Protein AF-A0A0N0D196-F1 (afdb_monomer)

pLDDT: mean 77.92, std 19.74, range [25.08, 98.12]

Secondary structure (DSSP, 8-state):
-HHHHHHHHHHHHHHHHHHHHHHHHHHHHHHHHHHHHHHHHHHHHHHHHHHHHHS-HHHHHHHHHHHHHHHHHHHHHHHHHHHHHHHHHHHHHHHHHHHHHHHHIIIIIHHHHHHHHHHHHHHHHHHHHHHHHHHHHHHHHHHHHHHHHHHHHHHHHHHHHHHHHHHHHHHHHHHHHHHHHHHHHHHHHHHHHHHHHHHHHHHHHHHHHHHHHHHHHHHHHHHHHHHHHHHHHHHHHTGGGGHHHHHHHHHHHHHHHHHHHHHHHHHHHHHHHHHHHHHHHHHHHHHHHHHHHHHHHHHHHHHHHHHHHHHHHHHHHHHHHHHHHHHHHHHHHHHHHHHHHHHHHHHHHHHHHHHHHHHHHHHHHHHHHTT---EEEE-----B-SSS---B----EE-TTS-EEEE-SS-B-TT-EEEEEEEETTS-EEEEEEEEEEE----STT-BEEEEEEE---HHHHHHHHHHHHH----

Radius of gyration: 73.7 Å; Cα contacts (8 Å, |Δi|>4): 411; chains: 1; bounding box: 146×44×235 Å

Foldseek 3Di:
DVVVVVVVVVVLVVLLVVLVVVLVVLVVCLVVVVVVLVVVLVVLVVVLVVVVVPDPPVVNVVSVVVSVVVVVVSVVVSVVSVVVSVVSVVVSVVVNVVSVVVCCCPPPLPVLLVVLVVLLVVLVVLLVVLQVLLVVLQVLLVVLVVVLVVLVVVLVVLVVVLVVLLVQLVVLVVVLVVLVVVLVVLVVVLVVLVVVLVVLVVVLVVLVVVLVVLVVQLVVLVVQLVVLVVQLVVLVVVPPVSPVSNVVSVVSNVVSVVSNVVSVVVNVVSVVVNVVSVVVSVVSVVVSVVSVVVSVVSVVSSVVSNVSSVVSVVVSVVSVVVSVVSVVVSVVSNVSSVVSNVSSVVSNVSSVVSVVSSVVSVVSSVVSVVPDQPKDWDFDFDWDQDPDWDFPQWDWDFQDDFGWTWTFPGTATAQDKGWIWTAGPVGDIDIWIKHKYWDPPDPDPRTIGITIITGDPDPVVSVVVVVSVVVPPPD

Nearest PDB structures (foldseek):
  3zx6-assembly1_B  TM=8.526E-01  e=2.494E-11  Archaeoglobus fulgidus DSM 4304
  8c5v-assembly1_I  TM=6.189E-01  e=1.066E-10  Escherichia coli
  3g67-assembly1_B  TM=8.500E-01  e=1.011E-05  Thermotoga maritima
  3g67-assembly1_A  TM=7.371E-01  e=1.908E-06  Thermotoga maritima
  3ja6-assembly1_I  TM=3.973E-01  e=2.146E-10  Escherichia coli

Sequence (475 aa):
MKIQSKIMVQIVLTVIFSILIMSVVSIWSILNFGEKRNSELEILNKTYLDLVKKSPANIASEFKEILKSQKNSLKHQRNITLAWTLLFIIISTAVIMIICLLTAKYKVVNPFQHIAESLAEMSKNLEGFSGNISYSSRSLAEASDTQSTSIDEAASSLKEVASMTRNNANNASNADGLMKETNGIVAKANSSMDELTTSMKEIYTSSEEISLIVKTIDQIAFQTNLLALNAAVESARAGEAGAGFAVVADEVRNLAMRSAESAKSTSQLIENIHIKIKNGSELMSQTNSIFSEVDSSARKVADLLEAISSNSKEQASRIEGVNTSISKIKTLTKQTATNASSSAEESAKLADEAKEVRILSRRLADLSERRREDRIYLILNGTFTSDEIPTIPFVTLNISSGGALIETPEQLSLGTSGTAHVKTDFGESFDLRTEIMRDDGLNDSHKFVYGIQFHTFNIELSNYLFQQSKLNYSD

Mean predicted aligned error: 18.18 Å

Structure (mmCIF, N/CA/C/O backbone):
data_AF-A0A0N0D196-F1
#
_entry.id   AF-A0A0N0D196-F1
#
loop_
_atom_site.group_PDB
_atom_site.id
_atom_site.type_symbol
_atom_site.label_atom_id
_atom_site.label_alt_id
_atom_site.label_comp_id
_atom_site.label_asym_id
_atom_site.label_entity_id
_atom_site.label_seq_id
_atom_site.pdbx_PDB_ins_code
_atom_site.Cartn_x
_atom_site.Cartn_y
_atom_site.Cartn_z
_atom_site.occupancy
_atom_site.B_iso_or_equiv
_atom_site.auth_seq_id
_atom_site.auth_comp_id
_atom_site.auth_asym_id
_atom_site.auth_atom_id
_atom_site.pdbx_PDB_model_num
ATOM 1 N N . MET A 1 1 ? 31.686 28.636 -57.393 1.00 44.97 1 MET A N 1
ATOM 2 C CA . MET A 1 1 ? 32.377 27.465 -57.998 1.00 44.97 1 MET A CA 1
ATOM 3 C C . MET A 1 1 ? 31.671 26.837 -59.209 1.00 44.97 1 MET A C 1
ATOM 5 O O . MET A 1 1 ? 32.336 26.658 -60.221 1.00 44.97 1 MET A O 1
ATOM 9 N N . LYS A 1 2 ? 30.358 26.528 -59.188 1.00 42.56 2 LYS A N 1
ATOM 10 C CA . LYS A 1 2 ? 29.667 25.881 -60.339 1.00 42.56 2 LYS A CA 1
ATOM 11 C C . LYS A 1 2 ? 29.699 26.687 -61.655 1.00 42.56 2 LYS A C 1
ATOM 13 O O . LYS A 1 2 ? 29.834 26.097 -62.721 1.00 42.56 2 LYS A O 1
ATOM 18 N N . ILE A 1 3 ? 29.629 28.020 -61.580 1.00 47.97 3 ILE A N 1
ATOM 19 C CA . ILE A 1 3 ? 29.690 28.914 -62.755 1.00 47.97 3 ILE A CA 1
ATOM 20 C C . ILE A 1 3 ? 31.101 28.926 -63.372 1.00 47.97 3 ILE A C 1
ATOM 22 O O . ILE A 1 3 ? 31.243 28.783 -64.581 1.00 47.97 3 ILE A O 1
ATOM 26 N N . GLN A 1 4 ? 32.141 28.977 -62.535 1.00 51.34 4 GLN A N 1
ATOM 27 C CA . GLN A 1 4 ? 33.548 28.912 -62.954 1.00 51.34 4 GLN A CA 1
ATOM 28 C C . GLN A 1 4 ? 33.871 27.583 -63.668 1.00 51.34 4 GLN A C 1
ATOM 30 O O . GLN A 1 4 ? 34.515 27.589 -64.711 1.00 51.34 4 GLN A O 1
ATOM 35 N N . SER A 1 5 ? 33.337 26.453 -63.183 1.00 55.12 5 SER A N 1
ATOM 36 C CA . SER A 1 5 ? 33.507 25.136 -63.826 1.00 55.12 5 SER A CA 1
ATOM 37 C C . SER A 1 5 ? 32.849 25.054 -65.211 1.00 55.12 5 SER A C 1
ATOM 39 O O . SER A 1 5 ? 33.465 24.555 -66.149 1.00 55.12 5 SER A O 1
ATOM 41 N N . LYS A 1 6 ? 31.631 25.590 -65.388 1.00 60.41 6 LYS A N 1
ATOM 42 C CA . LYS A 1 6 ? 30.969 25.618 -66.707 1.00 60.41 6 LYS A CA 1
ATOM 43 C C . LYS A 1 6 ? 31.714 26.496 -67.714 1.00 60.41 6 LYS A C 1
ATOM 45 O O . LYS A 1 6 ? 31.916 26.065 -68.844 1.00 60.41 6 LYS A O 1
ATOM 50 N N . ILE A 1 7 ? 32.163 27.679 -67.291 1.00 64.88 7 ILE A N 1
ATOM 51 C CA . ILE A 1 7 ? 32.920 28.605 -68.145 1.00 64.88 7 ILE A CA 1
ATOM 52 C C . ILE A 1 7 ? 34.242 27.966 -68.584 1.00 64.88 7 ILE A C 1
ATOM 54 O O . ILE A 1 7 ? 34.560 27.972 -69.767 1.00 64.88 7 ILE A O 1
ATOM 58 N N . MET A 1 8 ? 34.972 27.331 -67.666 1.00 60.22 8 MET A N 1
ATOM 59 C CA . MET A 1 8 ? 36.259 26.701 -67.975 1.00 60.22 8 MET A CA 1
ATOM 60 C C . MET A 1 8 ? 36.108 25.502 -68.926 1.00 60.22 8 MET A C 1
ATOM 62 O O . MET A 1 8 ? 36.925 25.312 -69.818 1.00 60.22 8 MET A O 1
ATOM 66 N N . VAL A 1 9 ? 35.016 24.740 -68.816 1.00 63.69 9 VAL A N 1
ATOM 67 C CA . VAL A 1 9 ? 34.687 23.636 -69.739 1.00 63.69 9 VAL A CA 1
ATOM 68 C C . VAL A 1 9 ? 34.330 24.141 -71.116 1.00 63.69 9 VAL A C 1
ATOM 70 O O . VAL A 1 9 ? 34.761 23.561 -72.104 1.00 63.69 9 VAL A O 1
ATOM 73 N N . GLN A 1 10 ? 33.550 25.214 -71.180 1.00 68.38 10 GLN A N 1
ATOM 74 C CA . GLN A 1 10 ? 33.186 25.828 -72.441 1.00 68.38 10 GLN A CA 1
ATOM 75 C C . GLN A 1 10 ? 34.425 26.406 -73.129 1.00 68.38 10 GLN A C 1
ATOM 77 O O . GLN A 1 10 ? 34.578 26.184 -74.319 1.00 68.38 10 GLN A O 1
ATOM 82 N N . ILE A 1 11 ? 35.350 27.017 -72.376 1.00 71.19 11 ILE A N 1
ATOM 83 C CA . ILE A 1 11 ? 36.667 27.454 -72.868 1.00 71.19 11 ILE A CA 1
ATOM 84 C C . ILE A 1 11 ? 37.500 26.262 -73.356 1.00 71.19 11 ILE A C 1
ATOM 86 O O . ILE A 1 11 ? 38.090 26.313 -74.427 1.00 71.19 11 ILE A O 1
ATOM 90 N N . VAL A 1 12 ? 37.543 25.160 -72.608 1.00 68.12 12 VAL A N 1
ATOM 91 C CA . VAL A 1 12 ? 38.291 23.961 -73.011 1.00 68.12 12 VAL A CA 1
ATOM 92 C C . VAL A 1 12 ? 37.703 23.331 -74.279 1.00 68.12 12 VAL A C 1
ATOM 94 O O . VAL A 1 12 ? 38.452 23.007 -75.197 1.00 68.12 12 VAL A O 1
ATOM 97 N N . LEU A 1 13 ? 36.377 23.196 -74.370 1.00 72.38 13 LEU A N 1
ATOM 98 C CA . LEU A 1 13 ? 35.704 22.690 -75.568 1.00 72.38 13 LEU A CA 1
ATOM 99 C C . LEU A 1 13 ? 35.900 23.624 -76.762 1.00 72.38 13 LEU A C 1
ATOM 101 O O . LEU A 1 13 ? 36.162 23.132 -77.855 1.00 72.38 13 LEU A O 1
ATOM 105 N N . THR A 1 14 ? 35.818 24.945 -76.578 1.00 77.00 14 THR A N 1
ATOM 106 C CA . THR A 1 14 ? 36.061 25.896 -77.670 1.00 77.00 14 THR A CA 1
ATOM 107 C C . THR A 1 14 ? 37.517 25.879 -78.116 1.00 77.00 14 THR A C 1
ATOM 109 O O . THR A 1 14 ? 37.763 25.954 -79.316 1.00 77.00 14 THR A O 1
ATOM 112 N N . VAL A 1 15 ? 38.480 25.705 -77.205 1.00 74.38 15 VAL A N 1
ATOM 113 C CA . VAL A 1 15 ? 39.904 25.545 -77.541 1.00 74.38 15 VAL A CA 1
ATOM 114 C C . VAL A 1 15 ? 40.145 24.241 -78.303 1.00 74.38 15 VAL A C 1
ATOM 116 O O . VAL A 1 15 ? 40.747 24.281 -79.372 1.00 74.38 15 VAL A O 1
ATOM 119 N N . ILE A 1 16 ? 39.625 23.101 -77.830 1.00 73.50 16 ILE A N 1
ATOM 120 C CA . ILE A 1 16 ? 39.748 21.809 -78.531 1.00 73.50 16 ILE A CA 1
ATOM 121 C C . ILE A 1 16 ? 39.103 21.886 -79.919 1.00 73.50 16 ILE A C 1
ATOM 123 O O . ILE A 1 16 ? 39.710 21.469 -80.902 1.00 73.50 16 ILE A O 1
ATOM 127 N N . PHE A 1 17 ? 37.901 22.457 -80.019 1.00 78.62 17 PHE A N 1
ATOM 128 C CA . PHE A 1 17 ? 37.189 22.614 -81.285 1.00 78.62 17 PHE A CA 1
ATOM 129 C C . PHE A 1 17 ? 37.934 23.548 -82.250 1.00 78.62 17 PHE A C 1
ATOM 131 O O . PHE A 1 17 ? 38.060 23.231 -83.430 1.00 78.62 17 PHE A O 1
ATOM 138 N N . SER A 1 18 ? 38.511 24.645 -81.747 1.00 77.19 18 SER A N 1
ATOM 139 C CA . SER A 1 18 ? 39.333 25.570 -82.544 1.00 77.19 18 SER A CA 1
ATOM 140 C C . SER A 1 18 ? 40.605 24.899 -83.062 1.00 77.19 18 SER A C 1
ATOM 142 O O . SER A 1 18 ? 40.959 25.074 -84.227 1.00 77.19 18 SER A O 1
ATOM 144 N N . ILE A 1 19 ? 41.268 24.090 -82.229 1.00 76.25 19 ILE A N 1
ATOM 145 C CA . ILE A 1 19 ? 42.445 23.304 -82.620 1.00 76.25 19 ILE A CA 1
ATOM 146 C C . ILE A 1 19 ? 42.067 22.278 -83.697 1.00 76.25 19 ILE A C 1
ATOM 148 O O . ILE A 1 19 ? 42.773 22.146 -84.693 1.00 76.25 19 ILE A O 1
ATOM 152 N N . LEU A 1 20 ? 40.935 21.588 -83.540 1.00 75.25 20 LEU A N 1
ATOM 153 C CA . LEU A 1 20 ? 40.477 20.561 -84.476 1.00 75.25 20 LEU A CA 1
ATOM 154 C C . LEU A 1 20 ? 40.090 21.165 -85.836 1.00 75.25 20 LEU A C 1
ATOM 156 O O . LEU A 1 20 ? 40.490 20.636 -86.872 1.00 75.25 20 LEU A O 1
ATOM 160 N N . ILE A 1 21 ? 39.410 22.317 -85.841 1.00 79.44 21 ILE A N 1
ATOM 161 C CA . ILE A 1 21 ? 39.132 23.090 -87.062 1.00 79.44 21 ILE A CA 1
ATOM 162 C C . ILE A 1 21 ? 40.435 23.523 -87.738 1.00 79.44 21 ILE A C 1
ATOM 164 O O . ILE A 1 21 ? 40.590 23.310 -88.939 1.00 79.44 21 ILE A O 1
ATOM 168 N N . MET A 1 22 ? 41.388 24.088 -86.990 1.00 75.12 22 MET A N 1
ATOM 169 C CA . MET A 1 22 ? 42.678 24.516 -87.547 1.00 75.12 22 MET A CA 1
ATOM 170 C C . MET A 1 22 ? 43.471 23.345 -88.140 1.00 75.12 22 MET A C 1
ATOM 172 O O . MET A 1 22 ? 44.088 23.497 -89.196 1.00 75.12 22 MET A O 1
ATOM 176 N N . SER A 1 23 ? 43.407 22.161 -87.527 1.00 71.38 23 SER A N 1
ATOM 177 C CA . SER A 1 23 ? 44.000 20.936 -88.072 1.00 71.38 23 SER A CA 1
ATOM 178 C C . SER A 1 23 ? 43.322 20.494 -89.372 1.00 71.38 23 SER A C 1
ATOM 180 O O . SER A 1 23 ? 44.017 20.190 -90.340 1.00 71.38 23 SER A O 1
ATOM 182 N N . VAL A 1 24 ? 41.986 20.522 -89.451 1.00 77.00 24 VAL A N 1
ATOM 183 C CA . VAL A 1 24 ? 41.239 20.188 -90.681 1.00 77.00 24 VAL A CA 1
ATOM 184 C C . VAL A 1 24 ? 41.542 21.180 -91.807 1.00 77.00 24 VAL A C 1
ATOM 186 O O . VAL A 1 24 ? 41.816 20.762 -92.932 1.00 77.00 24 VAL A O 1
ATOM 189 N N . VAL A 1 25 ? 41.564 22.483 -91.512 1.00 75.50 25 VAL A N 1
ATOM 190 C CA . VAL A 1 25 ? 41.921 23.537 -92.478 1.00 75.50 25 VAL A CA 1
ATOM 191 C C . VAL A 1 25 ? 43.364 23.372 -92.961 1.00 75.50 25 VAL A C 1
ATOM 193 O O . VAL A 1 25 ? 43.635 23.517 -94.154 1.00 75.50 25 VAL A O 1
ATOM 196 N N . SER A 1 26 ? 44.285 23.002 -92.068 1.00 68.94 26 SER A N 1
ATOM 197 C CA . SER A 1 26 ? 45.681 22.722 -92.423 1.00 68.94 26 SER A CA 1
ATOM 198 C C . SER A 1 26 ? 45.801 21.504 -93.342 1.00 68.94 26 SER A C 1
ATOM 200 O O . SER A 1 26 ? 46.500 21.571 -94.350 1.00 68.94 26 SER A O 1
ATOM 202 N N . ILE A 1 27 ? 45.074 20.417 -93.059 1.00 73.44 27 ILE A N 1
ATOM 203 C CA . ILE A 1 27 ? 45.033 19.215 -93.911 1.00 73.44 27 ILE A CA 1
ATOM 204 C C . ILE A 1 27 ? 44.438 19.536 -95.290 1.00 73.44 27 ILE A C 1
ATOM 206 O O . ILE A 1 27 ? 44.998 19.137 -96.312 1.00 73.44 27 ILE A O 1
ATOM 210 N N . TRP A 1 28 ? 43.344 20.299 -95.340 1.00 74.44 28 TRP A N 1
ATOM 211 C CA . TRP A 1 28 ? 42.723 20.732 -96.595 1.00 74.44 28 TRP A CA 1
ATOM 212 C C . TRP A 1 28 ? 43.663 21.613 -97.429 1.00 74.44 28 TRP A C 1
ATOM 214 O O . TRP A 1 28 ? 43.804 21.405 -98.636 1.00 74.44 28 TRP A O 1
ATOM 224 N N . SER A 1 29 ? 44.379 22.537 -96.780 1.00 68.75 29 SER A N 1
ATOM 225 C CA . SER A 1 29 ? 45.413 23.360 -97.415 1.00 68.75 29 SER A CA 1
ATOM 226 C C . SER A 1 29 ? 46.532 22.501 -98.022 1.00 68.75 29 SER A C 1
ATOM 228 O O . SER A 1 29 ? 46.938 22.744 -99.155 1.00 68.75 29 SER A O 1
ATOM 230 N N . ILE A 1 30 ? 46.982 21.434 -97.346 1.00 66.56 30 ILE A N 1
ATOM 231 C CA . ILE A 1 30 ? 48.001 20.505 -97.875 1.00 66.56 30 ILE A CA 1
ATOM 232 C C . ILE A 1 30 ? 47.514 19.777 -99.127 1.00 66.56 30 ILE A C 1
ATOM 234 O O . ILE A 1 30 ? 48.267 19.684 -100.097 1.00 66.56 30 ILE A O 1
ATOM 238 N N . LEU A 1 31 ? 46.287 19.247 -99.109 1.00 69.62 31 LEU A N 1
ATOM 239 C CA . LEU A 1 31 ? 45.733 18.496 -100.238 1.00 69.62 31 LEU A CA 1
ATOM 240 C C . LEU A 1 31 ? 45.600 19.395 -101.472 1.00 69.62 31 LEU A C 1
ATOM 242 O O . LEU A 1 31 ? 46.126 19.065 -102.534 1.00 69.62 31 LEU A O 1
ATOM 246 N N . ASN A 1 32 ? 45.009 20.577 -101.298 1.00 70.75 32 ASN A N 1
ATOM 247 C CA . ASN A 1 32 ? 44.758 21.514 -102.390 1.00 70.75 32 ASN A CA 1
ATOM 248 C C . ASN A 1 32 ? 46.064 22.153 -102.922 1.00 70.75 32 ASN A C 1
ATOM 250 O O . ASN A 1 32 ? 46.309 22.238 -104.126 1.00 70.75 32 ASN A O 1
ATOM 254 N N . PHE A 1 33 ? 46.981 22.541 -102.027 1.00 66.88 33 PHE A N 1
ATOM 255 C CA . PHE A 1 33 ? 48.281 23.110 -102.409 1.00 66.88 33 PHE A CA 1
ATOM 256 C C . PHE A 1 33 ? 49.255 22.048 -102.956 1.00 66.88 33 PHE A C 1
ATOM 258 O O . PHE A 1 33 ? 50.146 22.352 -103.755 1.00 66.88 33 PHE A O 1
ATOM 265 N N . GLY A 1 34 ? 49.104 20.789 -102.537 1.00 64.88 34 GLY A N 1
ATOM 266 C CA . GLY A 1 34 ? 49.808 19.634 -103.090 1.00 64.88 34 GLY A CA 1
ATOM 267 C C . GLY A 1 34 ? 49.387 19.337 -104.528 1.00 64.88 34 GLY A C 1
ATOM 268 O O . GLY A 1 34 ? 50.253 19.154 -105.384 1.00 64.88 34 GLY A O 1
ATOM 269 N N . GLU A 1 35 ? 48.084 19.368 -104.808 1.00 67.81 35 GLU A N 1
ATOM 270 C CA . GLU A 1 35 ? 47.520 19.191 -106.150 1.00 67.81 35 GLU A CA 1
ATOM 271 C C . GLU A 1 35 ? 47.983 20.297 -107.109 1.00 67.81 35 GLU A C 1
ATOM 273 O O . GLU A 1 35 ? 48.521 20.006 -108.181 1.00 67.81 35 GLU A O 1
ATOM 278 N N . LYS A 1 36 ? 47.926 21.565 -106.672 1.00 69.75 36 LYS A N 1
ATOM 279 C CA . LYS A 1 36 ? 48.424 22.705 -107.456 1.00 69.75 36 LYS A CA 1
ATOM 280 C C . LYS A 1 36 ? 49.907 22.564 -107.816 1.00 69.75 36 LYS A C 1
ATOM 282 O O . LYS A 1 36 ? 50.262 22.681 -108.986 1.00 69.75 36 LYS A O 1
ATOM 287 N N . ARG A 1 37 ? 50.781 22.229 -106.861 1.00 67.25 37 ARG A N 1
ATOM 288 C CA . ARG A 1 37 ? 52.220 22.043 -107.148 1.00 67.25 37 ARG A CA 1
ATOM 289 C C . ARG A 1 37 ? 52.524 20.803 -107.989 1.00 67.25 37 ARG A C 1
ATOM 291 O O . ARG A 1 37 ? 53.488 20.820 -108.750 1.00 67.25 37 ARG A O 1
ATOM 298 N N . ASN A 1 38 ? 51.731 19.736 -107.875 1.00 66.81 38 ASN A N 1
ATOM 299 C CA . ASN A 1 38 ? 51.848 18.573 -108.759 1.00 66.81 38 ASN A CA 1
ATOM 300 C C . ASN A 1 38 ? 51.486 18.943 -110.202 1.00 66.81 38 ASN A C 1
ATOM 302 O O . ASN A 1 38 ? 52.206 18.546 -111.116 1.00 66.81 38 ASN A O 1
ATOM 306 N N . SER A 1 39 ? 50.449 19.765 -110.397 1.00 71.44 39 SER A N 1
ATOM 307 C CA . SER A 1 39 ? 50.100 20.295 -111.718 1.00 71.44 39 SER A CA 1
ATOM 308 C C . SER A 1 39 ? 51.203 21.201 -112.284 1.00 71.44 39 SER A C 1
ATOM 310 O O . SER A 1 39 ? 51.590 21.037 -113.438 1.00 71.44 39 SER A O 1
ATOM 312 N N . GLU A 1 40 ? 51.805 22.075 -111.465 1.00 70.38 40 GLU A N 1
ATOM 313 C CA . GLU A 1 40 ? 52.947 22.911 -111.868 1.00 70.38 40 GLU A CA 1
ATOM 314 C C . GLU A 1 40 ? 54.161 22.056 -112.256 1.00 70.38 40 GLU A C 1
ATOM 316 O O . GLU A 1 40 ? 54.788 22.314 -113.279 1.00 70.38 40 GLU A O 1
ATOM 321 N N . LEU A 1 41 ? 54.463 20.995 -111.498 1.00 66.12 41 LEU A N 1
ATOM 322 C CA . LEU A 1 41 ? 55.523 20.036 -111.823 1.00 66.12 41 LEU A CA 1
ATOM 323 C C . LEU A 1 41 ? 55.242 19.264 -113.120 1.00 66.12 41 LEU A C 1
ATOM 325 O O . LEU A 1 41 ? 56.180 18.980 -113.866 1.00 66.12 41 LEU A O 1
ATOM 329 N N . GLU A 1 42 ? 53.985 18.914 -113.393 1.00 70.38 42 GLU A N 1
ATOM 330 C CA . GLU A 1 42 ? 53.583 18.216 -114.616 1.00 70.38 42 GLU A CA 1
ATOM 331 C C . GLU A 1 42 ? 53.654 19.132 -115.843 1.00 70.38 42 GLU A C 1
ATOM 333 O O . GLU A 1 42 ? 54.199 18.728 -116.871 1.00 70.38 42 GLU A O 1
ATOM 338 N N . ILE A 1 43 ? 53.188 20.379 -115.720 1.00 73.12 43 ILE A N 1
ATOM 339 C CA . ILE A 1 43 ? 53.328 21.420 -116.747 1.00 73.12 43 ILE A CA 1
ATOM 340 C C . ILE A 1 43 ? 54.809 21.666 -117.021 1.00 73.12 43 ILE A C 1
ATOM 342 O O . ILE A 1 43 ? 55.230 21.630 -118.171 1.00 73.12 43 ILE A O 1
ATOM 346 N N . LEU A 1 44 ? 55.625 21.826 -115.978 1.00 68.00 44 LEU A N 1
ATOM 347 C CA . LEU A 1 44 ? 57.066 22.025 -116.108 1.00 68.00 44 LEU A CA 1
ATOM 348 C C . LEU A 1 44 ? 57.743 20.841 -116.833 1.00 68.00 44 LEU A C 1
ATOM 350 O O . LEU A 1 44 ? 58.628 21.040 -117.666 1.00 68.00 44 LEU A O 1
ATOM 354 N N . ASN A 1 45 ? 57.296 19.609 -116.566 1.00 70.06 45 ASN A N 1
ATOM 355 C CA . ASN A 1 45 ? 57.799 18.398 -117.219 1.00 70.06 45 ASN A CA 1
ATOM 356 C C . ASN A 1 45 ? 57.330 18.271 -118.683 1.00 70.06 45 ASN A C 1
ATOM 358 O O . ASN A 1 45 ? 58.119 17.881 -119.543 1.00 70.06 45 ASN A O 1
ATOM 362 N N . LYS A 1 46 ? 56.077 18.637 -118.992 1.00 73.00 46 LYS A N 1
ATOM 363 C CA . LYS A 1 46 ? 55.547 18.701 -120.368 1.00 73.00 46 LYS A CA 1
ATOM 364 C C . LYS A 1 46 ? 56.253 19.779 -121.191 1.00 73.00 46 LYS A C 1
ATOM 366 O O . LYS A 1 46 ? 56.697 19.490 -122.296 1.00 73.00 46 LYS A O 1
ATOM 371 N N . THR A 1 47 ? 56.436 20.974 -120.631 1.00 70.62 47 THR A N 1
ATOM 372 C CA . THR A 1 47 ? 57.172 22.083 -121.254 1.00 70.62 47 THR A CA 1
ATOM 373 C C . THR A 1 47 ? 58.625 21.699 -121.532 1.00 70.62 47 THR A C 1
ATOM 375 O O . THR A 1 47 ? 59.140 21.995 -122.606 1.00 70.62 47 THR A O 1
ATOM 378 N N . TYR A 1 48 ? 59.279 20.961 -120.627 1.00 66.69 48 TYR A N 1
ATOM 379 C CA . TYR A 1 48 ? 60.608 20.393 -120.879 1.00 66.69 48 TYR A CA 1
ATOM 380 C C . TYR A 1 48 ? 60.624 19.418 -122.061 1.00 66.69 48 TYR A C 1
ATOM 382 O O . TYR A 1 48 ? 61.458 19.550 -122.954 1.00 66.69 48 TYR A O 1
ATOM 390 N N . LEU A 1 49 ? 59.705 18.448 -122.077 1.00 66.38 49 LEU A N 1
ATOM 391 C CA . LEU A 1 49 ? 59.588 17.454 -123.149 1.00 66.38 49 LEU A CA 1
ATOM 392 C C . LEU A 1 49 ? 59.326 18.101 -124.517 1.00 66.38 49 LEU A C 1
ATOM 394 O O . LEU A 1 49 ? 59.868 17.636 -125.520 1.00 66.38 49 LEU A O 1
ATOM 398 N N . ASP A 1 50 ? 58.530 19.172 -124.554 1.00 67.94 50 ASP A N 1
ATOM 399 C CA . ASP A 1 50 ? 58.212 19.900 -125.784 1.00 67.94 50 ASP A CA 1
ATOM 400 C C . ASP A 1 50 ? 59.390 20.764 -126.274 1.00 67.94 50 ASP A C 1
ATOM 402 O O . ASP A 1 50 ? 59.711 20.779 -127.463 1.00 67.94 50 ASP A O 1
ATOM 406 N N . LEU A 1 51 ? 60.115 21.415 -125.357 1.00 62.72 51 LEU A N 1
ATOM 407 C CA . LEU A 1 51 ? 61.292 22.229 -125.683 1.00 62.72 51 LEU A CA 1
ATOM 408 C C . LEU A 1 51 ? 62.506 21.387 -126.102 1.00 62.72 51 LEU A C 1
ATOM 410 O O . LEU A 1 51 ? 63.199 21.750 -127.050 1.00 62.72 51 LEU A O 1
ATOM 414 N N . VAL A 1 52 ? 62.747 20.236 -125.464 1.00 63.28 52 VAL A N 1
ATOM 415 C CA . VAL A 1 52 ? 63.831 19.305 -125.843 1.00 63.28 52 VAL A CA 1
ATOM 416 C C . VAL A 1 52 ? 63.602 18.709 -127.235 1.00 63.28 52 VAL A C 1
ATOM 418 O O . VAL A 1 52 ? 64.565 18.481 -127.961 1.00 63.28 52 VAL A O 1
ATOM 421 N N . LYS A 1 53 ? 62.343 18.509 -127.652 1.00 64.88 53 LYS A N 1
ATOM 422 C CA . LYS A 1 53 ? 62.005 18.071 -129.019 1.00 64.88 53 LYS A CA 1
ATOM 423 C C . LYS A 1 53 ? 62.298 19.122 -130.097 1.00 64.88 53 LYS A C 1
ATOM 425 O O . LYS A 1 53 ? 62.432 18.749 -131.259 1.00 64.88 53 LYS A O 1
ATOM 430 N N . LYS A 1 54 ? 62.365 20.409 -129.740 1.00 62.69 54 LYS A N 1
ATOM 431 C CA . LYS A 1 54 ? 62.472 21.540 -130.683 1.00 62.69 54 LYS A CA 1
ATOM 432 C C . LYS A 1 54 ? 63.832 22.248 -130.696 1.00 62.69 54 LYS A C 1
ATOM 434 O O . LYS A 1 54 ? 64.014 23.132 -131.527 1.00 62.69 54 LYS A O 1
ATOM 439 N N . SER A 1 55 ? 64.769 21.901 -129.811 1.00 54.47 55 SER A N 1
ATOM 440 C CA . SER A 1 55 ? 65.971 22.713 -129.557 1.00 54.47 55 SER A CA 1
ATOM 441 C C . SER A 1 55 ? 67.285 21.931 -129.760 1.00 54.47 55 SER A C 1
ATOM 443 O O . SER A 1 55 ? 67.337 20.749 -129.416 1.00 54.47 55 SER A O 1
ATOM 445 N N . PRO A 1 56 ? 68.364 22.540 -130.299 1.00 60.78 56 PRO A N 1
ATOM 446 C CA . PRO A 1 56 ? 69.672 21.891 -130.444 1.00 60.78 56 PRO A CA 1
ATOM 447 C C . PRO A 1 56 ? 70.289 21.513 -129.082 1.00 60.78 56 PRO A C 1
ATOM 449 O O . PRO A 1 56 ? 70.079 22.194 -128.076 1.00 60.78 56 PRO A O 1
ATOM 452 N N . ALA A 1 57 ? 71.075 20.428 -129.053 1.00 60.31 57 ALA A N 1
ATOM 453 C CA . ALA A 1 57 ? 71.516 19.723 -127.837 1.00 60.31 57 ALA A CA 1
ATOM 454 C C . ALA A 1 57 ? 72.169 20.603 -126.745 1.00 60.31 57 ALA A C 1
ATOM 456 O O . ALA A 1 57 ? 72.040 20.296 -125.561 1.00 60.31 57 ALA A O 1
ATOM 457 N N . ASN A 1 58 ? 72.806 21.714 -127.123 1.00 59.50 58 ASN A N 1
ATOM 458 C CA . ASN A 1 58 ? 73.526 22.606 -126.207 1.00 59.50 58 ASN A CA 1
ATOM 459 C C . ASN A 1 58 ? 72.581 23.521 -125.395 1.00 59.50 58 ASN A C 1
ATOM 461 O O . ASN A 1 58 ? 72.900 23.895 -124.272 1.00 59.50 58 ASN A O 1
ATOM 465 N N . ILE A 1 59 ? 71.393 23.839 -125.926 1.00 61.31 59 ILE A N 1
ATOM 466 C CA . ILE A 1 59 ? 70.355 24.623 -125.227 1.00 61.31 59 ILE A CA 1
ATOM 467 C C . ILE A 1 59 ? 69.549 23.711 -124.290 1.00 61.31 59 ILE A C 1
ATOM 469 O O . ILE A 1 59 ? 69.121 24.116 -123.209 1.00 61.31 59 ILE A O 1
ATOM 473 N N . ALA A 1 60 ? 69.385 22.442 -124.669 1.00 62.00 60 ALA A N 1
ATOM 474 C CA . ALA A 1 60 ? 68.690 21.451 -123.856 1.00 62.00 60 ALA A CA 1
ATOM 475 C C . ALA A 1 60 ? 69.390 21.190 -122.505 1.00 62.00 60 ALA A C 1
ATOM 477 O O . ALA A 1 60 ? 68.704 20.930 -121.516 1.00 62.00 60 ALA A O 1
ATOM 478 N N . SER A 1 61 ? 70.726 21.282 -122.428 1.00 62.41 61 SER A N 1
ATOM 479 C CA . SER A 1 61 ? 71.479 21.087 -121.178 1.00 62.41 61 SER A CA 1
ATOM 480 C C . SER A 1 61 ? 71.327 22.238 -120.178 1.00 62.41 61 SER A C 1
ATOM 482 O O . SER A 1 61 ? 71.096 21.965 -119.001 1.00 62.41 61 SER A O 1
ATOM 484 N N . GLU A 1 62 ? 71.376 23.501 -120.617 1.00 63.97 62 GLU A N 1
ATOM 485 C CA . GLU A 1 62 ? 71.137 24.661 -119.736 1.00 63.97 62 GLU A CA 1
ATOM 486 C C . GLU A 1 62 ? 69.687 24.702 -119.245 1.00 63.97 62 GLU A C 1
ATOM 488 O O . GLU A 1 62 ? 69.417 24.915 -118.061 1.00 63.97 62 GLU A O 1
ATOM 493 N N . PHE A 1 63 ? 68.731 24.400 -120.128 1.00 65.88 63 PHE A N 1
ATOM 494 C CA . PHE A 1 63 ? 67.324 24.330 -119.743 1.00 65.88 63 PHE A CA 1
ATOM 495 C C . PHE A 1 63 ? 67.072 23.199 -118.732 1.00 65.88 63 PHE A C 1
ATOM 497 O O . PHE A 1 63 ? 66.307 23.363 -117.782 1.00 65.88 63 PHE A O 1
ATOM 504 N N . LYS A 1 64 ? 67.764 22.060 -118.882 1.00 67.31 64 LYS A N 1
ATOM 505 C CA . LYS A 1 64 ? 67.720 20.934 -117.936 1.00 67.31 64 LYS A CA 1
ATOM 506 C C . LYS A 1 64 ? 68.266 21.310 -116.556 1.00 67.31 64 LYS A C 1
ATOM 508 O O . LYS A 1 64 ? 67.686 20.881 -115.559 1.00 67.31 64 LYS A O 1
ATOM 513 N N . GLU A 1 65 ? 69.331 22.105 -116.478 1.00 68.50 65 GLU A N 1
ATOM 514 C CA . GLU A 1 65 ? 69.875 22.643 -115.219 1.00 68.50 65 GLU A CA 1
ATOM 515 C C . GLU A 1 65 ? 68.875 23.582 -114.521 1.00 68.50 65 GLU A C 1
ATOM 517 O O . GLU A 1 65 ? 68.554 23.378 -113.346 1.00 68.50 65 GLU A O 1
ATOM 522 N N . ILE A 1 66 ? 68.290 24.539 -115.253 1.00 70.69 66 ILE A N 1
ATOM 523 C CA . ILE A 1 66 ? 67.284 25.480 -114.723 1.00 70.69 66 ILE A CA 1
ATOM 524 C C . ILE A 1 66 ? 66.040 24.733 -114.230 1.00 70.69 66 ILE A C 1
ATOM 526 O O . ILE A 1 66 ? 65.536 24.995 -113.137 1.00 70.69 66 ILE A O 1
ATOM 530 N N . LEU A 1 67 ? 65.564 23.750 -114.992 1.00 69.31 67 LEU A N 1
ATOM 531 C CA . LEU A 1 67 ? 64.421 22.925 -114.608 1.00 69.31 67 LEU A CA 1
ATOM 532 C C . LEU A 1 67 ? 64.717 22.023 -113.416 1.00 69.31 67 LEU A C 1
ATOM 534 O O . LEU A 1 67 ? 63.849 21.823 -112.569 1.00 69.31 67 LEU A O 1
ATOM 538 N N . LYS A 1 68 ? 65.935 21.481 -113.319 1.00 73.56 68 LYS A N 1
ATOM 539 C CA . LYS A 1 68 ? 66.373 20.711 -112.151 1.00 73.56 68 LYS A CA 1
ATOM 540 C C . LYS A 1 68 ? 66.416 21.604 -110.907 1.00 73.56 68 LYS A C 1
ATOM 542 O O . LYS A 1 68 ? 65.955 21.168 -109.854 1.00 73.56 68 LYS A O 1
ATOM 547 N N . SER A 1 69 ? 66.878 22.848 -111.043 1.00 72.75 69 SER A N 1
ATOM 548 C CA . SER A 1 69 ? 66.869 23.861 -109.980 1.00 72.75 69 SER A CA 1
ATOM 549 C C . SER A 1 69 ? 65.442 24.235 -109.543 1.00 72.75 69 SER A C 1
ATOM 551 O O . SER A 1 69 ? 65.113 24.103 -108.364 1.00 72.75 69 SER A O 1
ATOM 553 N N . GLN A 1 70 ? 64.550 24.561 -110.487 1.00 73.19 70 GLN A N 1
ATOM 554 C CA . GLN A 1 70 ? 63.128 24.862 -110.236 1.00 73.19 70 GLN A CA 1
ATOM 555 C C . GLN A 1 70 ? 62.372 23.674 -109.614 1.00 73.19 70 GLN A C 1
ATOM 557 O O . GLN A 1 70 ? 61.596 23.814 -108.670 1.00 73.19 70 GLN A O 1
ATOM 562 N N . LYS A 1 71 ? 62.632 22.452 -110.089 1.00 69.88 71 LYS A N 1
ATOM 563 C CA . LYS A 1 71 ? 62.050 21.228 -109.523 1.00 69.88 71 LYS A CA 1
ATOM 564 C C . LYS A 1 71 ? 62.536 20.974 -108.096 1.00 69.88 71 LYS A C 1
ATOM 566 O O . LYS A 1 71 ? 61.757 20.516 -107.260 1.00 69.88 71 LYS A O 1
ATOM 571 N N . ASN A 1 72 ? 63.810 21.244 -107.810 1.00 74.31 72 ASN A N 1
ATOM 572 C CA . ASN A 1 72 ? 64.377 21.082 -106.474 1.00 74.31 72 ASN A CA 1
ATOM 573 C C . ASN A 1 72 ? 63.867 22.148 -105.497 1.00 74.31 72 ASN A C 1
ATOM 575 O O . ASN A 1 72 ? 63.544 21.791 -104.365 1.00 74.31 72 ASN A O 1
ATOM 579 N N . SER A 1 73 ? 63.709 23.406 -105.922 1.00 70.88 73 SER A N 1
ATOM 580 C CA . SER A 1 73 ? 63.135 24.467 -105.082 1.00 70.88 73 SER A CA 1
ATOM 581 C C . SER A 1 73 ? 61.666 24.185 -104.738 1.00 70.88 73 SER A C 1
ATOM 583 O O . SER A 1 73 ? 61.293 24.258 -103.566 1.00 70.88 73 SER A O 1
ATOM 585 N N . LEU A 1 74 ? 60.856 23.734 -105.705 1.00 69.69 74 LEU A N 1
ATOM 586 C CA . LEU A 1 74 ? 59.466 23.312 -105.479 1.00 69.69 74 LEU A CA 1
ATOM 587 C C . LEU A 1 74 ? 59.364 22.098 -104.538 1.00 69.69 74 LEU A C 1
ATOM 589 O O . LEU A 1 74 ? 58.513 22.070 -103.645 1.00 69.69 74 LEU A O 1
ATOM 593 N N . LYS A 1 75 ? 60.253 21.103 -104.687 1.00 72.25 75 LYS A N 1
ATOM 594 C CA . LYS A 1 75 ? 60.335 19.950 -103.769 1.00 72.25 75 LYS A CA 1
ATOM 595 C C . LYS A 1 75 ? 60.762 20.356 -102.357 1.00 72.25 75 LYS A C 1
ATOM 597 O O . LYS A 1 75 ? 60.198 19.842 -101.394 1.00 72.25 75 LYS A O 1
ATOM 602 N N . HIS A 1 76 ? 61.730 21.260 -102.228 1.00 75.38 76 HIS A N 1
ATOM 603 C CA . HIS A 1 76 ? 62.211 21.750 -100.936 1.00 75.38 76 HIS A CA 1
ATOM 604 C C . HIS A 1 76 ? 61.115 22.528 -100.198 1.00 75.38 76 HIS A C 1
ATOM 606 O O . HIS A 1 76 ? 60.806 22.214 -99.050 1.00 75.38 76 HIS A O 1
ATOM 612 N N . GLN A 1 77 ? 60.430 23.437 -100.899 1.00 72.81 77 GLN A N 1
ATOM 613 C CA . GLN A 1 77 ? 59.246 24.136 -100.392 1.00 72.81 77 GLN A CA 1
ATOM 614 C C . GLN A 1 77 ? 58.152 23.152 -99.952 1.00 72.81 77 GLN A C 1
ATOM 616 O O . GLN A 1 77 ? 57.527 23.343 -98.915 1.00 72.81 77 GLN A O 1
ATOM 621 N N . ARG A 1 78 ? 57.929 22.055 -100.693 1.00 72.81 78 ARG A N 1
ATOM 622 C CA . ARG A 1 78 ? 56.963 21.009 -100.308 1.00 72.81 78 ARG A CA 1
ATOM 623 C C . ARG A 1 78 ? 57.336 20.306 -99.015 1.00 72.81 78 ARG A C 1
ATOM 625 O O . ARG A 1 78 ? 56.474 20.148 -98.156 1.00 72.81 78 ARG A O 1
ATOM 632 N N . ASN A 1 79 ? 58.594 19.912 -98.869 1.00 74.50 79 ASN A N 1
ATOM 633 C CA . ASN A 1 79 ? 59.055 19.218 -97.673 1.00 74.50 79 ASN A CA 1
ATOM 634 C C . ASN A 1 79 ? 59.006 20.128 -96.433 1.00 74.50 79 ASN A C 1
ATOM 636 O O . ASN A 1 79 ? 58.625 19.654 -95.369 1.00 74.50 79 ASN A O 1
ATOM 640 N N . ILE A 1 80 ? 59.294 21.428 -96.574 1.00 77.38 80 ILE A N 1
ATOM 641 C CA . ILE A 1 80 ? 59.152 22.408 -95.483 1.00 77.38 80 ILE A CA 1
ATOM 642 C C . ILE A 1 80 ? 57.684 22.549 -95.053 1.00 77.38 80 ILE A C 1
ATOM 644 O O . ILE A 1 80 ? 57.394 22.471 -93.861 1.00 77.38 80 ILE A O 1
ATOM 648 N N . THR A 1 81 ? 56.740 22.701 -95.994 1.00 73.50 81 THR A N 1
ATOM 649 C CA . THR A 1 81 ? 55.305 22.783 -95.654 1.00 73.50 81 THR A CA 1
ATOM 650 C C . THR A 1 81 ? 54.814 21.507 -94.956 1.00 73.50 81 THR A C 1
ATOM 652 O O . THR A 1 81 ? 54.055 21.581 -93.991 1.00 73.50 81 THR A O 1
ATOM 655 N N . LEU A 1 82 ? 55.262 20.330 -95.410 1.00 76.62 82 LEU A N 1
ATOM 656 C CA . LEU A 1 82 ? 54.926 19.048 -94.777 1.00 76.62 82 LEU A CA 1
ATOM 657 C C . LEU A 1 82 ? 55.536 18.916 -93.370 1.00 76.62 82 LEU A C 1
ATOM 659 O O . LEU A 1 82 ? 54.873 18.430 -92.461 1.00 76.62 82 LEU A O 1
ATOM 663 N N . ALA A 1 83 ? 56.765 19.390 -93.157 1.00 79.00 83 ALA A N 1
ATOM 664 C CA . ALA A 1 83 ? 57.413 19.346 -91.847 1.00 79.00 83 ALA A CA 1
ATOM 665 C C . ALA A 1 83 ? 56.698 20.233 -90.809 1.00 79.00 83 ALA A C 1
ATOM 667 O O . ALA A 1 83 ? 56.399 19.769 -89.711 1.00 79.00 83 ALA A O 1
ATOM 668 N N . TRP A 1 84 ? 56.356 21.480 -91.162 1.00 76.94 84 TRP A N 1
ATOM 669 C CA . TRP A 1 84 ? 55.633 22.390 -90.259 1.00 76.94 84 TRP A CA 1
ATOM 670 C C . TRP A 1 84 ? 54.220 21.905 -89.920 1.00 76.94 84 TRP A C 1
ATOM 672 O O . TRP A 1 84 ? 53.755 22.090 -88.798 1.00 76.94 84 TRP A O 1
ATOM 682 N N . THR A 1 85 ? 53.543 21.252 -90.864 1.00 73.31 85 THR A N 1
ATOM 683 C CA . THR A 1 85 ? 52.195 20.709 -90.640 1.00 73.31 85 THR A CA 1
ATOM 684 C C . THR A 1 85 ? 52.213 19.460 -89.762 1.00 73.31 85 THR A C 1
ATOM 686 O O . THR A 1 85 ? 51.390 19.355 -88.855 1.00 73.31 85 THR A O 1
ATOM 689 N N . LEU A 1 86 ? 53.187 18.559 -89.941 1.00 80.38 86 LEU A N 1
ATOM 690 C CA . LEU A 1 86 ? 53.401 17.430 -89.027 1.00 80.38 86 LEU A CA 1
ATOM 691 C C . LEU A 1 86 ? 53.740 17.905 -87.608 1.00 80.38 86 LEU A C 1
ATOM 693 O O . LEU A 1 86 ? 53.167 17.399 -86.644 1.00 80.38 86 LEU A O 1
ATOM 697 N N . LEU A 1 87 ? 54.606 18.915 -87.476 1.00 83.12 87 LEU A N 1
ATOM 698 C CA . LEU A 1 87 ? 54.937 19.527 -86.188 1.00 83.12 87 LEU A CA 1
ATOM 699 C C . LEU A 1 87 ? 53.688 20.115 -85.507 1.00 83.12 87 LEU A C 1
ATOM 701 O O . LEU A 1 87 ? 53.456 19.866 -84.325 1.00 83.12 87 LEU A O 1
ATOM 705 N N . PHE A 1 88 ? 52.854 20.847 -86.253 1.00 80.69 88 PHE A N 1
ATOM 706 C CA . PHE A 1 88 ? 51.608 21.414 -85.734 1.00 80.69 88 PHE A CA 1
ATOM 707 C C . PHE A 1 88 ? 50.632 20.330 -85.261 1.00 80.69 88 PHE A C 1
ATOM 709 O O . PHE A 1 88 ? 50.069 20.451 -84.174 1.00 80.69 88 PHE A O 1
ATOM 716 N N . ILE A 1 89 ? 50.476 19.240 -86.024 1.00 81.00 89 ILE A N 1
ATOM 717 C CA . ILE A 1 89 ? 49.630 18.106 -85.629 1.00 81.00 89 ILE A CA 1
ATOM 718 C C . ILE A 1 89 ? 50.148 17.488 -84.324 1.00 81.00 89 ILE A C 1
ATOM 720 O O . ILE A 1 89 ? 49.368 17.338 -83.386 1.00 81.00 89 ILE A O 1
ATOM 724 N N . ILE A 1 90 ? 51.450 17.219 -84.206 1.00 84.69 90 ILE A N 1
ATOM 725 C CA . ILE A 1 90 ? 52.045 16.649 -82.985 1.00 84.69 90 ILE A CA 1
ATOM 726 C C . ILE A 1 90 ? 51.792 17.562 -81.777 1.00 84.69 90 ILE A C 1
ATOM 728 O O . ILE A 1 90 ? 51.270 17.103 -80.760 1.00 84.69 90 ILE A O 1
ATOM 732 N N . ILE A 1 91 ? 52.066 18.863 -81.900 1.00 86.44 91 ILE A N 1
ATOM 733 C CA . ILE A 1 91 ? 51.833 19.832 -80.819 1.00 86.44 91 ILE A CA 1
ATOM 734 C C . ILE A 1 91 ? 50.343 19.893 -80.459 1.00 86.44 91 ILE A C 1
ATOM 736 O O . ILE A 1 91 ? 49.993 19.852 -79.282 1.00 86.44 91 ILE A O 1
ATOM 740 N N . SER A 1 92 ? 49.453 19.922 -81.454 1.00 82.19 92 SER A N 1
ATOM 741 C CA . SER A 1 92 ? 48.005 19.952 -81.230 1.00 82.19 92 SER A CA 1
ATOM 742 C C . SER A 1 92 ? 47.507 18.713 -80.476 1.00 82.19 92 SER A C 1
ATOM 744 O O . SER A 1 92 ? 46.736 18.838 -79.524 1.00 82.19 92 SER A O 1
ATOM 746 N N . THR A 1 93 ? 48.008 17.524 -80.830 1.00 83.56 93 THR A N 1
ATOM 747 C CA . THR A 1 93 ? 47.665 16.271 -80.145 1.00 83.56 93 THR A CA 1
ATOM 748 C C . THR A 1 93 ? 48.202 16.239 -78.718 1.00 83.56 93 THR A C 1
ATOM 750 O O . THR A 1 93 ? 47.471 15.846 -77.809 1.00 83.56 93 THR A O 1
ATOM 753 N N . ALA A 1 94 ? 49.421 16.736 -78.487 1.00 85.38 94 ALA A N 1
ATOM 754 C CA . ALA A 1 94 ? 49.998 16.848 -77.152 1.00 85.38 94 ALA A CA 1
ATOM 755 C C . ALA A 1 94 ? 49.196 17.816 -76.264 1.00 85.38 94 ALA A C 1
ATOM 757 O O . ALA A 1 94 ? 48.889 17.492 -75.118 1.00 85.38 94 ALA A O 1
ATOM 758 N N . VAL A 1 95 ? 48.782 18.970 -76.799 1.00 86.12 95 VAL A N 1
ATOM 759 C CA . VAL A 1 95 ? 47.952 19.950 -76.078 1.00 86.12 95 VAL A CA 1
ATOM 760 C C . VAL A 1 95 ? 46.586 19.361 -75.722 1.00 86.12 95 VAL A C 1
ATOM 762 O O . VAL A 1 95 ? 46.158 19.473 -74.574 1.00 86.12 95 VAL A O 1
ATOM 765 N N . ILE A 1 96 ? 45.920 18.676 -76.659 1.00 84.31 96 ILE A N 1
ATOM 766 C CA . ILE A 1 96 ? 44.642 17.996 -76.391 1.00 84.31 96 ILE A CA 1
ATOM 767 C C . ILE A 1 96 ? 44.821 16.909 -75.321 1.00 84.31 96 ILE A C 1
ATOM 769 O O . ILE A 1 96 ? 43.998 16.810 -74.410 1.00 84.31 96 ILE A O 1
ATOM 773 N N . MET A 1 97 ? 45.908 16.134 -75.377 1.00 84.38 97 MET A N 1
ATOM 774 C CA . MET A 1 97 ? 46.218 15.104 -74.382 1.00 84.38 97 MET A CA 1
ATOM 775 C C . MET A 1 97 ? 46.434 15.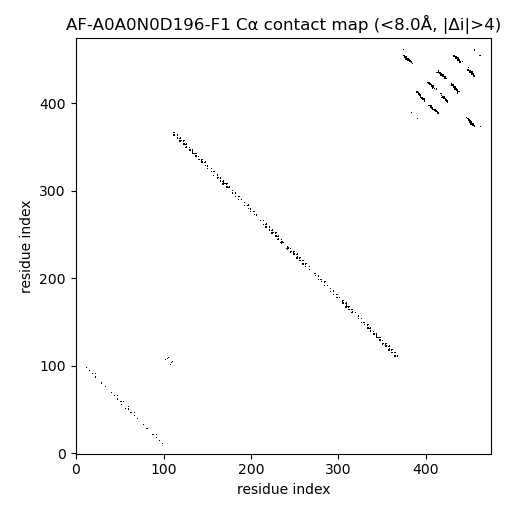704 -72.987 1.00 84.38 97 MET A C 1
ATOM 777 O O . MET A 1 97 ? 45.866 15.208 -72.015 1.00 84.38 97 MET A O 1
ATOM 781 N N . ILE A 1 98 ? 47.183 16.804 -72.878 1.00 86.12 98 ILE A N 1
ATOM 782 C CA . ILE A 1 98 ? 47.411 17.522 -71.615 1.00 86.12 98 ILE A CA 1
ATOM 783 C C . ILE A 1 98 ? 46.095 18.071 -71.057 1.00 86.12 98 ILE A C 1
ATOM 785 O O . ILE A 1 98 ? 45.798 17.877 -69.879 1.00 86.12 98 ILE A O 1
ATOM 789 N N . ILE A 1 99 ? 45.272 18.706 -71.894 1.00 83.75 99 ILE A N 1
ATOM 790 C CA . ILE A 1 99 ? 43.955 19.219 -71.496 1.00 83.75 99 ILE A CA 1
ATOM 791 C C . ILE A 1 99 ? 43.044 18.074 -71.022 1.00 83.75 99 ILE A C 1
ATOM 793 O O . ILE A 1 99 ? 42.357 18.208 -70.007 1.00 83.75 99 ILE A O 1
ATOM 797 N N . CYS A 1 100 ? 43.062 16.925 -71.701 1.00 81.31 100 CYS A N 1
ATOM 798 C CA . CYS A 1 100 ? 42.307 15.736 -71.304 1.00 81.31 100 CYS A CA 1
ATOM 799 C C . CYS A 1 100 ? 42.777 15.193 -69.940 1.00 81.31 100 CYS A C 1
ATOM 801 O O . CYS A 1 100 ? 41.964 14.941 -69.052 1.00 81.31 100 CYS A O 1
ATOM 803 N N . LEU A 1 101 ? 44.091 15.113 -69.712 1.00 81.56 101 LEU A N 1
ATOM 804 C CA . LEU A 1 101 ? 44.661 14.686 -68.429 1.00 81.56 101 LEU A CA 1
ATOM 805 C C . LEU A 1 101 ? 44.341 15.661 -67.286 1.00 81.56 101 LEU A C 1
ATOM 807 O O . LEU A 1 101 ? 43.996 15.233 -66.183 1.00 81.56 101 LEU A O 1
ATOM 811 N N . LEU A 1 102 ? 44.414 16.970 -67.538 1.00 79.88 102 LEU A N 1
ATOM 812 C CA . LEU A 1 102 ? 44.070 17.998 -66.554 1.00 79.88 102 LEU A CA 1
ATOM 813 C C . LEU A 1 102 ? 42.576 17.968 -66.220 1.00 79.88 102 LEU A C 1
ATOM 815 O O . LEU A 1 102 ? 42.205 18.010 -65.048 1.00 79.88 102 LEU A O 1
ATOM 819 N N . THR A 1 103 ? 41.706 17.849 -67.223 1.00 78.06 103 THR A N 1
ATOM 820 C CA . THR A 1 103 ? 40.257 17.750 -66.991 1.00 78.06 103 THR A CA 1
ATOM 821 C C . THR A 1 103 ? 39.880 16.469 -66.249 1.00 78.06 103 THR A C 1
ATOM 823 O O . THR A 1 103 ? 39.076 16.550 -65.322 1.00 78.06 103 THR A O 1
ATOM 826 N N . ALA A 1 104 ? 40.499 15.325 -66.562 1.00 75.00 104 ALA A N 1
ATOM 827 C CA . ALA A 1 104 ? 40.330 14.084 -65.805 1.00 75.00 104 ALA A CA 1
ATOM 828 C C . ALA A 1 104 ? 40.738 14.256 -64.329 1.00 75.00 104 ALA A C 1
ATOM 830 O O . ALA A 1 104 ? 39.979 13.896 -63.430 1.00 75.00 104 ALA A O 1
ATOM 831 N N . LYS A 1 105 ? 41.881 14.898 -64.059 1.00 74.56 105 LYS A N 1
ATOM 832 C CA . LYS A 1 105 ? 42.332 15.197 -62.691 1.00 74.56 105 LYS A CA 1
ATOM 833 C C . LYS A 1 105 ? 41.340 16.091 -61.935 1.00 74.56 105 LYS A C 1
ATOM 835 O O . LYS A 1 105 ? 40.843 15.714 -60.879 1.00 74.56 105 LYS A O 1
ATOM 840 N N . TYR A 1 106 ? 41.008 17.261 -62.478 1.00 76.19 106 TYR A N 1
ATOM 841 C CA . TYR A 1 106 ? 40.207 18.249 -61.748 1.00 76.19 106 TYR A CA 1
ATOM 842 C C . TYR A 1 106 ? 38.717 17.905 -61.651 1.00 76.19 106 TYR A C 1
ATOM 844 O O . TYR A 1 106 ? 38.057 18.347 -60.711 1.00 76.19 106 TYR A O 1
ATOM 852 N N . LYS A 1 107 ? 38.164 17.155 -62.611 1.00 75.94 107 LYS A N 1
ATOM 853 C CA . LYS A 1 107 ? 36.725 16.847 -62.646 1.00 75.94 107 LYS A CA 1
ATOM 854 C C . LYS A 1 107 ? 36.369 15.442 -62.190 1.00 75.94 107 LYS A C 1
ATOM 856 O O . LYS A 1 107 ? 35.212 15.232 -61.842 1.00 75.94 107 LYS A O 1
ATOM 861 N N . VAL A 1 108 ? 37.313 14.505 -62.229 1.00 74.25 108 VAL A N 1
ATOM 862 C CA . VAL A 1 108 ? 37.072 13.117 -61.821 1.00 74.25 108 VAL A CA 1
ATOM 863 C C . VAL A 1 108 ? 37.853 12.821 -60.549 1.00 74.25 108 VAL A C 1
ATOM 865 O O . VAL A 1 108 ? 37.243 12.541 -59.534 1.00 74.25 108 VAL A O 1
ATOM 868 N N . VAL A 1 109 ? 39.174 12.982 -60.527 1.00 76.94 109 VAL A N 1
ATOM 869 C CA . VAL A 1 109 ? 39.968 12.568 -59.353 1.00 76.94 109 VAL A CA 1
ATOM 870 C C . VAL A 1 109 ? 39.635 13.389 -58.097 1.00 76.94 109 VAL A C 1
ATOM 872 O O . VAL A 1 109 ? 39.257 12.810 -57.082 1.00 76.94 109 VAL A O 1
ATOM 875 N N . ASN A 1 110 ? 39.680 14.725 -58.166 1.00 78.19 110 ASN A N 1
ATOM 876 C CA . ASN A 1 110 ? 39.474 15.564 -56.974 1.00 78.19 110 ASN A CA 1
ATOM 877 C C . ASN A 1 110 ? 38.069 15.417 -56.336 1.00 78.19 110 ASN A C 1
ATOM 879 O O . ASN A 1 110 ? 37.982 15.318 -55.114 1.00 78.19 110 ASN A O 1
ATOM 883 N N . PRO A 1 111 ? 36.949 15.394 -57.093 1.00 81.62 111 PRO A N 1
ATOM 884 C CA . PRO A 1 111 ? 35.634 15.178 -56.487 1.00 81.62 111 PRO A CA 1
ATOM 885 C C . PRO A 1 111 ? 35.471 13.788 -55.868 1.00 81.62 111 PRO A C 1
ATOM 887 O O . PRO A 1 111 ? 34.829 13.672 -54.829 1.00 81.62 111 PRO A O 1
ATOM 890 N N . PHE A 1 112 ? 36.051 12.745 -56.472 1.00 80.94 112 PHE A N 1
ATOM 891 C CA . PHE A 1 112 ? 36.012 11.393 -55.908 1.00 80.94 112 PHE A CA 1
ATOM 892 C C . PHE A 1 112 ? 36.820 11.299 -54.609 1.00 80.94 112 PHE A C 1
ATOM 894 O O . PHE A 1 112 ? 36.355 10.659 -53.671 1.00 80.94 112 PHE A O 1
ATOM 901 N N . GLN A 1 113 ? 37.960 11.994 -54.516 1.00 78.75 113 GLN A N 1
ATOM 902 C CA . GLN A 1 113 ? 38.719 12.126 -53.267 1.00 78.75 113 GLN A CA 1
ATOM 903 C C . GLN A 1 113 ? 37.889 12.780 -52.166 1.00 78.75 113 GLN A C 1
ATOM 905 O O . GLN A 1 113 ? 37.727 12.195 -51.103 1.00 78.75 113 GLN A O 1
ATOM 910 N N . HIS A 1 114 ? 37.268 13.928 -52.441 1.00 83.25 114 HIS A N 1
ATOM 911 C CA . HIS A 1 114 ? 36.422 14.591 -51.446 1.00 83.25 114 HIS A CA 1
ATOM 912 C C . HIS A 1 114 ? 35.218 13.748 -51.014 1.00 83.25 114 HIS A C 1
ATOM 914 O O . HIS A 1 114 ? 34.838 13.776 -49.844 1.00 83.25 114 HIS A O 1
ATOM 920 N N . ILE A 1 115 ? 34.612 12.988 -51.932 1.00 85.94 115 ILE A N 1
ATOM 921 C CA . ILE A 1 115 ? 33.531 12.054 -51.594 1.00 85.94 115 ILE A CA 1
ATOM 922 C C . ILE A 1 115 ? 34.063 10.920 -50.711 1.00 85.94 115 ILE A C 1
ATOM 924 O O . ILE A 1 115 ? 33.414 10.585 -49.724 1.00 85.94 115 ILE A O 1
ATOM 928 N N . ALA A 1 116 ? 35.238 10.364 -51.017 1.00 85.50 116 ALA A N 1
ATOM 929 C CA . ALA A 1 116 ? 35.862 9.318 -50.211 1.00 85.50 116 ALA A CA 1
ATOM 930 C C . ALA A 1 116 ? 36.242 9.815 -48.804 1.00 85.50 116 ALA A C 1
ATOM 932 O O . ALA A 1 116 ? 35.987 9.146 -47.803 1.00 85.50 116 ALA A O 1
ATOM 933 N N . GLU A 1 117 ? 36.802 11.016 -48.700 1.00 85.62 117 GLU A N 1
ATOM 934 C CA . GLU A 1 117 ? 37.115 11.656 -47.419 1.00 85.62 117 GLU A CA 1
ATOM 935 C C . GLU A 1 117 ? 35.842 11.882 -46.596 1.00 85.62 117 GLU A C 1
ATOM 937 O O . GLU A 1 117 ? 35.759 11.438 -45.450 1.00 85.62 117 GLU A O 1
ATOM 942 N N . SER A 1 118 ? 34.809 12.473 -47.209 1.00 88.75 118 SER A N 1
ATOM 943 C CA . SER A 1 118 ? 33.523 12.738 -46.549 1.00 88.75 118 SER A CA 1
ATOM 944 C C . SER A 1 118 ? 32.834 11.447 -46.102 1.00 88.75 118 SER A C 1
ATOM 946 O O . SER A 1 118 ? 32.288 11.372 -45.002 1.00 88.75 118 SER A O 1
ATOM 948 N N . LEU A 1 119 ? 32.865 10.403 -46.936 1.00 90.19 119 LEU A N 1
ATOM 949 C CA . LEU A 1 119 ? 32.283 9.102 -46.617 1.00 90.19 119 LEU A CA 1
ATOM 950 C C . LEU A 1 119 ? 33.069 8.398 -45.505 1.00 90.19 119 LEU A C 1
ATOM 952 O O . LEU A 1 119 ? 32.462 7.782 -44.631 1.00 90.19 119 LEU A O 1
ATOM 956 N N . ALA A 1 120 ? 34.399 8.517 -45.491 1.00 87.00 120 ALA A N 1
ATOM 957 C CA . ALA A 1 120 ? 35.234 7.965 -44.429 1.00 87.00 120 ALA A CA 1
ATOM 958 C C . ALA A 1 120 ? 34.981 8.663 -43.083 1.00 87.00 120 ALA A C 1
ATOM 960 O O . ALA A 1 120 ? 34.894 7.988 -42.055 1.00 87.00 120 ALA A O 1
ATOM 961 N N . GLU A 1 121 ? 34.828 9.988 -43.084 1.00 90.00 121 GLU A N 1
ATOM 962 C CA . GLU A 1 121 ? 34.488 10.766 -41.891 1.00 90.00 121 GLU A CA 1
ATOM 963 C C . GLU A 1 121 ? 33.080 10.433 -41.380 1.00 90.00 121 GLU A C 1
ATOM 965 O O . GLU A 1 121 ? 32.904 10.128 -40.200 1.00 90.00 121 GLU A O 1
ATOM 970 N N . MET A 1 122 ? 32.085 10.400 -42.270 1.00 92.50 122 MET A N 1
ATOM 971 C CA . MET A 1 122 ? 30.709 10.063 -41.906 1.00 92.50 122 MET A CA 1
ATOM 972 C C . MET A 1 122 ? 30.591 8.635 -41.362 1.00 92.50 122 MET A C 1
ATOM 974 O O . MET A 1 122 ? 29.910 8.417 -40.363 1.00 92.50 122 MET A O 1
ATOM 978 N N . SER A 1 123 ? 31.315 7.683 -41.954 1.00 91.44 123 SER A N 1
ATOM 979 C CA . SER A 1 123 ? 31.366 6.298 -41.471 1.00 91.44 123 SER A CA 1
ATOM 980 C C . SER A 1 123 ? 32.021 6.193 -40.094 1.00 91.44 123 SER A C 1
ATOM 982 O O . SER A 1 123 ? 31.525 5.481 -39.230 1.00 91.44 123 SER A O 1
ATOM 984 N N . LYS A 1 124 ? 33.098 6.950 -39.840 1.00 89.75 124 LYS A N 1
ATOM 985 C CA . LYS A 1 124 ? 33.734 7.010 -38.514 1.00 89.75 124 LYS A CA 1
ATOM 986 C C . LYS A 1 124 ? 32.779 7.565 -37.450 1.00 89.75 124 LYS A C 1
ATOM 988 O O . LYS A 1 124 ? 32.725 7.044 -36.339 1.00 89.75 124 LYS A O 1
ATOM 993 N N . ASN A 1 125 ? 32.029 8.614 -37.783 1.00 92.44 125 ASN A N 1
ATOM 994 C CA . ASN A 1 125 ? 31.047 9.189 -36.865 1.00 92.44 125 ASN A CA 1
ATOM 995 C C . ASN A 1 125 ? 29.888 8.215 -36.609 1.00 92.44 125 ASN A C 1
ATOM 997 O O . ASN A 1 125 ? 29.476 8.056 -35.462 1.00 92.44 125 ASN A O 1
ATOM 1001 N N . LEU A 1 126 ? 29.409 7.519 -37.646 1.00 94.06 126 LEU A N 1
ATOM 1002 C CA . LEU A 1 126 ? 28.371 6.494 -37.522 1.00 94.06 126 LEU A CA 1
ATOM 1003 C C . LEU A 1 126 ? 28.827 5.313 -36.652 1.00 94.06 126 LEU A C 1
ATOM 1005 O O . LEU A 1 126 ? 28.065 4.882 -35.791 1.00 94.06 126 LEU A O 1
ATOM 1009 N N . GLU A 1 127 ? 30.066 4.842 -36.818 1.00 92.69 127 GLU A N 1
ATOM 1010 C CA . GLU A 1 127 ? 30.689 3.815 -35.966 1.00 92.69 127 GLU A CA 1
ATOM 1011 C C . GLU A 1 127 ? 30.672 4.253 -34.489 1.00 92.69 127 GLU A C 1
ATOM 1013 O O . GLU A 1 127 ? 30.187 3.523 -33.624 1.00 92.69 127 GLU A O 1
ATOM 1018 N N . GLY A 1 128 ? 31.109 5.486 -34.202 1.00 90.88 128 GLY A N 1
ATOM 1019 C CA . GLY A 1 128 ? 31.115 6.041 -32.845 1.00 90.88 128 GLY A CA 1
ATOM 1020 C C . GLY A 1 128 ? 29.718 6.213 -32.235 1.00 90.88 128 GLY A C 1
ATOM 1021 O O . GLY A 1 128 ? 29.491 5.822 -31.089 1.00 90.88 128 GLY A O 1
ATOM 1022 N N . PHE A 1 129 ? 28.759 6.764 -32.987 1.00 94.94 129 PHE A N 1
ATOM 1023 C CA . PHE A 1 129 ? 27.380 6.927 -32.511 1.00 94.94 129 PHE A CA 1
ATOM 1024 C C . PHE A 1 129 ? 26.699 5.587 -32.255 1.00 94.94 129 PHE A C 1
ATOM 1026 O O . PHE A 1 129 ? 26.061 5.420 -31.217 1.00 94.94 129 PHE A O 1
ATOM 1033 N N . SER A 1 130 ? 26.877 4.623 -33.153 1.00 95.44 130 SER A N 1
ATOM 1034 C CA . SER A 1 130 ? 26.289 3.291 -33.009 1.00 95.44 130 SER A CA 1
ATOM 1035 C C . SER A 1 130 ? 26.905 2.540 -31.822 1.00 95.44 130 SER A C 1
ATOM 1037 O O . SER A 1 130 ? 26.184 1.922 -31.039 1.00 95.44 130 SER A O 1
ATOM 1039 N N . GLY A 1 131 ? 28.216 2.687 -31.590 1.00 93.06 131 GLY A N 1
ATOM 1040 C CA . GLY A 1 131 ? 28.877 2.184 -30.382 1.00 93.06 131 GLY A CA 1
ATOM 1041 C C . GLY A 1 131 ? 28.293 2.770 -29.090 1.00 93.06 131 GLY A C 1
ATOM 1042 O O . GLY A 1 131 ? 27.975 2.025 -28.162 1.00 93.06 131 GLY A O 1
ATOM 1043 N N . ASN A 1 132 ? 28.072 4.088 -29.049 1.00 94.94 132 ASN A N 1
ATOM 1044 C CA . ASN A 1 132 ? 27.455 4.756 -27.899 1.00 94.94 132 ASN A CA 1
ATOM 1045 C C . ASN A 1 132 ? 26.013 4.289 -27.660 1.00 94.94 132 ASN A C 1
ATOM 1047 O O . ASN A 1 132 ? 25.659 3.981 -26.524 1.00 94.94 132 ASN A O 1
ATOM 1051 N N . ILE A 1 133 ? 25.190 4.187 -28.713 1.00 96.69 133 ILE A N 1
ATOM 1052 C CA . ILE A 1 133 ? 23.812 3.686 -28.595 1.00 96.69 133 ILE A CA 1
ATOM 1053 C C . ILE A 1 133 ? 23.820 2.241 -28.091 1.00 96.69 133 ILE A C 1
ATOM 1055 O O . ILE A 1 133 ? 23.031 1.906 -27.206 1.00 96.69 133 ILE A O 1
ATOM 1059 N N . SER A 1 134 ? 24.732 1.399 -28.588 1.00 96.81 134 SER A N 1
ATOM 1060 C CA . SER A 1 134 ? 24.868 0.014 -28.130 1.00 96.81 134 SER A CA 1
ATOM 1061 C C . SER A 1 134 ? 25.191 -0.066 -26.638 1.00 96.81 134 SER A C 1
ATOM 1063 O O . SER A 1 134 ? 24.512 -0.773 -25.890 1.00 96.81 134 SER A O 1
ATOM 1065 N N . TYR A 1 135 ? 26.166 0.722 -26.181 1.00 95.62 135 TYR A N 1
ATOM 1066 C CA . TYR A 1 135 ? 26.538 0.806 -24.772 1.00 95.62 135 TYR A CA 1
ATOM 1067 C C . TYR A 1 135 ? 25.385 1.305 -23.888 1.00 95.62 135 TYR A C 1
ATOM 1069 O O . TYR A 1 135 ? 25.020 0.642 -22.915 1.00 95.62 135 TYR A O 1
ATOM 1077 N N . SER A 1 136 ? 24.764 2.435 -24.244 1.00 97.81 136 SER A N 1
ATOM 1078 C CA . SER A 1 136 ? 23.635 2.994 -23.492 1.00 97.81 136 SER A CA 1
ATOM 1079 C C . SER A 1 136 ? 22.446 2.037 -23.442 1.00 97.81 136 SER A C 1
ATOM 1081 O O . SER A 1 136 ? 21.796 1.922 -22.406 1.00 97.81 136 SER A O 1
ATOM 1083 N N . SER A 1 137 ? 22.183 1.310 -24.528 1.00 97.88 137 SER A N 1
ATOM 1084 C CA . SER A 1 137 ? 21.084 0.346 -24.583 1.00 97.88 137 SER A CA 1
ATOM 1085 C C . SER A 1 137 ? 21.368 -0.902 -23.734 1.00 97.88 137 SER A C 1
ATOM 1087 O O . SER A 1 137 ? 20.468 -1.378 -23.047 1.00 97.88 137 SER A O 1
ATOM 1089 N N . ARG A 1 138 ? 22.617 -1.394 -23.669 1.00 96.88 138 ARG A N 1
ATOM 1090 C CA . ARG A 1 138 ? 22.995 -2.458 -22.711 1.00 96.88 138 ARG A CA 1
ATOM 1091 C C . ARG A 1 138 ? 22.821 -2.010 -21.264 1.00 96.88 138 ARG A C 1
ATOM 1093 O O . ARG A 1 138 ? 22.230 -2.740 -20.477 1.00 96.88 138 ARG A O 1
ATOM 1100 N N . SER A 1 139 ? 23.277 -0.801 -20.938 1.00 97.81 139 SER A N 1
ATOM 1101 C CA . SER A 1 139 ? 23.110 -0.236 -19.596 1.00 97.81 139 SER A CA 1
ATOM 1102 C C . SER A 1 139 ? 21.629 -0.073 -19.228 1.00 97.81 139 SER A C 1
ATOM 1104 O O . SER A 1 139 ? 21.233 -0.404 -18.114 1.00 97.81 139 SER A O 1
ATOM 1106 N N . LEU A 1 140 ? 20.780 0.350 -20.173 1.00 97.88 140 LEU A N 1
ATOM 1107 C CA . LEU A 1 140 ? 19.331 0.413 -19.968 1.00 97.88 140 LEU A CA 1
ATOM 1108 C C . LEU A 1 140 ? 18.710 -0.975 -19.747 1.00 97.88 140 LEU A C 1
ATOM 1110 O O . LEU A 1 140 ? 17.805 -1.107 -18.921 1.00 97.88 140 LEU A O 1
ATOM 1114 N N . ALA A 1 141 ? 19.179 -2.004 -20.458 1.00 97.31 141 ALA A N 1
ATOM 1115 C CA . ALA A 1 141 ? 18.717 -3.375 -20.261 1.00 97.31 141 ALA A CA 1
ATOM 1116 C C . ALA A 1 141 ? 19.068 -3.894 -18.854 1.00 97.31 141 ALA A C 1
ATOM 1118 O O . ALA A 1 141 ? 18.192 -4.407 -18.163 1.00 97.31 141 ALA A O 1
ATOM 1119 N N . GLU A 1 142 ? 20.303 -3.678 -18.398 1.00 96.06 142 GLU A N 1
ATOM 1120 C CA . GLU A 1 142 ? 20.772 -4.046 -17.053 1.00 96.06 142 GLU A CA 1
ATOM 1121 C C . GLU A 1 142 ? 20.028 -3.286 -15.941 1.00 96.06 142 GLU A C 1
ATOM 1123 O O . GLU A 1 142 ? 19.573 -3.875 -14.956 1.00 96.06 142 GLU A O 1
ATOM 1128 N N . ALA A 1 143 ? 19.821 -1.979 -16.123 1.00 97.62 143 ALA A N 1
ATOM 1129 C CA . ALA A 1 143 ? 19.030 -1.169 -15.202 1.00 97.62 143 ALA A CA 1
ATOM 1130 C C . ALA A 1 143 ? 17.567 -1.641 -15.141 1.00 97.62 143 ALA A C 1
ATOM 1132 O O . ALA A 1 143 ? 16.976 -1.682 -14.062 1.00 97.62 143 ALA A O 1
ATOM 1133 N N . SER A 1 144 ? 16.989 -2.038 -16.280 1.00 97.25 144 SER A N 1
ATOM 1134 C CA . SER A 1 144 ? 15.629 -2.588 -16.340 1.00 97.25 144 SER A CA 1
ATOM 1135 C C . SER A 1 144 ? 15.528 -3.942 -15.627 1.00 97.25 144 SER A C 1
ATOM 1137 O O . SER A 1 144 ? 14.533 -4.201 -14.954 1.00 97.25 144 SER A O 1
ATOM 1139 N N . ASP A 1 145 ? 16.551 -4.793 -15.716 1.00 92.75 145 ASP A N 1
ATOM 1140 C CA . ASP A 1 145 ? 16.591 -6.075 -14.999 1.00 92.75 145 ASP A CA 1
ATOM 1141 C C . ASP A 1 145 ? 16.679 -5.872 -13.475 1.00 92.75 145 ASP A C 1
ATOM 1143 O O . ASP A 1 145 ? 15.898 -6.434 -12.700 1.00 92.75 145 ASP A O 1
ATOM 1147 N N . THR A 1 146 ? 17.533 -4.939 -13.044 1.00 95.25 146 THR A N 1
ATOM 1148 C CA . THR A 1 146 ? 17.619 -4.514 -11.638 1.00 95.25 146 THR A CA 1
ATOM 1149 C C . THR A 1 146 ? 16.278 -3.958 -11.148 1.00 95.25 146 THR A C 1
ATOM 1151 O O . THR A 1 146 ? 15.786 -4.343 -10.086 1.00 95.25 146 THR A O 1
ATOM 1154 N N . GLN A 1 147 ? 15.628 -3.108 -11.950 1.00 95.56 147 GLN A N 1
ATOM 1155 C CA . GLN A 1 147 ? 14.303 -2.570 -11.644 1.00 95.56 147 GLN A CA 1
ATOM 1156 C C . GLN A 1 147 ? 13.247 -3.678 -11.522 1.00 95.56 147 GLN A C 1
ATOM 1158 O O . GLN A 1 147 ? 12.370 -3.586 -10.662 1.00 95.56 147 GLN A O 1
ATOM 1163 N N . SER A 1 148 ? 13.325 -4.734 -12.340 1.00 95.31 148 SER A N 1
ATOM 1164 C CA . SER A 1 148 ? 12.429 -5.891 -12.233 1.00 95.31 148 SER A CA 1
ATOM 1165 C C . SER A 1 148 ? 12.557 -6.583 -10.874 1.00 95.31 148 SER A C 1
ATOM 1167 O O . SER A 1 148 ? 11.541 -6.969 -10.296 1.00 95.31 148 SER A O 1
ATOM 1169 N N . THR A 1 149 ? 13.773 -6.690 -10.335 1.00 94.12 149 THR A N 1
ATOM 1170 C CA . THR A 1 149 ? 14.009 -7.250 -8.993 1.00 94.12 149 THR A CA 1
ATOM 1171 C C . THR A 1 149 ? 13.353 -6.393 -7.909 1.00 94.12 149 THR A C 1
ATOM 1173 O O . THR A 1 149 ? 12.596 -6.911 -7.089 1.00 94.12 149 THR A O 1
ATOM 1176 N N . SER A 1 150 ? 13.531 -5.067 -7.952 1.00 95.88 150 SER A N 1
ATOM 1177 C CA . SER A 1 150 ? 12.868 -4.154 -7.005 1.00 95.88 150 SER A CA 1
ATOM 1178 C C . SER A 1 150 ? 11.339 -4.189 -7.116 1.00 95.88 150 SER A C 1
ATOM 1180 O O . SER A 1 150 ? 10.630 -4.055 -6.120 1.00 95.88 150 SER A O 1
ATOM 1182 N N . ILE A 1 151 ? 10.808 -4.389 -8.326 1.00 97.12 151 ILE A N 1
ATOM 1183 C CA . ILE A 1 151 ? 9.371 -4.578 -8.555 1.00 97.12 151 ILE A CA 1
ATOM 1184 C C . ILE A 1 151 ? 8.870 -5.871 -7.894 1.00 97.12 151 ILE A C 1
ATOM 1186 O O . ILE A 1 151 ? 7.778 -5.872 -7.322 1.00 97.12 151 ILE A O 1
ATOM 1190 N N . ASP A 1 152 ? 9.649 -6.952 -7.936 1.00 92.25 152 ASP A N 1
ATOM 1191 C CA . ASP A 1 152 ? 9.294 -8.217 -7.288 1.00 92.25 152 ASP A CA 1
ATOM 1192 C C . ASP A 1 152 ? 9.296 -8.115 -5.758 1.00 92.25 152 ASP A C 1
ATOM 1194 O O . ASP A 1 152 ? 8.359 -8.590 -5.106 1.00 92.25 152 ASP A O 1
ATOM 1198 N N . GLU A 1 153 ? 10.271 -7.416 -5.180 1.00 94.88 153 GLU A N 1
ATOM 1199 C CA . GLU A 1 153 ? 10.300 -7.102 -3.746 1.00 94.88 153 GLU A CA 1
ATOM 1200 C C . GLU A 1 153 ? 9.111 -6.227 -3.322 1.00 94.88 153 GLU A C 1
ATOM 1202 O O . GLU A 1 153 ? 8.453 -6.502 -2.310 1.00 94.88 153 GLU A O 1
ATOM 1207 N N . ALA A 1 154 ? 8.777 -5.208 -4.123 1.00 94.19 154 ALA A N 1
ATOM 1208 C CA . ALA A 1 154 ? 7.618 -4.352 -3.885 1.00 94.19 154 ALA A CA 1
ATOM 1209 C C . ALA A 1 154 ? 6.302 -5.145 -3.960 1.00 94.19 154 ALA A C 1
ATOM 1211 O O . ALA A 1 154 ? 5.420 -4.973 -3.115 1.00 94.19 154 ALA A O 1
ATOM 1212 N N . ALA A 1 155 ? 6.172 -6.054 -4.932 1.00 93.69 155 ALA A N 1
ATOM 1213 C CA . ALA A 1 155 ? 5.013 -6.934 -5.053 1.00 93.69 155 ALA A CA 1
ATOM 1214 C C . ALA A 1 155 ? 4.887 -7.887 -3.852 1.00 93.69 155 ALA A C 1
ATOM 1216 O O . ALA A 1 155 ? 3.781 -8.112 -3.357 1.00 93.69 155 ALA A O 1
ATOM 1217 N N . SER A 1 156 ? 6.006 -8.429 -3.358 1.00 94.56 156 SER A N 1
ATOM 1218 C CA . SER A 1 156 ? 6.025 -9.266 -2.153 1.00 94.56 156 SER A CA 1
ATOM 1219 C C . SER A 1 156 ? 5.584 -8.48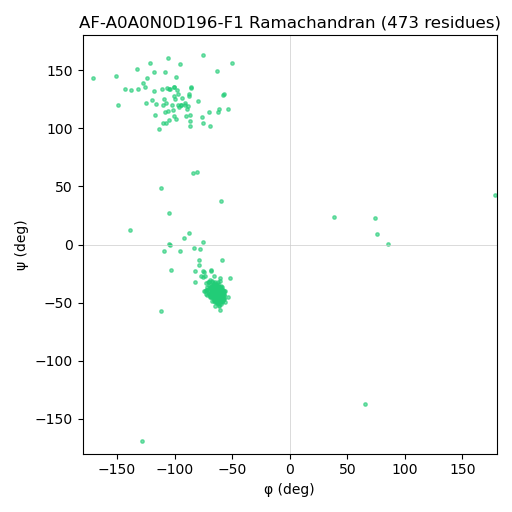0 -0.917 1.00 94.56 156 SER A C 1
ATOM 1221 O O . SER A 1 156 ? 4.659 -8.897 -0.219 1.00 94.56 156 SER A O 1
ATOM 1223 N N . SER A 1 157 ? 6.164 -7.295 -0.710 1.00 95.69 157 SER A N 1
ATOM 1224 C CA . SER A 1 157 ? 5.798 -6.393 0.389 1.00 95.69 157 SER A CA 1
ATOM 1225 C C . SER A 1 157 ? 4.309 -6.037 0.358 1.00 95.69 157 SER A C 1
ATOM 1227 O O . SER A 1 157 ? 3.635 -6.046 1.382 1.00 95.69 157 SER A O 1
ATOM 1229 N N . LEU A 1 158 ? 3.740 -5.792 -0.825 1.00 95.06 158 LEU A N 1
ATOM 1230 C CA . LEU A 1 158 ? 2.313 -5.483 -0.949 1.00 95.06 158 LEU A CA 1
ATOM 1231 C C . LEU A 1 158 ? 1.398 -6.669 -0.661 1.00 95.06 158 LEU A C 1
ATOM 1233 O O . LEU A 1 158 ? 0.303 -6.463 -0.138 1.00 95.06 158 LEU A O 1
ATOM 1237 N N . LYS A 1 159 ? 1.818 -7.903 -0.959 1.00 91.94 159 LYS A N 1
ATOM 1238 C CA . LYS A 1 159 ? 1.070 -9.096 -0.533 1.00 91.94 159 LYS A CA 1
ATOM 1239 C C . LYS A 1 159 ? 1.046 -9.217 0.986 1.00 91.94 159 LYS A C 1
ATOM 1241 O O . LYS A 1 159 ? -0.003 -9.532 1.547 1.00 91.94 159 LYS A O 1
ATOM 1246 N N . GLU A 1 160 ? 2.172 -8.948 1.640 1.00 95.19 160 GLU A N 1
ATOM 1247 C CA . GLU A 1 160 ? 2.260 -8.946 3.099 1.00 95.19 160 GLU A CA 1
ATOM 1248 C C . GLU A 1 160 ? 1.367 -7.857 3.703 1.00 95.19 160 GLU A C 1
ATOM 1250 O O . GLU A 1 160 ? 0.538 -8.155 4.562 1.00 95.19 160 GLU A O 1
ATOM 1255 N N . VAL A 1 161 ? 1.429 -6.628 3.179 1.00 95.94 161 VAL A N 1
ATOM 1256 C CA . VAL A 1 161 ? 0.549 -5.528 3.602 1.00 95.94 161 VAL A CA 1
ATOM 1257 C C . VAL A 1 161 ? -0.922 -5.887 3.382 1.00 95.94 161 VAL A C 1
ATOM 1259 O O . VAL A 1 161 ? -1.720 -5.726 4.298 1.00 95.94 161 VAL A O 1
ATOM 1262 N N . ALA A 1 162 ? -1.296 -6.459 2.233 1.00 94.19 162 ALA A N 1
ATOM 1263 C CA . ALA A 1 162 ? -2.668 -6.913 1.990 1.00 94.19 162 ALA A CA 1
ATOM 1264 C C . ALA A 1 162 ? -3.125 -7.973 3.006 1.00 94.19 162 ALA A C 1
ATOM 1266 O O . ALA A 1 162 ? -4.282 -7.976 3.428 1.00 94.19 162 ALA A O 1
ATOM 1267 N N . SER A 1 163 ? -2.232 -8.889 3.388 1.00 95.56 163 SER A N 1
ATOM 1268 C CA . SER A 1 163 ? -2.497 -9.904 4.411 1.00 95.56 163 SER A CA 1
ATOM 1269 C C . SER A 1 163 ? -2.710 -9.265 5.786 1.00 95.56 163 SER A C 1
ATOM 1271 O O . SER A 1 163 ? -3.733 -9.509 6.429 1.00 95.56 163 SER A O 1
ATOM 1273 N N . MET A 1 164 ? -1.810 -8.368 6.200 1.00 97.06 164 MET A N 1
ATOM 1274 C CA . MET A 1 164 ? -1.926 -7.623 7.457 1.00 97.06 164 MET A CA 1
ATOM 1275 C C . MET A 1 164 ? -3.209 -6.792 7.512 1.00 97.06 164 MET A C 1
ATOM 1277 O O . MET A 1 164 ? -3.920 -6.821 8.512 1.00 97.06 164 MET A O 1
ATOM 1281 N N . THR A 1 165 ? -3.570 -6.113 6.423 1.00 97.44 165 THR A N 1
ATOM 1282 C CA . THR A 1 165 ? -4.807 -5.334 6.341 1.00 97.44 165 THR A CA 1
ATOM 1283 C C . THR A 1 165 ? -6.055 -6.217 6.474 1.00 97.44 165 THR A C 1
ATOM 1285 O O . THR A 1 165 ? -6.992 -5.843 7.182 1.00 97.44 165 THR A O 1
ATOM 1288 N N . ARG A 1 166 ? -6.081 -7.417 5.870 1.00 95.81 166 ARG A N 1
ATOM 1289 C CA . ARG A 1 166 ? -7.188 -8.374 6.081 1.00 95.81 166 ARG A CA 1
ATOM 1290 C C . ARG A 1 166 ? -7.251 -8.865 7.528 1.00 95.81 166 ARG A C 1
ATOM 1292 O O . ARG A 1 166 ? -8.340 -8.945 8.092 1.00 95.81 166 ARG A O 1
ATOM 1299 N N . ASN A 1 167 ? -6.103 -9.138 8.145 1.00 97.25 167 ASN A N 1
ATOM 1300 C CA . ASN A 1 167 ? -6.045 -9.507 9.559 1.00 97.25 167 ASN A CA 1
ATOM 1301 C C . ASN A 1 167 ? -6.550 -8.377 10.464 1.00 97.25 167 ASN A C 1
ATOM 1303 O O . ASN A 1 167 ? -7.308 -8.649 11.389 1.00 97.25 167 ASN A O 1
ATOM 1307 N N . ASN A 1 168 ? -6.229 -7.116 10.164 1.00 97.12 168 ASN A N 1
ATOM 1308 C CA . ASN A 1 168 ? -6.770 -5.965 10.891 1.00 97.12 168 ASN A CA 1
ATOM 1309 C C . ASN A 1 168 ? -8.298 -5.891 10.785 1.00 97.12 168 ASN A C 1
ATOM 1311 O O . ASN A 1 168 ? -8.964 -5.673 11.796 1.00 97.12 168 ASN A O 1
ATOM 1315 N N . ALA A 1 169 ? -8.864 -6.141 9.599 1.00 97.12 169 ALA A N 1
ATOM 1316 C CA . ALA A 1 169 ? -10.315 -6.179 9.417 1.00 97.12 169 ALA A CA 1
ATOM 1317 C C . ALA A 1 169 ? -10.988 -7.266 10.275 1.00 97.12 169 ALA A C 1
ATOM 1319 O O . ALA A 1 169 ? -12.036 -7.015 10.879 1.00 97.12 169 ALA A O 1
ATOM 1320 N N . ASN A 1 170 ? -10.376 -8.454 10.340 1.00 96.56 170 ASN A N 1
ATOM 1321 C CA . ASN A 1 170 ? -10.851 -9.574 11.154 1.00 96.56 170 ASN A CA 1
ATOM 1322 C C . ASN A 1 170 ? -10.706 -9.288 12.654 1.00 96.56 170 ASN A C 1
ATOM 1324 O O . ASN A 1 170 ? -11.648 -9.501 13.409 1.00 96.56 170 ASN A O 1
ATOM 1328 N N . ASN A 1 171 ? -9.562 -8.755 13.086 1.00 97.50 171 ASN A N 1
ATOM 1329 C CA . ASN A 1 171 ? -9.318 -8.394 14.482 1.00 97.50 171 ASN A CA 1
ATOM 1330 C C . ASN A 1 171 ? -10.291 -7.313 14.962 1.00 97.50 171 ASN A C 1
ATOM 1332 O O . ASN A 1 171 ? -10.838 -7.435 16.055 1.00 97.50 171 ASN A O 1
ATOM 1336 N N . ALA A 1 172 ? -10.564 -6.303 14.133 1.00 98.06 172 ALA A N 1
ATOM 1337 C CA . ALA A 1 172 ? -11.570 -5.289 14.428 1.00 98.06 172 ALA A CA 1
ATOM 1338 C C . ALA A 1 172 ? -12.978 -5.897 14.539 1.00 98.06 172 ALA A C 1
ATOM 1340 O O . ALA A 1 172 ? -13.710 -5.569 15.466 1.00 98.06 172 ALA A O 1
ATOM 1341 N N . SER A 1 173 ? -13.329 -6.844 13.660 1.00 95.75 173 SER A N 1
ATOM 1342 C CA . SER A 1 173 ? -14.607 -7.567 13.738 1.00 95.75 173 SER A CA 1
ATOM 1343 C C . SER A 1 173 ? -14.723 -8.433 14.998 1.00 95.75 173 SER A C 1
ATOM 1345 O O . SER A 1 173 ? -15.797 -8.514 15.587 1.00 95.75 173 SER A O 1
ATOM 1347 N N . ASN A 1 174 ? -13.637 -9.082 15.421 1.00 96.94 174 ASN A N 1
ATOM 1348 C CA . ASN A 1 174 ? -13.614 -9.869 16.655 1.00 96.94 174 ASN A CA 1
ATOM 1349 C C . ASN A 1 174 ? -13.763 -8.964 17.885 1.00 96.94 174 ASN A C 1
ATOM 1351 O O . ASN A 1 174 ? -14.533 -9.275 18.791 1.00 96.94 174 ASN A O 1
ATOM 1355 N N . ALA A 1 175 ? -13.060 -7.829 17.898 1.00 97.50 175 ALA A N 1
ATOM 1356 C CA . ALA A 1 175 ? -13.181 -6.835 18.955 1.00 97.50 175 ALA A CA 1
ATOM 1357 C C . ALA A 1 175 ? -14.598 -6.237 19.018 1.00 97.50 175 ALA A C 1
ATOM 1359 O O . ALA A 1 175 ? -15.122 -6.066 20.114 1.00 97.50 175 ALA A O 1
ATOM 1360 N N . ASP A 1 176 ? -15.251 -5.984 17.877 1.00 94.88 176 ASP A N 1
ATOM 1361 C CA . ASP A 1 176 ? -16.656 -5.548 17.832 1.00 94.88 176 ASP A CA 1
ATOM 1362 C C . ASP A 1 176 ? -17.587 -6.585 18.487 1.00 94.88 176 ASP A C 1
ATOM 1364 O O . ASP A 1 176 ? -18.453 -6.236 19.291 1.00 94.88 176 ASP A O 1
ATOM 1368 N N . GLY A 1 177 ? -17.353 -7.877 18.233 1.00 93.56 177 GLY A N 1
ATOM 1369 C CA . GLY A 1 177 ? -18.059 -8.967 18.913 1.00 93.56 177 GLY A CA 1
ATOM 1370 C C . GLY A 1 177 ? -17.908 -8.923 20.439 1.00 93.56 177 GLY A C 1
ATOM 1371 O O . GLY A 1 177 ? -18.905 -8.991 21.159 1.00 93.56 177 GLY A O 1
ATOM 1372 N N . LEU A 1 178 ? -16.680 -8.735 20.934 1.00 95.94 178 LEU A N 1
ATOM 1373 C CA . LEU A 1 178 ? -16.404 -8.599 22.372 1.00 95.94 178 LEU A CA 1
ATOM 1374 C C . LEU A 1 178 ? -17.052 -7.341 22.971 1.00 95.94 178 LEU A C 1
ATOM 1376 O O . LEU A 1 178 ? -17.548 -7.366 24.100 1.00 95.94 178 LEU A O 1
ATOM 1380 N N . MET A 1 179 ? -17.099 -6.241 22.218 1.00 95.31 179 MET A N 1
ATOM 1381 C CA . MET A 1 179 ? -17.768 -5.016 22.656 1.00 95.31 179 MET A CA 1
ATOM 1382 C C . MET A 1 179 ? -19.287 -5.185 22.734 1.00 95.31 179 MET A C 1
ATOM 1384 O O . MET A 1 179 ? -19.905 -4.681 23.670 1.00 95.31 179 MET A O 1
ATOM 1388 N N . LYS A 1 180 ? -19.899 -5.941 21.816 1.00 91.94 180 LYS A N 1
ATOM 1389 C CA . LYS A 1 180 ? -21.326 -6.300 21.886 1.00 91.94 180 LYS A CA 1
ATOM 1390 C C . LYS A 1 180 ? -21.646 -7.143 23.119 1.00 91.94 180 LYS A C 1
ATOM 1392 O O . LYS A 1 180 ? -22.648 -6.882 23.783 1.00 91.94 180 LYS A O 1
ATOM 1397 N N . GLU A 1 181 ? -20.789 -8.104 23.460 1.00 94.06 181 GLU A N 1
ATOM 1398 C CA . GLU A 1 181 ? -20.914 -8.868 24.707 1.00 94.06 181 GLU A CA 1
ATOM 1399 C C . GLU A 1 181 ? -20.788 -7.956 25.936 1.00 94.06 181 GLU A C 1
ATOM 1401 O O . GLU A 1 181 ? -21.633 -7.998 26.832 1.00 94.06 181 GLU A O 1
ATOM 1406 N N . THR A 1 182 ? -19.792 -7.066 25.935 1.00 94.31 182 THR A N 1
ATOM 1407 C CA . THR A 1 182 ? -19.566 -6.090 27.012 1.00 94.31 182 THR A CA 1
ATOM 1408 C C . THR A 1 182 ? -20.773 -5.172 27.208 1.00 94.31 182 THR A C 1
ATOM 1410 O O . THR A 1 182 ? -21.225 -4.999 28.338 1.00 94.31 182 THR A O 1
ATOM 1413 N N . ASN A 1 183 ? -21.367 -4.654 26.127 1.00 92.75 183 ASN A N 1
ATOM 1414 C CA . ASN A 1 183 ? -22.607 -3.872 26.187 1.00 92.75 183 ASN A CA 1
ATOM 1415 C C . ASN A 1 183 ? -23.755 -4.670 26.827 1.00 92.75 183 ASN A C 1
ATOM 1417 O O . ASN A 1 183 ? -24.519 -4.134 27.626 1.00 92.75 183 ASN A O 1
ATOM 1421 N N . GLY A 1 184 ? -23.858 -5.970 26.531 1.00 92.75 184 GLY A N 1
ATOM 1422 C CA . GLY A 1 184 ? -24.831 -6.855 27.175 1.00 92.75 184 GLY A CA 1
ATOM 1423 C C . GLY A 1 184 ? -24.614 -7.002 28.686 1.00 92.75 184 GLY A C 1
ATOM 1424 O O . GLY A 1 184 ? -25.584 -7.057 29.444 1.00 92.75 184 GLY A O 1
ATOM 1425 N N . ILE A 1 185 ? -23.359 -7.038 29.143 1.00 94.50 185 ILE A N 1
ATOM 1426 C CA . ILE A 1 185 ? -23.013 -7.078 30.573 1.00 94.50 185 ILE A CA 1
ATOM 1427 C C . ILE A 1 185 ? -23.361 -5.747 31.251 1.00 94.50 185 ILE A C 1
ATOM 1429 O O . ILE A 1 185 ? -23.983 -5.754 32.312 1.00 94.50 185 ILE A O 1
ATOM 1433 N N . VAL A 1 186 ? -23.023 -4.613 30.631 1.00 94.12 186 VAL A N 1
ATOM 1434 C CA . VAL A 1 186 ? -23.339 -3.275 31.163 1.00 94.12 186 VAL A CA 1
ATOM 1435 C C . VAL A 1 186 ? -24.853 -3.062 31.255 1.00 94.12 186 VAL A C 1
ATOM 1437 O O . VAL A 1 186 ? -25.342 -2.584 32.276 1.00 94.12 186 VAL A O 1
ATOM 1440 N N . ALA A 1 187 ? -25.621 -3.501 30.254 1.00 91.69 187 ALA A N 1
ATOM 1441 C CA . ALA A 1 187 ? -27.082 -3.443 30.294 1.00 91.69 187 ALA A CA 1
ATOM 1442 C C . ALA A 1 187 ? -27.672 -4.244 31.470 1.00 91.69 187 ALA A C 1
ATOM 1444 O O . ALA A 1 187 ? -28.589 -3.771 32.143 1.00 91.69 187 ALA A O 1
ATOM 1445 N N . LYS A 1 188 ? -27.123 -5.432 31.763 1.00 94.31 188 LYS A N 1
ATOM 1446 C CA . LYS A 1 188 ? -27.511 -6.213 32.949 1.00 94.31 188 LYS A CA 1
ATOM 1447 C C . LYS A 1 188 ? -27.138 -5.499 34.249 1.00 94.31 188 LYS A C 1
ATOM 1449 O O . LYS A 1 188 ? -27.950 -5.484 35.164 1.00 94.31 188 LYS A O 1
ATOM 1454 N N . ALA A 1 189 ? -25.954 -4.888 34.321 1.00 93.94 189 ALA A N 1
ATOM 1455 C CA . ALA A 1 189 ? -25.523 -4.129 35.494 1.00 93.94 189 ALA A CA 1
ATOM 1456 C C . ALA A 1 189 ? -26.452 -2.935 35.786 1.00 93.94 189 ALA A C 1
ATOM 1458 O O . ALA A 1 189 ? -26.837 -2.747 36.938 1.00 93.94 189 ALA A O 1
ATOM 1459 N N . ASN A 1 190 ? -26.875 -2.197 34.752 1.00 92.06 190 ASN A N 1
ATOM 1460 C CA . ASN A 1 190 ? -27.875 -1.128 34.878 1.00 92.06 190 ASN A CA 1
ATOM 1461 C C . ASN A 1 190 ? -29.212 -1.663 35.414 1.00 92.06 190 ASN A C 1
ATOM 1463 O O . ASN A 1 190 ? -29.728 -1.139 36.395 1.00 92.06 190 ASN A O 1
ATOM 1467 N N . SER A 1 191 ? -29.726 -2.761 34.846 1.00 92.94 191 SER A N 1
ATOM 1468 C CA . SER A 1 191 ? -30.963 -3.395 35.334 1.00 92.94 191 SER A CA 1
ATOM 1469 C C . SER A 1 191 ? -30.857 -3.814 36.805 1.00 92.94 191 SER A C 1
ATOM 1471 O O . SER A 1 191 ? -31.783 -3.592 37.580 1.00 92.94 191 SER A O 1
ATOM 1473 N N . SER A 1 192 ? -29.724 -4.393 37.214 1.00 94.31 192 SER A N 1
ATOM 1474 C CA . SER A 1 192 ? -29.494 -4.761 38.613 1.00 94.31 192 SER A CA 1
ATOM 1475 C C . SER A 1 192 ? -29.402 -3.544 39.533 1.00 94.31 192 SER A C 1
ATOM 1477 O O . SER A 1 192 ? -29.831 -3.646 40.677 1.00 94.31 192 SER A O 1
ATOM 1479 N N . MET A 1 193 ? -28.876 -2.406 39.064 1.00 93.06 193 MET A N 1
ATOM 1480 C CA . MET A 1 193 ? -28.871 -1.153 39.830 1.00 93.06 193 MET A CA 1
ATOM 1481 C C . MET A 1 193 ? -30.280 -0.587 40.017 1.00 93.06 193 MET A C 1
ATOM 1483 O O . MET A 1 193 ? -30.600 -0.152 41.121 1.00 93.06 193 MET A O 1
ATOM 1487 N N . ASP A 1 194 ? -31.138 -0.659 38.997 1.00 91.31 194 ASP A N 1
ATOM 1488 C CA . ASP A 1 194 ? -32.537 -0.222 39.092 1.00 91.31 194 ASP A CA 1
ATOM 1489 C C . ASP A 1 194 ? -33.342 -1.069 40.101 1.00 91.31 194 ASP A C 1
ATOM 1491 O O . ASP A 1 194 ? -34.101 -0.531 40.920 1.00 91.31 194 ASP A O 1
ATOM 1495 N N . GLU A 1 195 ? -33.141 -2.393 40.103 1.00 94.06 195 GLU A N 1
ATOM 1496 C CA . GLU A 1 195 ? -33.711 -3.299 41.115 1.00 94.06 195 GLU A CA 1
ATOM 1497 C C . GLU A 1 195 ? -33.227 -2.931 42.522 1.00 94.06 195 GLU A C 1
ATOM 1499 O O . GLU A 1 195 ? -34.019 -2.781 43.454 1.00 94.06 195 GLU A O 1
ATOM 1504 N N . LEU A 1 196 ? -31.924 -2.702 42.663 1.00 93.44 196 LEU A N 1
ATOM 1505 C CA . LEU A 1 196 ? -31.282 -2.308 43.910 1.00 93.44 196 LEU A CA 1
ATOM 1506 C C . LEU A 1 196 ? -31.823 -0.965 44.443 1.00 93.44 196 LEU A C 1
ATOM 1508 O O . LEU A 1 196 ? -32.115 -0.841 45.637 1.00 93.44 196 LEU A O 1
ATOM 1512 N N . THR A 1 197 ? -32.007 0.035 43.575 1.00 90.88 197 THR A N 1
ATOM 1513 C CA . THR A 1 197 ? -32.644 1.316 43.922 1.00 90.88 197 THR A CA 1
ATOM 1514 C C . THR A 1 197 ? -34.079 1.111 44.404 1.00 90.88 197 THR A C 1
ATOM 1516 O O . THR A 1 197 ? -34.496 1.743 45.379 1.00 90.88 197 THR A O 1
ATOM 1519 N N . THR A 1 198 ? -34.822 0.199 43.773 1.00 93.12 198 THR A N 1
ATOM 1520 C CA . THR A 1 198 ? -36.184 -0.158 44.193 1.00 93.12 198 THR A CA 1
ATOM 1521 C C . THR A 1 198 ? -36.185 -0.789 45.586 1.00 93.12 198 THR A C 1
ATOM 1523 O O . THR A 1 198 ? -36.916 -0.321 46.458 1.00 93.12 198 THR A O 1
ATOM 1526 N N . SER A 1 199 ? -35.298 -1.752 45.854 1.00 94.50 199 SER A N 1
ATOM 1527 C CA . SER A 1 199 ? -35.176 -2.369 47.182 1.00 94.50 199 SER A CA 1
ATOM 1528 C C . SER A 1 199 ? -34.809 -1.359 48.273 1.00 94.50 199 SER A C 1
ATOM 1530 O O . SER A 1 199 ? -35.374 -1.405 49.361 1.00 94.50 199 SER A O 1
ATOM 1532 N N . MET A 1 200 ? -33.915 -0.398 48.009 1.00 92.62 200 MET A N 1
ATOM 1533 C CA . MET A 1 200 ? -33.604 0.650 48.996 1.00 92.62 200 MET A CA 1
ATOM 1534 C C . MET A 1 200 ? -34.806 1.542 49.307 1.00 92.62 200 MET A C 1
ATOM 1536 O O . MET A 1 200 ? -34.989 1.950 50.456 1.00 92.62 200 MET A O 1
ATOM 1540 N N . LYS A 1 201 ? -35.644 1.823 48.305 1.00 92.19 201 LYS A N 1
ATOM 1541 C CA . LYS A 1 201 ? -36.888 2.572 48.494 1.00 92.19 201 LYS A CA 1
ATOM 1542 C C . LYS A 1 201 ? -37.891 1.791 49.344 1.00 92.19 201 LYS A C 1
ATOM 1544 O O . LYS A 1 201 ? -38.496 2.375 50.237 1.00 92.19 201 LYS A O 1
ATOM 1549 N N . GLU A 1 202 ? -38.027 0.488 49.110 1.00 94.44 202 GLU A N 1
ATOM 1550 C CA . GLU A 1 202 ? -38.874 -0.391 49.926 1.00 94.44 202 GLU A CA 1
ATOM 1551 C C . GLU A 1 202 ? -38.390 -0.449 51.381 1.00 94.44 202 GLU A C 1
ATOM 1553 O O . GLU A 1 202 ? -39.187 -0.246 52.295 1.00 94.44 202 GLU A O 1
ATOM 1558 N N . ILE A 1 203 ? -37.079 -0.613 51.612 1.00 94.00 203 ILE A N 1
ATOM 1559 C CA . ILE A 1 203 ? -36.488 -0.608 52.963 1.00 94.00 203 ILE A CA 1
ATOM 1560 C C . ILE A 1 203 ? -36.732 0.740 53.660 1.00 94.00 203 ILE A C 1
ATOM 1562 O O . ILE A 1 203 ? -37.032 0.766 54.858 1.00 94.00 203 ILE A O 1
ATOM 1566 N N . TYR A 1 204 ? -36.623 1.859 52.935 1.00 92.56 204 TYR A N 1
ATOM 1567 C CA . TYR A 1 204 ? -36.942 3.185 53.468 1.00 92.56 204 TYR A CA 1
ATOM 1568 C C . TYR A 1 204 ? -38.410 3.278 53.905 1.00 92.56 204 TYR A C 1
ATOM 1570 O O . TYR A 1 204 ? -38.686 3.674 55.035 1.00 92.56 204 TYR A O 1
ATOM 1578 N N . THR A 1 205 ? -39.350 2.846 53.057 1.00 94.31 205 THR A N 1
ATOM 1579 C CA . THR A 1 205 ? -40.782 2.831 53.391 1.00 94.31 205 THR A CA 1
ATOM 1580 C C . THR A 1 205 ? -41.085 1.941 54.597 1.00 94.31 205 THR A C 1
ATOM 1582 O O . THR A 1 205 ? -41.774 2.384 55.512 1.00 94.31 205 THR A O 1
ATOM 1585 N N . SER A 1 206 ? -40.524 0.730 54.667 1.00 95.00 206 SER A N 1
ATOM 1586 C CA . SER A 1 206 ? -40.695 -0.139 55.839 1.00 95.00 206 SER A CA 1
ATOM 1587 C C . SER A 1 206 ? -40.093 0.468 57.113 1.00 95.00 206 SER A C 1
ATOM 1589 O O . SER A 1 206 ? -40.646 0.301 58.197 1.00 95.00 206 SER A O 1
ATOM 1591 N N . SER A 1 207 ? -38.983 1.203 57.009 1.00 94.56 207 SER A N 1
ATOM 1592 C CA . SER A 1 207 ? -38.365 1.879 58.160 1.00 94.56 207 SER A CA 1
ATOM 1593 C C . SER A 1 207 ? -39.228 3.035 58.684 1.00 94.56 207 SER A C 1
ATOM 1595 O O . SER A 1 207 ? -39.369 3.186 59.900 1.00 94.56 207 SER A O 1
ATOM 1597 N N . GLU A 1 208 ? -39.877 3.792 57.792 1.00 93.31 208 GLU A N 1
ATOM 1598 C CA . GLU A 1 208 ? -40.871 4.818 58.146 1.00 93.31 208 GLU A CA 1
ATOM 1599 C C . GLU A 1 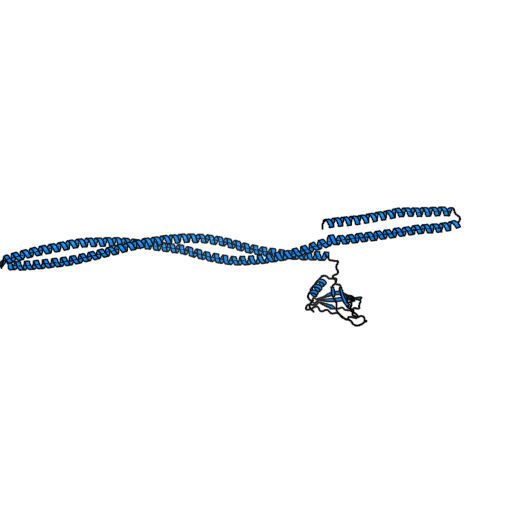208 ? -42.079 4.215 58.884 1.00 93.31 208 GLU A C 1
ATOM 1601 O O . GLU A 1 208 ? -42.507 4.739 59.916 1.00 93.31 208 GLU A O 1
ATOM 1606 N N . GLU A 1 209 ? -42.596 3.075 58.417 1.00 95.19 209 GLU A N 1
ATOM 1607 C CA . GLU A 1 209 ? -43.690 2.363 59.091 1.00 95.19 209 GLU A CA 1
ATOM 1608 C C . GLU A 1 209 ? -43.289 1.910 60.504 1.00 95.19 209 GLU A C 1
ATOM 1610 O O . GLU A 1 209 ? -44.037 2.118 61.463 1.00 95.19 209 GLU A O 1
ATOM 1615 N N . ILE A 1 210 ? -42.081 1.355 60.667 1.00 95.00 210 ILE A N 1
ATOM 1616 C CA . ILE A 1 210 ? -41.555 0.970 61.985 1.00 95.00 210 ILE A CA 1
ATOM 1617 C C . ILE A 1 210 ? -41.403 2.208 62.884 1.00 95.00 210 ILE A C 1
ATOM 1619 O O . ILE A 1 210 ? -41.756 2.149 64.063 1.00 95.00 210 ILE A O 1
ATOM 1623 N N . SER A 1 211 ? -40.941 3.341 62.346 1.00 95.75 211 SER A N 1
ATOM 1624 C CA . SER A 1 211 ? -40.832 4.607 63.087 1.00 95.75 211 SER A CA 1
ATOM 1625 C C . SER A 1 211 ? -42.184 5.048 63.663 1.00 95.75 211 SER A C 1
ATOM 1627 O O . SER A 1 211 ? -42.282 5.411 64.841 1.00 95.75 211 SER A O 1
ATOM 1629 N N . LEU A 1 212 ? -43.258 4.938 62.871 1.00 95.56 212 LEU A N 1
ATOM 1630 C CA . LEU A 1 212 ? -44.622 5.243 63.308 1.00 95.56 212 LEU A CA 1
ATOM 1631 C C . LEU A 1 212 ? -45.103 4.299 64.423 1.00 95.56 212 LEU A C 1
ATOM 1633 O O . LEU A 1 212 ? -45.722 4.749 65.395 1.00 95.56 212 LEU A O 1
ATOM 1637 N N . ILE A 1 213 ? -44.793 3.003 64.318 1.00 96.38 213 ILE A N 1
ATOM 1638 C CA . ILE A 1 213 ? -45.118 2.009 65.352 1.00 96.38 213 ILE A CA 1
ATOM 1639 C C . ILE A 1 213 ? -44.392 2.346 66.658 1.00 96.38 213 ILE A C 1
ATOM 1641 O O . ILE A 1 213 ? -45.024 2.410 67.711 1.00 96.38 213 ILE A O 1
ATOM 1645 N N . VAL A 1 214 ? -43.087 2.626 66.604 1.00 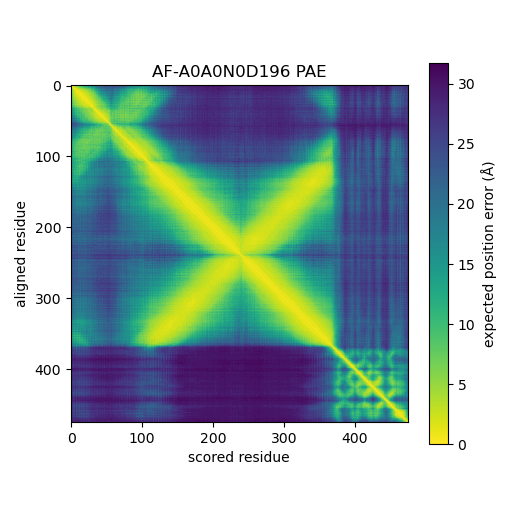96.69 214 VAL A N 1
ATOM 1646 C CA . VAL A 1 214 ? -42.287 2.976 67.790 1.00 96.69 214 VAL A CA 1
ATOM 1647 C C . VAL A 1 214 ? -42.794 4.257 68.451 1.00 96.69 214 VAL A C 1
ATOM 1649 O O . VAL A 1 214 ? -42.917 4.309 69.674 1.00 96.69 214 VAL A O 1
ATOM 1652 N N . LYS A 1 215 ? -43.188 5.260 67.659 1.00 95.88 215 LYS A N 1
ATOM 1653 C CA . LYS A 1 215 ? -43.825 6.482 68.170 1.00 95.88 215 LYS A CA 1
ATOM 1654 C C . LYS A 1 215 ? -45.151 6.193 68.879 1.00 95.88 215 LYS A C 1
ATOM 1656 O O . LYS A 1 215 ? -45.449 6.804 69.901 1.00 95.88 215 LYS A O 1
ATOM 1661 N N . THR A 1 216 ? -45.933 5.246 68.365 1.00 97.81 216 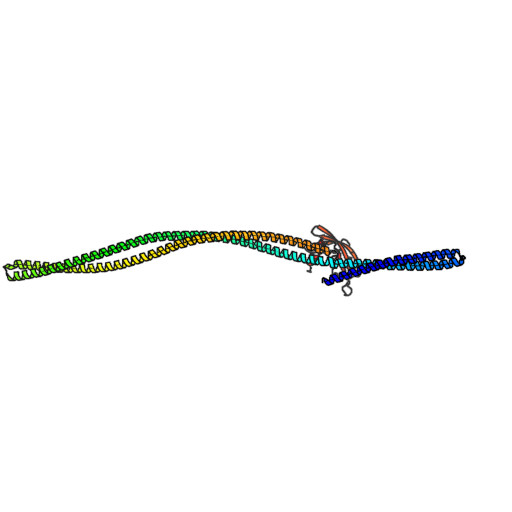THR A N 1
ATOM 1662 C CA . THR A 1 216 ? -47.176 4.795 69.008 1.00 97.81 216 THR A CA 1
ATOM 1663 C C . THR A 1 216 ? -46.884 4.068 70.327 1.00 97.81 216 THR A C 1
ATOM 1665 O O . THR A 1 216 ? -47.575 4.298 71.316 1.00 97.81 216 THR A O 1
ATOM 1668 N N . ILE A 1 217 ? -45.829 3.247 70.386 1.00 96.25 217 ILE A N 1
ATOM 1669 C CA . ILE A 1 217 ? -45.388 2.577 71.622 1.00 96.25 217 ILE A CA 1
ATOM 1670 C C . ILE A 1 217 ? -44.973 3.602 72.685 1.00 96.25 217 ILE A C 1
ATOM 1672 O O . ILE A 1 217 ? -45.384 3.473 73.836 1.00 96.25 217 ILE A O 1
ATOM 1676 N N . ASP A 1 218 ? -44.215 4.636 72.310 1.00 97.06 218 ASP A N 1
ATOM 1677 C CA . ASP A 1 218 ? -43.833 5.725 73.221 1.00 97.06 218 ASP A CA 1
ATOM 1678 C C . ASP A 1 218 ? -45.068 6.463 73.775 1.00 97.06 218 ASP A C 1
ATOM 1680 O O . ASP A 1 218 ? -45.183 6.697 74.980 1.00 97.06 218 ASP A O 1
ATOM 1684 N N . GLN A 1 219 ? -46.068 6.729 72.924 1.00 96.88 219 GLN A N 1
ATOM 1685 C CA . GLN A 1 219 ? -47.349 7.304 73.351 1.00 96.88 219 GLN A CA 1
ATOM 1686 C C . GLN A 1 219 ? -48.110 6.397 74.330 1.00 96.88 219 GLN A C 1
ATOM 1688 O O . GLN A 1 219 ? -48.625 6.887 75.338 1.00 96.88 219 GLN A O 1
ATOM 1693 N N . ILE A 1 220 ? -48.164 5.086 74.072 1.00 96.56 220 ILE A N 1
ATOM 1694 C CA . ILE A 1 220 ? -48.796 4.107 74.973 1.00 96.56 220 ILE A CA 1
ATOM 1695 C C . ILE A 1 220 ? -48.050 4.054 76.312 1.00 96.56 220 ILE A C 1
ATOM 1697 O O . ILE A 1 220 ? -48.681 4.050 77.372 1.00 96.56 220 ILE A O 1
ATOM 1701 N N . ALA A 1 221 ? -46.716 4.052 76.291 1.00 97.38 221 ALA A N 1
ATOM 1702 C CA . ALA A 1 221 ? -45.889 4.067 77.493 1.00 97.38 221 ALA A CA 1
ATOM 1703 C C . ALA A 1 221 ? -46.143 5.332 78.329 1.00 97.38 221 ALA A C 1
ATOM 1705 O O . ALA A 1 221 ? -46.352 5.245 79.540 1.00 97.38 221 ALA A O 1
ATOM 1706 N N . PHE A 1 222 ? -46.231 6.501 77.691 1.00 96.19 222 PHE A N 1
ATOM 1707 C CA . PHE A 1 222 ? -46.569 7.757 78.361 1.00 96.19 222 PHE A CA 1
ATOM 1708 C C . PHE A 1 222 ? -47.971 7.733 78.990 1.00 96.19 222 PHE A C 1
ATOM 1710 O O . PHE A 1 222 ? -48.133 8.096 80.158 1.00 96.19 222 PHE A O 1
ATOM 1717 N N . GLN A 1 223 ? -48.982 7.254 78.258 1.00 97.50 223 GLN A N 1
ATOM 1718 C CA . GLN A 1 223 ? -50.344 7.094 78.783 1.00 97.50 223 GLN A CA 1
ATOM 1719 C C . GLN A 1 223 ? -50.391 6.120 79.968 1.00 97.50 223 GLN A C 1
ATOM 1721 O O . GLN A 1 223 ? -51.037 6.405 80.975 1.00 97.50 223 GLN A O 1
ATOM 1726 N N . THR A 1 224 ? -49.661 5.005 79.887 1.00 97.06 224 THR A N 1
ATOM 1727 C CA . THR A 1 224 ? -49.564 4.004 80.962 1.00 97.06 224 THR A CA 1
ATOM 1728 C C . THR A 1 224 ? -48.894 4.588 82.204 1.00 97.06 224 THR A C 1
ATOM 1730 O O . THR A 1 224 ? -49.370 4.377 83.316 1.00 97.06 224 THR A O 1
ATOM 1733 N N . ASN A 1 225 ? -47.840 5.388 82.026 1.00 95.38 225 ASN A N 1
ATOM 1734 C CA . ASN A 1 225 ? -47.171 6.100 83.114 1.00 95.38 225 ASN A CA 1
ATOM 1735 C C . ASN A 1 225 ? -48.116 7.092 83.819 1.00 95.38 225 ASN A C 1
ATOM 1737 O O . ASN A 1 225 ? -48.127 7.162 85.047 1.00 95.38 225 ASN A O 1
ATOM 1741 N N . LEU A 1 226 ? -48.950 7.820 83.064 1.00 95.19 226 LEU A N 1
ATOM 1742 C CA . LEU A 1 226 ? -49.967 8.714 83.633 1.00 95.19 226 LEU A CA 1
ATOM 1743 C C . LEU A 1 226 ? -51.070 7.950 84.381 1.00 95.19 226 LEU A C 1
ATOM 1745 O O . LEU A 1 226 ? -51.476 8.370 85.463 1.00 95.19 226 LEU A O 1
ATOM 1749 N N . LEU A 1 227 ? -51.537 6.820 83.841 1.00 95.44 227 LEU A N 1
ATOM 1750 C CA . LEU A 1 227 ? -52.520 5.958 84.508 1.00 95.44 227 LEU A CA 1
ATOM 1751 C C . LEU A 1 227 ? -51.968 5.378 85.816 1.00 95.44 227 LEU A C 1
ATOM 1753 O O . LEU A 1 227 ? -52.653 5.409 86.837 1.00 95.44 227 LEU A O 1
ATOM 1757 N N . ALA A 1 228 ? -50.723 4.901 85.797 1.00 96.00 228 ALA A N 1
ATOM 1758 C CA . ALA A 1 228 ? -50.033 4.376 86.969 1.00 96.00 228 ALA A CA 1
ATOM 1759 C C . ALA A 1 228 ? -49.828 5.453 88.043 1.00 96.00 228 ALA A C 1
ATOM 1761 O O . ALA A 1 228 ? -50.070 5.204 89.220 1.00 96.00 228 ALA A O 1
ATOM 1762 N N . LEU A 1 229 ? -49.466 6.676 87.640 1.00 93.88 229 LEU A N 1
ATOM 1763 C CA . LEU A 1 229 ? -49.364 7.815 88.551 1.00 93.88 229 LEU A CA 1
ATOM 1764 C C . LEU A 1 229 ? -50.713 8.132 89.215 1.00 93.88 229 LEU A C 1
ATOM 1766 O O . LEU A 1 229 ? -50.768 8.299 90.431 1.00 93.88 229 LEU A O 1
ATOM 1770 N N . ASN A 1 230 ? -51.802 8.166 88.440 1.00 93.81 230 ASN A N 1
ATOM 1771 C CA . ASN A 1 230 ? -53.147 8.378 88.981 1.00 93.81 230 ASN A CA 1
ATOM 1772 C C . ASN A 1 230 ? -53.541 7.267 89.972 1.00 93.81 230 ASN A C 1
ATOM 1774 O O . ASN A 1 230 ? -54.096 7.557 91.031 1.00 93.81 230 ASN A O 1
ATOM 1778 N N . ALA A 1 231 ? -53.214 6.007 89.664 1.00 93.19 231 ALA A N 1
ATOM 1779 C CA . ALA A 1 231 ? -53.464 4.872 90.551 1.00 93.19 231 ALA A CA 1
ATOM 1780 C C . ALA A 1 231 ? -52.634 4.936 91.845 1.00 93.19 231 ALA A C 1
ATOM 1782 O O . ALA A 1 231 ? -53.157 4.637 92.918 1.00 93.19 231 ALA A O 1
ATOM 1783 N N . ALA A 1 232 ? -51.370 5.363 91.772 1.00 92.06 232 ALA A N 1
ATOM 1784 C CA . ALA A 1 232 ? -50.514 5.561 92.941 1.00 92.06 232 ALA A CA 1
ATOM 1785 C C . ALA A 1 232 ? -51.067 6.662 93.864 1.00 92.06 232 ALA A C 1
ATOM 1787 O O . ALA A 1 232 ? -51.122 6.479 95.081 1.00 92.06 232 ALA A O 1
ATOM 1788 N N . VAL A 1 233 ? -51.550 7.772 93.288 1.00 92.31 233 VAL A N 1
ATOM 1789 C CA . VAL A 1 233 ? -52.193 8.869 94.034 1.00 92.31 233 VAL A CA 1
ATOM 1790 C C . VAL A 1 233 ? -53.464 8.393 94.743 1.00 92.31 233 VAL A C 1
ATOM 1792 O O . VAL A 1 233 ? -53.632 8.655 95.934 1.00 92.31 233 VAL A O 1
ATOM 1795 N N . GLU A 1 234 ? -54.342 7.661 94.054 1.00 92.25 234 GLU A N 1
ATOM 1796 C CA . GLU A 1 234 ? -55.590 7.174 94.658 1.00 92.25 234 GLU A CA 1
ATOM 1797 C C . GLU A 1 234 ? -55.333 6.065 95.698 1.00 92.25 234 GLU A C 1
ATOM 1799 O O . GLU A 1 234 ? -56.004 6.004 96.728 1.00 92.25 234 GLU A O 1
ATOM 1804 N N . SER A 1 235 ? -54.291 5.250 95.501 1.00 92.25 235 SER A N 1
ATOM 1805 C CA . SER A 1 235 ? -53.841 4.258 96.488 1.00 92.25 235 SER A CA 1
ATOM 1806 C C . SER A 1 235 ? -53.313 4.919 97.764 1.00 92.25 235 SER A C 1
ATOM 1808 O O . SER A 1 235 ? -53.660 4.490 98.862 1.00 92.25 235 SER A O 1
ATOM 1810 N N . ALA A 1 236 ? -52.539 6.005 97.641 1.00 88.62 236 ALA A N 1
ATOM 1811 C CA . ALA A 1 236 ? -52.091 6.798 98.787 1.00 88.62 236 ALA A CA 1
ATOM 1812 C C . ALA A 1 236 ? -53.271 7.443 99.534 1.00 88.62 236 ALA A C 1
ATOM 1814 O O . ALA A 1 236 ? -53.269 7.526 100.763 1.00 88.62 236 ALA A O 1
ATOM 1815 N N . ARG A 1 237 ? -54.313 7.852 98.800 1.00 91.44 237 ARG A N 1
ATOM 1816 C CA . ARG A 1 237 ? -55.545 8.421 99.359 1.00 91.44 237 ARG A CA 1
ATOM 1817 C C . ARG A 1 237 ? -56.370 7.405 100.155 1.00 91.44 237 ARG A C 1
ATOM 1819 O O . ARG A 1 237 ? -57.021 7.789 101.124 1.00 91.44 237 ARG A O 1
ATOM 1826 N N . ALA A 1 238 ? -56.323 6.127 99.780 1.00 90.50 238 ALA A N 1
ATOM 1827 C CA . ALA A 1 238 ? -57.007 5.032 100.472 1.00 90.50 238 ALA A CA 1
ATOM 1828 C C . ALA A 1 238 ? -56.299 4.551 101.763 1.00 90.50 238 ALA A C 1
ATOM 1830 O O . ALA A 1 238 ? -56.838 3.696 102.471 1.00 90.50 238 ALA A O 1
ATOM 1831 N N . GLY A 1 239 ? -55.117 5.086 102.100 1.00 87.62 239 GLY A N 1
ATOM 1832 C CA . GLY A 1 239 ? -54.391 4.752 103.333 1.00 87.62 239 GLY A CA 1
ATOM 1833 C C . GLY A 1 239 ? -53.926 3.289 103.382 1.00 87.62 239 GLY A C 1
ATOM 1834 O O . GLY A 1 239 ? -53.440 2.755 102.387 1.00 87.62 239 GLY A O 1
ATOM 1835 N N . GLU A 1 240 ? -54.078 2.614 104.530 1.00 83.81 240 GLU A N 1
ATOM 1836 C CA . GLU A 1 240 ? -53.631 1.215 104.697 1.00 83.81 240 GLU A CA 1
ATOM 1837 C C . GLU A 1 240 ? -54.321 0.230 103.739 1.00 83.81 240 GLU A C 1
ATOM 1839 O O . GLU A 1 240 ? -53.691 -0.726 103.288 1.00 83.81 240 GLU A O 1
ATOM 1844 N N . ALA A 1 241 ? -55.580 0.479 103.356 1.00 82.81 241 ALA A N 1
ATOM 1845 C CA . ALA A 1 241 ? -56.311 -0.381 102.422 1.00 82.81 241 ALA A CA 1
ATOM 1846 C C . ALA A 1 241 ? -55.750 -0.326 100.983 1.00 82.81 241 ALA A C 1
ATOM 1848 O O . ALA A 1 241 ? -55.962 -1.254 100.203 1.00 82.81 241 ALA A O 1
ATOM 1849 N N . GLY A 1 242 ? -55.027 0.745 100.631 1.00 87.56 242 GLY A N 1
ATOM 1850 C CA . GLY A 1 242 ? -54.426 0.960 99.311 1.00 87.56 242 GLY A CA 1
ATOM 1851 C C . GLY A 1 242 ? -52.964 0.521 99.190 1.00 87.56 242 GLY A C 1
ATOM 1852 O O . GLY A 1 242 ? -52.419 0.548 98.089 1.00 87.56 242 GLY A O 1
ATOM 1853 N N . ALA A 1 243 ? -52.318 0.088 100.279 1.00 83.69 243 ALA A N 1
ATOM 1854 C CA . ALA A 1 243 ? -50.873 -0.168 100.306 1.00 83.69 243 ALA A CA 1
ATOM 1855 C C . ALA A 1 243 ? -50.412 -1.216 99.272 1.00 83.69 243 ALA A C 1
ATOM 1857 O O . ALA A 1 243 ? -49.389 -1.031 98.616 1.00 83.69 243 ALA A O 1
ATOM 1858 N N . GLY A 1 244 ? -51.188 -2.287 99.067 1.00 87.88 244 GLY A N 1
ATOM 1859 C CA . GLY A 1 244 ? -50.893 -3.297 98.042 1.00 87.88 244 GLY A CA 1
ATOM 1860 C C . GLY A 1 244 ? -51.054 -2.777 96.607 1.00 87.88 244 GLY A C 1
ATOM 1861 O O . GLY A 1 244 ? -50.263 -3.128 95.733 1.00 87.88 244 GLY A O 1
ATOM 1862 N N . PHE A 1 245 ? -52.033 -1.898 96.366 1.00 90.38 245 PHE A N 1
ATOM 1863 C CA . PHE A 1 245 ? -52.250 -1.271 95.057 1.00 90.38 245 PHE A CA 1
ATOM 1864 C C . PHE A 1 245 ? -51.182 -0.223 94.730 1.00 90.38 245 PHE A C 1
ATOM 1866 O O . PHE A 1 245 ? -50.783 -0.119 93.571 1.00 90.38 245 PHE A O 1
ATOM 1873 N N . ALA A 1 246 ? -50.660 0.486 95.736 1.00 90.62 246 ALA A N 1
ATOM 1874 C CA . ALA A 1 246 ? -49.571 1.445 95.561 1.00 90.62 246 ALA A CA 1
ATOM 1875 C C . ALA A 1 246 ? -48.300 0.778 95.003 1.00 90.62 246 ALA A C 1
ATOM 1877 O O . ALA A 1 246 ? -47.700 1.300 94.068 1.00 90.62 246 ALA A O 1
ATOM 1878 N N . VAL A 1 247 ? -47.939 -0.412 95.506 1.00 92.19 247 VAL A N 1
ATOM 1879 C CA . VAL A 1 247 ? -46.770 -1.170 95.016 1.00 92.19 247 VAL A CA 1
ATOM 1880 C C . VAL A 1 247 ? -46.948 -1.591 93.555 1.00 92.19 247 VAL A C 1
ATOM 1882 O O . VAL A 1 247 ? -46.028 -1.448 92.753 1.00 92.19 247 VAL A O 1
ATOM 1885 N N . VAL A 1 248 ? -48.140 -2.072 93.182 1.00 94.69 248 VAL A N 1
ATOM 1886 C CA . VAL A 1 248 ? -48.436 -2.436 91.786 1.00 94.69 248 VAL A CA 1
ATOM 1887 C C . VAL A 1 248 ? -48.404 -1.200 90.884 1.00 94.69 248 VAL A C 1
ATOM 1889 O O . VAL A 1 248 ? -47.858 -1.265 89.786 1.00 94.69 248 VAL A O 1
ATOM 1892 N N . ALA A 1 249 ? -48.948 -0.068 91.338 1.00 94.62 249 ALA A N 1
ATOM 1893 C CA . ALA A 1 249 ? -48.930 1.180 90.583 1.00 94.62 249 ALA A CA 1
ATOM 1894 C C . ALA A 1 249 ? -47.496 1.677 90.326 1.00 94.62 249 ALA A C 1
ATOM 1896 O O . ALA A 1 249 ? -47.184 2.047 89.195 1.00 94.62 249 ALA A O 1
ATOM 1897 N N . ASP A 1 250 ? -46.607 1.616 91.321 1.00 93.88 250 ASP A N 1
ATOM 1898 C CA . ASP A 1 250 ? -45.193 1.968 91.146 1.00 93.88 250 ASP A CA 1
ATOM 1899 C C . ASP A 1 250 ? -44.456 1.011 90.193 1.00 93.88 250 ASP A C 1
ATOM 1901 O O . ASP A 1 250 ? -43.672 1.469 89.356 1.00 93.88 250 ASP A O 1
ATOM 1905 N N . GLU A 1 251 ? -44.741 -0.294 90.242 1.00 96.44 251 GLU A N 1
ATOM 1906 C CA . GLU A 1 251 ? -44.147 -1.271 89.318 1.00 96.44 251 GLU A CA 1
ATOM 1907 C C . GLU A 1 251 ? -44.616 -1.042 87.870 1.00 96.44 251 GLU A C 1
ATOM 1909 O O . GLU A 1 251 ? -43.803 -1.016 86.943 1.00 96.44 251 GLU A O 1
ATOM 1914 N N . VAL A 1 252 ? -45.914 -0.778 87.661 1.00 96.94 252 VAL A N 1
ATOM 1915 C CA . VAL A 1 252 ? -46.463 -0.417 86.340 1.00 96.94 252 VAL A CA 1
ATOM 1916 C C . VAL A 1 252 ? -45.852 0.895 85.842 1.00 96.94 252 VAL A C 1
ATOM 1918 O O . VAL A 1 252 ? -45.518 1.009 84.661 1.00 96.94 252 VAL A O 1
ATOM 1921 N N . ARG A 1 253 ? -45.644 1.876 86.731 1.00 95.50 253 ARG A N 1
ATOM 1922 C CA . ARG A 1 253 ? -44.982 3.145 86.401 1.00 95.50 253 ARG A CA 1
ATOM 1923 C C . ARG A 1 253 ? -43.542 2.921 85.942 1.00 95.50 253 ARG A C 1
ATOM 1925 O O . ARG A 1 253 ? -43.122 3.480 84.930 1.00 95.50 253 ARG A O 1
ATOM 1932 N N . ASN A 1 254 ? -42.795 2.080 86.654 1.00 95.56 254 ASN A N 1
ATOM 1933 C CA . ASN A 1 254 ? -41.423 1.725 86.299 1.00 95.56 254 ASN A CA 1
ATOM 1934 C C . ASN A 1 254 ? -41.366 1.006 84.940 1.00 95.56 254 ASN A C 1
ATOM 1936 O O . ASN A 1 254 ? -40.587 1.389 84.065 1.00 95.56 254 ASN A O 1
ATOM 1940 N N . LEU A 1 255 ? -42.261 0.041 84.707 1.00 96.62 255 LEU A N 1
ATOM 1941 C CA . LEU A 1 255 ? -42.370 -0.665 83.429 1.00 96.62 255 LEU A CA 1
ATOM 1942 C C . LEU A 1 255 ? -42.703 0.283 82.264 1.00 96.62 255 LEU A C 1
ATOM 1944 O O . LEU A 1 255 ? -42.127 0.159 81.178 1.00 96.62 255 LEU A O 1
ATOM 1948 N N . ALA A 1 256 ? -43.587 1.256 82.492 1.00 96.94 256 ALA A N 1
ATOM 1949 C CA . ALA A 1 256 ? -43.931 2.279 81.512 1.00 96.94 256 ALA A CA 1
ATOM 1950 C C . ALA A 1 256 ? -42.729 3.181 81.177 1.00 96.94 256 ALA A C 1
ATOM 1952 O O . ALA A 1 256 ? -42.440 3.397 80.001 1.00 96.94 256 ALA A O 1
ATOM 1953 N N . MET A 1 257 ? -41.968 3.639 82.179 1.00 95.62 257 MET A N 1
ATOM 1954 C CA . MET A 1 257 ? -40.742 4.419 81.951 1.00 95.62 257 MET A CA 1
ATOM 1955 C C . MET A 1 257 ? -39.678 3.621 81.182 1.00 95.62 257 MET A C 1
ATOM 1957 O O . MET A 1 257 ? -39.103 4.139 80.225 1.00 95.62 257 MET A O 1
ATOM 1961 N N . ARG A 1 258 ? -39.463 2.345 81.531 1.00 96.75 258 ARG A N 1
ATOM 1962 C CA . ARG A 1 258 ? -38.545 1.451 80.799 1.00 96.75 258 ARG A CA 1
ATOM 1963 C C . ARG A 1 258 ? -38.983 1.218 79.352 1.00 96.75 258 ARG A C 1
ATOM 1965 O O . ARG A 1 258 ? -38.139 1.121 78.459 1.00 96.75 258 ARG A O 1
ATOM 1972 N N . SER A 1 259 ? -40.292 1.135 79.111 1.00 96.81 259 SER A N 1
ATOM 1973 C CA . SER A 1 259 ? -40.854 0.998 77.762 1.00 96.81 259 SER A CA 1
ATOM 1974 C C . SER A 1 259 ? -40.618 2.258 76.927 1.00 96.81 259 SER A C 1
ATOM 1976 O O . SER A 1 259 ? -40.180 2.142 75.785 1.00 96.81 259 SER A O 1
ATOM 1978 N N . ALA A 1 260 ? -40.818 3.448 77.504 1.00 95.62 260 ALA A N 1
ATOM 1979 C CA . ALA A 1 260 ? -40.530 4.724 76.843 1.00 95.62 260 ALA A CA 1
ATOM 1980 C C . ALA A 1 260 ? -39.032 4.879 76.515 1.00 95.62 260 ALA A C 1
ATOM 1982 O O . ALA A 1 260 ? -38.664 5.268 75.408 1.00 95.62 260 ALA A O 1
ATOM 1983 N N . GLU A 1 261 ? -38.142 4.505 77.439 1.00 96.44 261 GLU A N 1
ATOM 1984 C CA . GLU A 1 261 ? -36.694 4.518 77.194 1.00 96.44 261 GLU A CA 1
ATOM 1985 C C . GLU A 1 261 ? -36.291 3.562 76.056 1.00 96.44 261 GLU A C 1
ATOM 1987 O O . GLU A 1 261 ? -35.528 3.938 75.161 1.00 96.44 261 GLU A O 1
ATOM 1992 N N . SER A 1 262 ? -36.861 2.354 76.036 1.00 96.69 262 SER A N 1
ATOM 1993 C CA . SER A 1 262 ? -36.629 1.367 74.972 1.00 96.69 262 SER A CA 1
ATOM 1994 C C . SER A 1 262 ? -37.170 1.842 73.619 1.00 96.69 262 SER A C 1
ATOM 1996 O O . SER A 1 262 ? -36.497 1.690 72.595 1.00 96.69 262 SER A O 1
ATOM 1998 N N . ALA A 1 263 ? -38.354 2.465 73.605 1.00 96.31 263 ALA A N 1
ATOM 1999 C CA . ALA A 1 263 ? -38.938 3.066 72.409 1.00 96.31 263 ALA A CA 1
ATOM 2000 C C . ALA A 1 263 ? -38.041 4.189 71.869 1.00 96.31 263 ALA A C 1
ATOM 2002 O O . ALA A 1 263 ? -37.691 4.181 70.691 1.00 96.31 263 ALA A O 1
ATOM 2003 N N . LYS A 1 264 ? -37.559 5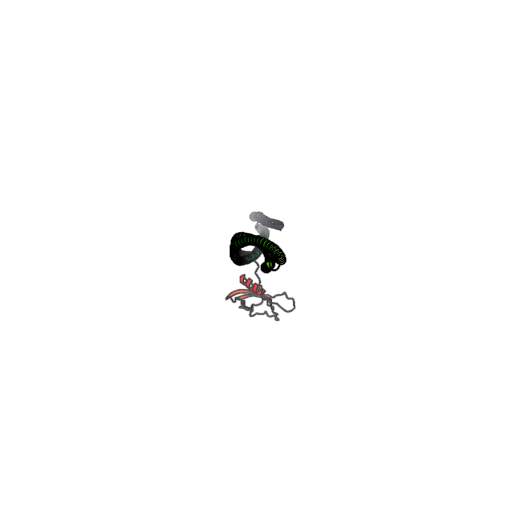.088 72.736 1.00 95.38 264 LYS A N 1
ATOM 2004 C CA . LYS A 1 264 ? -36.626 6.161 72.361 1.00 95.38 264 LYS A CA 1
ATOM 2005 C C . LYS A 1 264 ? -35.320 5.623 71.771 1.00 95.38 264 LYS A C 1
ATOM 2007 O O . LYS A 1 264 ? -34.870 6.117 70.737 1.00 95.38 264 LYS A O 1
ATOM 2012 N N . SER A 1 265 ? -34.729 4.601 72.393 1.00 96.25 265 SER A N 1
ATOM 2013 C CA . SER A 1 265 ? -33.520 3.946 71.876 1.00 96.25 265 SER A CA 1
ATOM 2014 C C . SER A 1 265 ? -33.761 3.326 70.492 1.00 96.25 265 SER A C 1
ATOM 2016 O O . SER A 1 265 ? -32.966 3.524 69.573 1.00 96.25 265 SER A O 1
ATOM 2018 N N . THR A 1 266 ? -34.908 2.665 70.307 1.00 96.00 266 THR A N 1
ATOM 2019 C CA . THR A 1 266 ? -35.307 2.073 69.020 1.00 96.00 266 THR A CA 1
ATOM 2020 C C . THR A 1 266 ? -35.530 3.143 67.949 1.00 96.00 266 THR A C 1
ATOM 2022 O O . THR A 1 266 ? -35.020 3.001 66.840 1.00 96.00 266 THR A O 1
ATOM 2025 N N . SER A 1 267 ? -36.199 4.256 68.274 1.00 95.12 267 SER A N 1
ATOM 2026 C CA . SER A 1 267 ? -36.344 5.400 67.360 1.00 95.12 267 SER A CA 1
ATOM 2027 C C . SER A 1 267 ? -34.992 5.936 66.901 1.00 95.12 267 SER A C 1
ATOM 2029 O O . SER A 1 267 ? -34.818 6.243 65.725 1.00 95.12 267 SER A O 1
ATOM 2031 N N . GLN A 1 268 ? -34.010 6.009 67.799 1.00 95.81 268 GLN A N 1
ATOM 2032 C CA . GLN A 1 268 ? -32.678 6.491 67.448 1.00 95.81 268 GLN A CA 1
ATOM 2033 C C . GLN A 1 268 ? -31.916 5.510 66.539 1.00 95.81 268 GLN A C 1
ATOM 2035 O O . GLN A 1 268 ? -31.159 5.939 65.668 1.00 95.81 268 GLN A O 1
ATOM 2040 N N . LEU A 1 269 ? -32.137 4.199 66.685 1.00 95.88 269 LEU A N 1
ATOM 2041 C CA . LEU A 1 269 ? -31.631 3.198 65.739 1.00 95.88 269 LEU A CA 1
ATOM 2042 C C . LEU A 1 269 ? -32.282 3.335 64.355 1.00 95.88 269 LEU A C 1
ATOM 2044 O O . LEU A 1 269 ? -31.571 3.253 63.356 1.00 95.88 269 LEU A O 1
ATOM 2048 N N . ILE A 1 270 ? -33.593 3.587 64.291 1.00 94.94 270 ILE A N 1
ATOM 2049 C CA . ILE A 1 270 ? -34.322 3.785 63.026 1.00 94.94 270 ILE A CA 1
ATOM 2050 C C . ILE A 1 270 ? -33.829 5.040 62.300 1.00 94.94 270 ILE A C 1
ATOM 2052 O O . ILE A 1 270 ? -33.543 4.978 61.107 1.00 94.94 270 ILE A O 1
ATOM 2056 N N . GLU A 1 271 ? -33.621 6.145 63.016 1.00 92.94 271 GLU A N 1
ATOM 2057 C CA . GLU A 1 271 ? -33.060 7.370 62.430 1.00 92.94 271 GLU A CA 1
ATOM 2058 C C . GLU A 1 271 ? -31.665 7.123 61.832 1.00 92.94 271 GLU A C 1
ATOM 2060 O O . GLU A 1 271 ? -31.361 7.523 60.707 1.00 92.94 271 GLU A O 1
ATOM 2065 N N . ASN A 1 272 ? -30.818 6.369 62.540 1.00 95.06 272 ASN A N 1
ATOM 2066 C CA . ASN A 1 272 ? -29.515 5.969 62.013 1.00 95.06 272 ASN A CA 1
ATOM 2067 C C . ASN A 1 272 ? -29.635 5.075 60.765 1.00 95.06 272 ASN A C 1
ATOM 2069 O O . ASN A 1 272 ? -28.813 5.186 59.852 1.00 95.06 272 ASN A O 1
ATOM 2073 N N . ILE A 1 273 ? -30.637 4.194 60.704 1.00 94.38 273 ILE A N 1
ATOM 2074 C CA . ILE A 1 273 ? -30.927 3.373 59.521 1.00 94.38 273 ILE A CA 1
ATOM 2075 C C . ILE A 1 273 ? -31.348 4.265 58.343 1.00 94.38 273 ILE A C 1
ATOM 2077 O O . ILE A 1 273 ? -30.812 4.084 57.251 1.00 94.38 273 ILE A O 1
ATOM 2081 N N . HIS A 1 274 ? -32.198 5.277 58.552 1.00 93.56 274 HIS A N 1
ATOM 2082 C CA . HIS A 1 274 ? -32.568 6.243 57.508 1.00 93.56 274 HIS A CA 1
ATOM 2083 C C . HIS A 1 274 ? -31.354 6.958 56.917 1.00 93.56 274 HIS A C 1
ATOM 2085 O O . HIS A 1 274 ? -31.219 7.026 55.693 1.00 93.56 274 HIS A O 1
ATOM 2091 N N . ILE A 1 275 ? -30.438 7.439 57.764 1.00 94.12 275 ILE A N 1
ATOM 2092 C CA . ILE A 1 275 ? -29.197 8.081 57.306 1.00 94.12 275 ILE A CA 1
ATOM 2093 C C . ILE A 1 275 ? -28.385 7.113 56.433 1.00 94.12 275 ILE A C 1
ATOM 2095 O O . ILE A 1 275 ? -27.905 7.492 55.363 1.00 94.12 275 ILE A O 1
ATOM 2099 N N . LYS A 1 276 ? -28.259 5.845 56.846 1.00 94.50 276 LYS A N 1
ATOM 2100 C CA . LYS A 1 276 ? -27.526 4.827 56.077 1.00 94.50 276 LYS A CA 1
ATOM 2101 C C . LYS A 1 276 ? -28.190 4.500 54.739 1.00 94.50 276 LYS A C 1
ATOM 2103 O O . LYS A 1 276 ? -27.478 4.404 53.742 1.00 94.50 276 LYS A O 1
ATOM 2108 N N . ILE A 1 277 ? -29.516 4.362 54.699 1.00 94.81 277 ILE A N 1
ATOM 2109 C CA . ILE A 1 277 ? -30.261 4.103 53.457 1.00 94.81 277 ILE A CA 1
ATOM 2110 C C . ILE A 1 277 ? -30.121 5.284 52.497 1.00 94.81 277 ILE A C 1
ATOM 2112 O O . ILE A 1 277 ? -29.839 5.078 51.320 1.00 94.81 277 ILE A O 1
ATOM 2116 N N . LYS A 1 278 ? -30.247 6.521 52.993 1.00 91.50 278 LYS A N 1
ATOM 2117 C CA . LYS A 1 278 ? -30.081 7.731 52.179 1.00 91.50 278 LYS A CA 1
ATOM 2118 C C . LYS A 1 278 ? -28.695 7.791 51.536 1.00 91.50 278 LYS A C 1
ATOM 2120 O O . LYS A 1 278 ? -28.597 7.972 50.325 1.00 91.50 278 LYS A O 1
ATOM 2125 N N . ASN A 1 279 ? -27.644 7.572 52.327 1.00 93.56 279 ASN A N 1
ATOM 2126 C CA . ASN A 1 279 ? -26.272 7.538 51.818 1.00 93.56 279 ASN A CA 1
ATOM 2127 C C . ASN A 1 279 ? -26.079 6.402 50.797 1.00 93.56 279 ASN A C 1
ATOM 2129 O O . ASN A 1 279 ? -25.445 6.604 49.765 1.00 93.56 279 ASN A O 1
ATOM 2133 N N . GLY A 1 280 ? -26.651 5.220 51.057 1.00 94.00 280 GLY A N 1
ATOM 2134 C CA . GLY A 1 280 ? -26.635 4.094 50.119 1.00 94.00 280 GLY A CA 1
ATOM 2135 C C . GLY A 1 280 ? -27.311 4.432 48.789 1.00 94.00 280 GLY A C 1
ATOM 2136 O O . GLY A 1 280 ? -26.728 4.211 47.732 1.00 94.00 280 GLY A O 1
ATOM 2137 N N . SER A 1 281 ? -28.492 5.051 48.834 1.00 92.00 281 SER A N 1
ATOM 2138 C CA . SER A 1 281 ? -29.225 5.484 47.641 1.00 92.00 281 SER A CA 1
ATOM 2139 C C . SER A 1 281 ? -28.450 6.519 46.820 1.00 92.00 281 SER A C 1
ATOM 2141 O O . SER A 1 281 ? -28.525 6.494 45.592 1.00 92.00 281 SER A O 1
ATOM 2143 N N . GLU A 1 282 ? -27.712 7.423 47.466 1.00 92.12 282 GLU A N 1
ATOM 2144 C CA . GLU A 1 282 ? -26.874 8.409 46.778 1.00 92.12 282 GLU A CA 1
ATOM 2145 C C . GLU A 1 282 ? -25.687 7.742 46.062 1.00 92.12 282 GLU A C 1
ATOM 2147 O O . GLU A 1 282 ? -25.466 7.990 44.876 1.00 92.12 282 GLU A O 1
ATOM 2152 N N . LEU A 1 283 ? -24.996 6.815 46.736 1.00 93.69 283 LEU A N 1
ATOM 2153 C CA . LEU A 1 283 ? -23.932 5.986 46.150 1.00 93.69 283 LEU A CA 1
ATOM 2154 C C . LEU A 1 283 ? -24.423 5.167 44.948 1.00 93.69 283 LEU A C 1
ATOM 2156 O O . LEU A 1 283 ? -23.733 5.069 43.933 1.00 93.69 283 LEU A O 1
ATOM 2160 N N . MET A 1 284 ? -25.621 4.593 45.037 1.00 92.88 284 MET A N 1
ATOM 2161 C CA . MET A 1 284 ? -26.217 3.813 43.948 1.00 92.88 284 MET A CA 1
ATOM 2162 C C . MET A 1 284 ? -26.576 4.699 42.757 1.00 92.88 284 MET A C 1
ATOM 2164 O O . MET A 1 284 ? -26.276 4.333 41.626 1.00 92.88 284 MET A O 1
ATOM 2168 N N . SER A 1 285 ? -27.126 5.893 43.001 1.00 90.25 285 SER A N 1
ATOM 2169 C CA . SER A 1 285 ? -27.401 6.883 41.949 1.00 90.25 285 SER A CA 1
ATOM 2170 C C . SER A 1 285 ? -26.124 7.290 41.201 1.00 90.25 285 SER A C 1
ATOM 2172 O O . SER A 1 285 ? -26.079 7.259 39.970 1.00 90.25 285 SER A O 1
ATOM 2174 N N . GLN A 1 286 ? -25.046 7.581 41.938 1.00 93.69 286 GLN A N 1
ATOM 2175 C CA . GLN A 1 286 ? -23.735 7.878 41.349 1.00 93.69 286 GLN A CA 1
ATOM 2176 C C . GLN A 1 286 ? -23.194 6.693 40.540 1.00 93.69 286 GLN A C 1
ATOM 2178 O O . GLN A 1 286 ? -22.705 6.872 39.425 1.00 93.69 286 GLN A O 1
ATOM 2183 N N . THR A 1 287 ? -23.322 5.475 41.067 1.00 93.94 287 THR A N 1
ATOM 2184 C CA . THR A 1 287 ? -22.860 4.261 40.383 1.00 93.94 287 THR A CA 1
ATOM 2185 C C . THR A 1 287 ? -23.649 4.000 39.095 1.00 93.94 287 THR A C 1
ATOM 2187 O O . THR A 1 287 ? -23.054 3.641 38.080 1.00 93.94 287 THR A O 1
ATOM 2190 N N . ASN A 1 288 ? -24.964 4.242 39.097 1.00 92.00 288 ASN A N 1
ATOM 2191 C CA . ASN A 1 288 ? -25.808 4.112 37.908 1.00 92.00 288 ASN A CA 1
ATOM 2192 C C . ASN A 1 288 ? -25.394 5.114 36.811 1.00 92.00 288 ASN A C 1
ATOM 2194 O O . ASN A 1 288 ? -25.278 4.751 35.641 1.00 92.00 288 ASN A O 1
ATOM 2198 N N . SER A 1 289 ? -25.061 6.359 37.188 1.00 92.62 289 SER A N 1
ATOM 2199 C CA . SER A 1 289 ? -24.510 7.351 36.247 1.00 92.62 289 SER A CA 1
ATOM 2200 C C . SER A 1 289 ? -23.208 6.867 35.601 1.00 92.62 289 SER A C 1
ATOM 2202 O O . SER A 1 289 ? -23.054 6.959 34.384 1.00 92.62 289 SER A O 1
ATOM 2204 N N . ILE A 1 290 ? -22.296 6.290 36.392 1.00 94.56 290 ILE A N 1
ATOM 2205 C CA . ILE A 1 290 ? -21.024 5.751 35.887 1.00 94.56 290 ILE A CA 1
ATOM 2206 C C . ILE A 1 290 ? -21.273 4.614 34.889 1.00 94.56 290 ILE A C 1
ATOM 2208 O O . ILE A 1 290 ? -20.663 4.597 33.820 1.00 94.56 290 ILE A O 1
ATOM 2212 N N . PHE A 1 291 ? -22.185 3.682 35.180 1.00 93.31 291 PHE A N 1
ATOM 2213 C CA . PHE A 1 291 ? -22.511 2.620 34.225 1.00 93.31 291 PHE A CA 1
ATOM 2214 C C . PHE A 1 291 ? -23.151 3.153 32.937 1.00 93.31 291 PHE A C 1
ATOM 2216 O O . PHE A 1 291 ? -22.846 2.644 31.856 1.00 93.31 291 PHE A O 1
ATOM 2223 N N . SER A 1 292 ? -23.959 4.214 33.010 1.00 91.31 292 SER A N 1
ATOM 2224 C CA . SER A 1 292 ? -24.480 4.888 31.815 1.00 91.31 292 SER A CA 1
ATOM 2225 C C . SER A 1 292 ? -23.371 5.531 30.969 1.00 91.31 292 SER A C 1
ATOM 2227 O O . SER A 1 292 ? -23.439 5.501 29.737 1.00 91.31 292 SER A O 1
ATOM 2229 N N . GLU A 1 293 ? -22.340 6.104 31.593 1.00 94.69 293 GLU A N 1
ATOM 2230 C CA . GLU A 1 293 ? -21.168 6.639 30.885 1.00 94.69 293 GLU A CA 1
ATOM 2231 C C . GLU A 1 293 ? -20.328 5.527 30.237 1.00 94.69 293 GLU A C 1
ATOM 2233 O O . GLU A 1 293 ? -19.836 5.687 29.112 1.00 94.69 293 GLU A O 1
ATOM 2238 N N . VAL A 1 294 ? -20.202 4.380 30.913 1.00 94.50 294 VAL A N 1
ATOM 2239 C CA . VAL A 1 294 ? -19.535 3.186 30.377 1.00 94.50 294 VAL A CA 1
ATOM 2240 C C . VAL A 1 294 ? -20.294 2.630 29.170 1.00 94.50 294 VAL A C 1
ATOM 2242 O O . VAL A 1 294 ? -19.650 2.366 28.158 1.00 94.50 294 VAL A O 1
ATOM 2245 N N . ASP A 1 295 ? -21.630 2.523 29.212 1.00 92.19 295 ASP A N 1
ATOM 2246 C CA . ASP A 1 295 ? -22.447 2.088 28.059 1.00 92.19 295 ASP A CA 1
ATOM 2247 C C . ASP A 1 295 ? -22.230 3.005 26.845 1.00 92.19 295 ASP A C 1
ATOM 2249 O O . ASP A 1 295 ? -21.944 2.547 25.737 1.00 92.19 295 ASP A O 1
ATOM 2253 N N . SER A 1 296 ? -22.272 4.324 27.061 1.00 93.06 296 SER A N 1
ATOM 2254 C CA . SER A 1 296 ? -22.021 5.318 26.008 1.00 93.06 296 SER A CA 1
ATOM 2255 C C . SER A 1 296 ? -20.619 5.185 25.404 1.00 93.06 296 SER A C 1
ATOM 2257 O O . SER A 1 296 ? -20.446 5.234 24.183 1.00 93.06 296 SER A O 1
ATOM 2259 N N . SER A 1 297 ? -19.602 4.985 26.245 1.00 95.06 297 SER A N 1
ATOM 2260 C CA . SER A 1 297 ? -18.216 4.816 25.798 1.00 95.06 297 SER A CA 1
ATOM 2261 C C . SER A 1 297 ? -18.019 3.507 25.035 1.00 95.06 297 SER A C 1
ATOM 2263 O O . SER A 1 297 ? -17.372 3.492 23.989 1.00 95.06 297 SER A O 1
ATOM 2265 N N . ALA A 1 298 ? -18.624 2.421 25.510 1.00 93.19 298 ALA A N 1
ATOM 2266 C CA . ALA A 1 298 ? -18.553 1.114 24.879 1.00 93.19 298 ALA A CA 1
ATOM 2267 C C . ALA A 1 298 ? -19.227 1.101 23.493 1.00 93.19 298 ALA A C 1
ATOM 2269 O O . ALA A 1 298 ? -18.668 0.545 22.546 1.00 93.19 298 ALA A O 1
ATOM 2270 N N . ARG A 1 299 ? -20.356 1.805 23.322 1.00 92.12 299 ARG A N 1
ATOM 2271 C CA . ARG A 1 299 ? -20.980 2.030 22.002 1.00 92.12 299 ARG A CA 1
ATOM 2272 C C . AR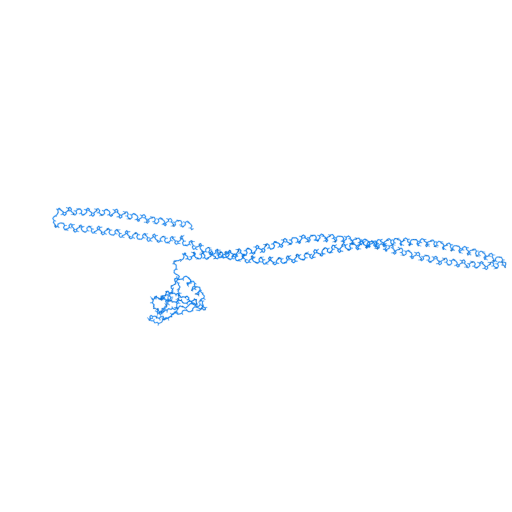G A 1 299 ? -20.057 2.767 21.034 1.00 92.12 299 ARG A C 1
ATOM 2274 O O . ARG A 1 299 ? -19.870 2.307 19.916 1.00 92.12 299 ARG A O 1
ATOM 2281 N N . LYS A 1 300 ? -19.409 3.851 21.475 1.00 95.50 300 LYS A N 1
ATOM 2282 C CA . LYS A 1 300 ? -18.454 4.597 20.631 1.00 95.50 300 LYS A CA 1
ATOM 2283 C C . LYS A 1 300 ? -17.280 3.728 20.179 1.00 95.50 300 LYS A C 1
ATOM 2285 O O . LYS A 1 300 ? -16.827 3.857 19.046 1.00 95.50 300 LYS A O 1
ATOM 2290 N N . VAL A 1 301 ? -16.772 2.853 21.050 1.00 96.88 301 VAL A N 1
ATOM 2291 C CA . VAL A 1 301 ? -15.703 1.912 20.678 1.00 96.88 301 VAL A CA 1
ATOM 2292 C C . VAL A 1 301 ? -16.199 0.909 19.634 1.00 96.88 301 VAL A C 1
ATOM 2294 O O . VAL A 1 301 ? -15.473 0.648 18.678 1.00 96.88 301 VAL A O 1
ATOM 2297 N N . ALA A 1 302 ? -17.424 0.392 19.767 1.00 93.88 302 ALA A N 1
ATOM 2298 C CA . ALA A 1 302 ? -18.021 -0.491 18.762 1.00 93.88 302 ALA A CA 1
ATOM 2299 C C . ALA A 1 302 ? -18.140 0.200 17.388 1.00 93.88 302 ALA A C 1
ATOM 2301 O O . ALA A 1 302 ? -17.667 -0.347 16.392 1.00 93.88 302 ALA A O 1
ATOM 2302 N N . ASP A 1 303 ? -18.638 1.442 17.346 1.00 94.38 303 ASP A N 1
ATOM 2303 C CA . ASP A 1 303 ? -18.741 2.228 16.105 1.00 94.38 303 ASP A CA 1
ATOM 2304 C C . ASP A 1 303 ? -17.365 2.430 15.436 1.00 94.38 303 ASP A C 1
ATOM 2306 O O . ASP A 1 303 ? -17.212 2.311 14.216 1.00 94.38 303 ASP A O 1
ATOM 2310 N N . LEU A 1 304 ? -16.322 2.703 16.233 1.00 96.94 304 LEU A N 1
ATOM 2311 C CA . LEU A 1 304 ? -14.950 2.836 15.733 1.00 96.94 304 LEU A CA 1
ATOM 2312 C C . LEU A 1 304 ? -14.410 1.516 15.170 1.00 96.94 304 LEU A C 1
ATOM 2314 O O . LEU A 1 304 ? -13.728 1.522 14.145 1.00 96.94 304 LEU A O 1
ATOM 2318 N N . LEU A 1 305 ? -14.702 0.386 15.814 1.00 97.50 305 LEU A N 1
ATOM 2319 C CA . LEU A 1 305 ? -14.271 -0.934 15.353 1.00 97.50 305 LEU A CA 1
ATOM 2320 C C . LEU A 1 305 ? -14.962 -1.335 14.047 1.00 97.50 305 LEU A C 1
ATOM 2322 O O . LEU A 1 305 ? -14.304 -1.881 13.154 1.00 97.50 305 LEU A O 1
ATOM 2326 N N . GLU A 1 306 ? -16.242 -1.002 13.886 1.00 95.56 306 GLU A N 1
ATOM 2327 C CA . GLU A 1 306 ? -16.963 -1.181 12.625 1.00 95.56 306 GLU A CA 1
ATOM 2328 C C . GLU A 1 306 ? -16.320 -0.358 11.498 1.00 95.56 306 GLU A C 1
ATOM 2330 O O . GLU A 1 306 ? -16.011 -0.897 10.426 1.00 95.56 306 GLU A O 1
ATOM 2335 N N . ALA A 1 307 ? -16.012 0.916 11.762 1.00 96.81 307 ALA A N 1
ATOM 2336 C CA . ALA A 1 307 ? -15.317 1.778 10.810 1.00 96.81 307 ALA A CA 1
ATOM 2337 C C . ALA A 1 307 ? -13.920 1.240 10.447 1.00 96.81 307 ALA A C 1
ATOM 2339 O O . ALA A 1 307 ? -13.559 1.211 9.269 1.00 96.81 307 ALA A O 1
ATOM 2340 N N . ILE A 1 308 ? -13.139 0.756 11.424 1.00 97.50 308 ILE A N 1
ATOM 2341 C CA . ILE A 1 308 ? -11.820 0.145 11.180 1.00 97.50 308 ILE A CA 1
ATOM 2342 C C . ILE A 1 308 ? -11.956 -1.110 10.315 1.00 97.50 308 ILE A C 1
ATOM 2344 O O . ILE A 1 308 ? -11.174 -1.283 9.376 1.00 97.50 308 ILE A O 1
ATOM 2348 N N . SER A 1 309 ? -12.934 -1.979 10.593 1.00 97.06 309 SER A N 1
ATOM 2349 C CA . SER A 1 309 ? -13.160 -3.194 9.803 1.00 97.06 309 SER A CA 1
ATOM 2350 C C . SER A 1 309 ? -13.530 -2.860 8.356 1.00 97.06 309 SER A C 1
ATOM 2352 O O . SER A 1 309 ? -12.941 -3.417 7.426 1.00 97.06 309 SER A O 1
ATOM 2354 N N . SER A 1 310 ? -14.450 -1.911 8.159 1.00 96.69 310 SER A N 1
ATOM 2355 C CA . SER A 1 310 ? -14.875 -1.448 6.834 1.00 96.69 310 SER A CA 1
ATOM 2356 C C . SER A 1 310 ? -13.717 -0.826 6.045 1.00 96.69 310 SER A C 1
ATOM 2358 O O . SER A 1 310 ? -13.382 -1.295 4.954 1.00 96.69 310 SER A O 1
ATOM 2360 N N . ASN A 1 311 ? -13.015 0.144 6.642 1.00 97.94 311 ASN A N 1
ATOM 2361 C CA . ASN A 1 311 ? -11.881 0.823 6.014 1.00 97.94 311 ASN A CA 1
ATOM 2362 C C . ASN A 1 311 ? -10.744 -0.151 5.682 1.00 97.94 311 ASN A C 1
ATOM 2364 O O . ASN A 1 311 ? -10.113 -0.038 4.633 1.00 97.94 311 ASN A O 1
ATOM 2368 N N . SER A 1 312 ? -10.491 -1.136 6.548 1.00 98.00 312 SER A N 1
ATOM 2369 C CA . SER A 1 312 ? -9.477 -2.164 6.297 1.00 98.00 312 SER A CA 1
ATOM 2370 C C . SER A 1 312 ? -9.875 -3.068 5.123 1.00 98.00 312 SER A C 1
ATOM 2372 O O . SER A 1 312 ? -9.042 -3.368 4.271 1.00 98.00 312 SER A O 1
ATOM 2374 N N . LYS A 1 313 ? -11.151 -3.464 5.000 1.00 95.38 313 LYS A N 1
ATOM 2375 C CA . LYS A 1 313 ? -11.634 -4.221 3.826 1.00 95.38 313 LYS A CA 1
ATOM 2376 C C . LYS A 1 313 ? -11.465 -3.425 2.532 1.00 95.38 313 LYS A C 1
ATOM 2378 O O . LYS A 1 313 ? -10.986 -3.973 1.539 1.00 95.38 313 LYS A O 1
ATOM 2383 N N . GLU A 1 314 ? -11.796 -2.136 2.553 1.00 96.44 314 GLU A N 1
ATOM 2384 C CA . GLU A 1 314 ? -11.593 -1.254 1.403 1.00 96.44 314 GLU A CA 1
ATOM 2385 C C . GLU A 1 314 ? -10.102 -1.122 1.056 1.00 96.44 314 GLU A C 1
ATOM 2387 O O . GLU A 1 314 ? -9.714 -1.302 -0.099 1.00 96.44 314 GLU A O 1
ATOM 2392 N N . GLN A 1 315 ? -9.236 -0.890 2.048 1.00 97.19 315 GLN A N 1
ATOM 2393 C CA . GLN A 1 315 ? -7.787 -0.833 1.846 1.00 97.19 315 GLN A CA 1
ATOM 2394 C C . GLN A 1 315 ? -7.241 -2.120 1.226 1.00 97.19 315 GLN A C 1
ATOM 2396 O O . GLN A 1 315 ? -6.454 -2.041 0.284 1.00 97.19 315 GLN A O 1
ATOM 2401 N N . ALA A 1 316 ? -7.679 -3.293 1.693 1.00 94.12 316 ALA A N 1
ATOM 2402 C CA . ALA A 1 316 ? -7.260 -4.572 1.125 1.00 94.12 316 ALA A CA 1
ATOM 2403 C C . ALA A 1 316 ? -7.621 -4.672 -0.368 1.00 94.12 316 ALA A C 1
ATOM 2405 O O . ALA A 1 316 ? -6.775 -5.055 -1.177 1.00 94.12 316 ALA A O 1
ATOM 2406 N N . SER A 1 317 ? -8.830 -4.245 -0.750 1.00 93.25 317 SER A N 1
ATOM 2407 C CA . SER A 1 317 ? -9.252 -4.193 -2.156 1.00 93.25 317 SER A CA 1
ATOM 2408 C C . SER A 1 317 ? -8.425 -3.192 -2.978 1.00 93.25 317 SER A C 1
ATOM 2410 O O . SER A 1 317 ? -7.979 -3.497 -4.085 1.00 93.25 317 SER A O 1
ATOM 2412 N N . ARG A 1 318 ? -8.124 -2.009 -2.426 1.00 96.56 318 ARG A N 1
ATOM 2413 C CA . ARG A 1 318 ? -7.267 -1.016 -3.100 1.00 96.56 318 ARG A CA 1
ATOM 2414 C C . ARG A 1 318 ? -5.845 -1.544 -3.310 1.00 96.56 318 ARG A C 1
ATOM 2416 O O . ARG A 1 318 ? -5.261 -1.299 -4.365 1.00 96.56 318 ARG A O 1
ATOM 2423 N N . ILE A 1 319 ? -5.303 -2.300 -2.354 1.00 95.94 319 ILE A N 1
ATOM 2424 C CA . ILE A 1 319 ? -3.984 -2.935 -2.476 1.00 95.94 319 ILE A CA 1
ATOM 2425 C C . ILE A 1 319 ? -3.972 -3.986 -3.596 1.00 95.94 319 ILE A C 1
ATOM 2427 O O . ILE A 1 319 ? -3.000 -4.049 -4.348 1.00 95.94 319 ILE A O 1
ATOM 2431 N N . GLU A 1 320 ? -5.045 -4.759 -3.792 1.00 91.56 320 GLU A N 1
ATOM 2432 C CA . GLU A 1 320 ? -5.160 -5.668 -4.949 1.00 91.56 320 GLU A CA 1
ATOM 2433 C C . GLU A 1 320 ? -5.093 -4.910 -6.291 1.00 91.56 320 GLU A C 1
ATOM 2435 O O . GLU A 1 320 ? -4.429 -5.352 -7.239 1.00 91.56 320 GLU A O 1
ATOM 2440 N N . GLY A 1 321 ? -5.707 -3.724 -6.361 1.00 92.88 321 GLY A N 1
ATOM 2441 C CA . GLY A 1 321 ? -5.603 -2.826 -7.516 1.00 92.88 321 GLY A CA 1
ATOM 2442 C C . GLY A 1 321 ? -4.174 -2.320 -7.767 1.00 92.88 321 GLY A C 1
ATOM 2443 O O . GLY A 1 321 ? -3.702 -2.304 -8.911 1.00 92.88 321 GLY A O 1
ATOM 2444 N N . VAL A 1 322 ? -3.445 -1.969 -6.702 1.00 95.56 322 VAL A N 1
ATOM 2445 C CA . VAL A 1 322 ? -2.021 -1.591 -6.784 1.00 95.56 322 VAL A CA 1
ATOM 2446 C C . VAL A 1 322 ? -1.174 -2.774 -7.256 1.00 95.56 322 VAL A C 1
ATOM 2448 O O . VAL A 1 322 ? -0.369 -2.619 -8.172 1.00 95.56 322 VAL A O 1
ATOM 2451 N N . ASN A 1 323 ? -1.401 -3.971 -6.711 1.00 92.38 323 ASN A N 1
ATOM 2452 C CA . ASN A 1 323 ? -0.692 -5.188 -7.108 1.00 92.38 323 ASN A CA 1
ATOM 2453 C C . ASN A 1 323 ? -0.885 -5.502 -8.606 1.00 92.38 323 ASN A C 1
ATOM 2455 O O . ASN A 1 323 ? 0.065 -5.851 -9.308 1.00 92.38 323 ASN A O 1
ATOM 2459 N N . THR A 1 324 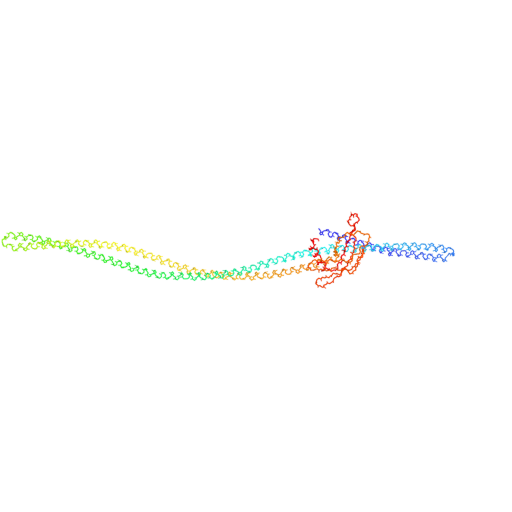? -2.094 -5.287 -9.133 1.00 93.75 324 THR A N 1
ATOM 2460 C CA . THR A 1 324 ? -2.372 -5.407 -10.575 1.00 93.75 324 THR A CA 1
ATOM 2461 C C . THR A 1 324 ? -1.582 -4.383 -11.396 1.00 93.75 324 THR A C 1
ATOM 2463 O O . THR A 1 324 ? -1.033 -4.709 -12.449 1.00 93.75 324 THR A O 1
ATOM 2466 N N . SER A 1 325 ? -1.489 -3.142 -10.916 1.00 96.12 325 SER A N 1
ATOM 2467 C CA . SER A 1 325 ? -0.713 -2.084 -11.578 1.00 96.12 325 SER A CA 1
ATOM 2468 C C . SER A 1 325 ? 0.783 -2.400 -11.594 1.00 96.12 325 SER A C 1
ATOM 2470 O O . SER A 1 325 ? 1.432 -2.240 -12.623 1.00 96.12 325 SER A O 1
ATOM 2472 N N . ILE A 1 326 ? 1.318 -2.944 -10.502 1.00 95.44 326 ILE A N 1
ATOM 2473 C CA . ILE A 1 326 ? 2.715 -3.383 -10.424 1.00 95.44 326 ILE A CA 1
ATOM 2474 C C . ILE A 1 326 ? 3.002 -4.532 -11.386 1.00 95.44 326 ILE A C 1
ATOM 2476 O O . ILE A 1 326 ? 4.035 -4.524 -12.048 1.00 95.44 326 ILE A O 1
ATOM 2480 N N . SER A 1 327 ? 2.074 -5.476 -11.552 1.00 92.81 327 SER A N 1
ATOM 2481 C CA . SER A 1 327 ? 2.216 -6.536 -12.558 1.00 92.81 327 SER A CA 1
ATOM 2482 C C . SER A 1 327 ? 2.309 -5.979 -13.991 1.00 92.81 327 SER A C 1
ATOM 2484 O O . SER A 1 327 ? 3.112 -6.456 -14.802 1.00 92.81 327 SER A O 1
ATOM 2486 N N . LYS A 1 328 ? 1.560 -4.909 -14.301 1.00 95.69 328 LYS A N 1
ATOM 2487 C CA . LYS A 1 328 ? 1.683 -4.195 -15.585 1.00 95.69 328 LYS A CA 1
ATOM 2488 C C . LYS A 1 328 ? 3.036 -3.499 -15.722 1.00 95.69 328 LYS A C 1
ATOM 2490 O O . LYS A 1 328 ? 3.662 -3.622 -16.771 1.00 95.69 328 LYS A O 1
ATOM 2495 N N . ILE A 1 329 ? 3.508 -2.826 -14.670 1.00 96.38 329 ILE A N 1
ATOM 2496 C CA . ILE A 1 329 ? 4.837 -2.195 -14.658 1.00 96.38 329 ILE A CA 1
ATOM 2497 C C . ILE A 1 329 ? 5.920 -3.253 -14.881 1.00 96.38 329 ILE A C 1
ATOM 2499 O O . ILE A 1 329 ? 6.756 -3.061 -15.752 1.00 96.38 329 ILE A O 1
ATOM 2503 N N . LYS A 1 330 ? 5.851 -4.410 -14.207 1.00 95.62 330 LYS A N 1
ATOM 2504 C CA . LYS A 1 330 ? 6.781 -5.531 -14.421 1.00 95.62 330 LYS A CA 1
ATOM 2505 C C . LYS A 1 330 ? 6.843 -5.952 -15.889 1.00 95.62 330 LYS A C 1
ATOM 2507 O O . LYS A 1 330 ? 7.921 -6.163 -16.441 1.00 95.62 330 LYS A O 1
ATOM 2512 N N . THR A 1 331 ? 5.680 -6.061 -16.529 1.00 95.81 331 THR A N 1
ATOM 2513 C CA . THR A 1 331 ? 5.583 -6.426 -17.949 1.00 95.81 331 THR A CA 1
ATOM 2514 C C . THR A 1 331 ? 6.250 -5.376 -18.839 1.00 95.81 331 THR A C 1
ATOM 2516 O O . THR A 1 331 ? 7.040 -5.732 -19.711 1.00 95.81 331 THR A O 1
ATOM 2519 N N . LEU A 1 332 ? 5.992 -4.090 -18.583 1.00 96.94 332 LEU A N 1
ATOM 2520 C CA . LEU A 1 332 ? 6.617 -2.984 -19.313 1.00 96.94 332 LEU A CA 1
ATOM 2521 C C . LEU A 1 332 ? 8.132 -2.932 -19.088 1.00 96.94 332 LEU A C 1
ATOM 2523 O O . LEU A 1 332 ? 8.872 -2.789 -20.051 1.00 96.94 332 LEU A O 1
ATOM 2527 N N . THR A 1 333 ? 8.610 -3.117 -17.858 1.00 96.75 333 THR A N 1
ATOM 2528 C CA . THR A 1 333 ? 10.043 -3.170 -17.535 1.00 96.75 333 THR A CA 1
ATOM 2529 C C . THR A 1 333 ? 10.742 -4.301 -18.290 1.00 96.75 333 THR A C 1
ATOM 2531 O O . THR A 1 333 ? 11.788 -4.079 -18.899 1.00 96.75 333 THR A O 1
ATOM 2534 N N . LYS A 1 334 ? 10.136 -5.493 -18.351 1.00 95.38 334 LYS A N 1
ATOM 2535 C CA . LYS A 1 334 ? 10.664 -6.611 -19.147 1.00 95.38 334 LYS A CA 1
ATOM 2536 C C . LYS A 1 334 ? 10.698 -6.292 -20.646 1.00 95.38 334 LYS A C 1
ATOM 2538 O O . LYS A 1 334 ? 11.659 -6.641 -21.336 1.00 95.38 334 LYS A O 1
ATOM 2543 N N . GLN A 1 335 ? 9.664 -5.626 -21.158 1.00 97.19 335 GLN A N 1
ATOM 2544 C CA . GLN A 1 335 ? 9.624 -5.183 -22.550 1.00 97.19 335 GLN A CA 1
ATOM 2545 C C . GLN A 1 335 ? 10.713 -4.139 -22.835 1.00 97.19 335 GLN A C 1
ATOM 2547 O O . GLN A 1 335 ? 11.397 -4.245 -23.849 1.00 97.19 335 GLN A O 1
ATOM 2552 N N . THR A 1 336 ? 10.936 -3.186 -21.928 1.00 97.44 336 THR A N 1
ATOM 2553 C CA . THR A 1 336 ? 12.025 -2.204 -22.022 1.00 97.44 336 THR A CA 1
ATOM 2554 C C . THR A 1 336 ? 13.386 -2.887 -22.059 1.00 97.44 336 THR A C 1
ATOM 2556 O O . THR A 1 336 ? 14.180 -2.569 -22.940 1.00 97.44 336 THR A O 1
ATOM 2559 N N . ALA A 1 337 ? 13.637 -3.869 -21.185 1.00 96.88 337 ALA A N 1
ATOM 2560 C CA . ALA A 1 337 ? 14.880 -4.640 -21.197 1.00 96.88 337 ALA A CA 1
ATOM 2561 C C . ALA A 1 337 ? 15.103 -5.352 -22.545 1.00 96.88 337 ALA A C 1
ATOM 2563 O O . ALA A 1 337 ? 16.182 -5.272 -23.130 1.00 96.88 337 ALA A O 1
ATOM 2564 N N . THR A 1 338 ? 14.054 -5.989 -23.075 1.00 96.94 338 THR A N 1
ATOM 2565 C CA . THR A 1 338 ? 14.091 -6.698 -24.367 1.00 96.94 338 THR A CA 1
ATOM 2566 C C . THR A 1 338 ? 14.364 -5.744 -25.533 1.00 96.94 338 THR A C 1
ATOM 2568 O O . THR A 1 338 ? 15.224 -6.009 -26.375 1.00 96.94 338 THR A O 1
ATOM 2571 N N . ASN A 1 339 ? 13.665 -4.608 -25.565 1.00 97.50 339 ASN A N 1
ATOM 2572 C CA . ASN A 1 339 ? 13.840 -3.590 -26.596 1.00 97.50 339 ASN A CA 1
ATOM 2573 C C . ASN A 1 339 ? 15.241 -2.980 -26.535 1.00 97.50 339 ASN A C 1
ATOM 2575 O O . ASN A 1 339 ? 15.889 -2.839 -27.563 1.00 97.50 339 ASN A O 1
ATOM 2579 N N . ALA A 1 340 ? 15.735 -2.664 -25.337 1.00 98.12 340 ALA A N 1
ATOM 2580 C CA . ALA A 1 340 ? 17.070 -2.117 -25.147 1.00 98.12 340 ALA A CA 1
ATOM 2581 C C . ALA A 1 340 ? 18.157 -3.123 -25.570 1.00 98.12 340 ALA A C 1
ATOM 2583 O O . ALA A 1 340 ? 19.107 -2.760 -26.261 1.00 98.12 340 ALA A O 1
ATOM 2584 N N . SER A 1 341 ? 17.988 -4.409 -25.254 1.00 96.19 341 SER A N 1
ATOM 2585 C CA . SER A 1 341 ? 18.892 -5.455 -25.740 1.00 96.19 341 SER A CA 1
ATOM 2586 C C . SER A 1 341 ? 18.889 -5.554 -27.272 1.00 96.19 341 SER A C 1
ATOM 2588 O O . SER A 1 341 ? 19.963 -5.640 -27.866 1.00 96.19 341 SER A O 1
ATOM 2590 N N . SER A 1 342 ? 17.716 -5.472 -27.907 1.00 96.94 342 SER A N 1
ATOM 2591 C CA . SER A 1 342 ? 17.583 -5.492 -29.373 1.00 96.94 342 SER A CA 1
ATOM 2592 C C . SER A 1 342 ? 18.239 -4.263 -30.016 1.00 96.94 342 SER A C 1
ATOM 2594 O O . SER A 1 342 ? 19.052 -4.405 -30.925 1.00 96.94 342 SER A O 1
ATOM 2596 N N . SER A 1 343 ? 17.995 -3.061 -29.478 1.00 97.00 343 SER A N 1
ATOM 2597 C CA . SER A 1 343 ? 18.649 -1.822 -29.924 1.00 97.00 343 SER A CA 1
ATOM 2598 C C . SER A 1 343 ? 20.170 -1.893 -29.797 1.00 97.00 343 SER A C 1
ATOM 2600 O O . SER A 1 343 ? 20.890 -1.362 -30.645 1.00 97.00 343 SER A O 1
ATOM 2602 N N . ALA A 1 344 ? 20.678 -2.553 -28.750 1.00 96.50 344 ALA A N 1
ATOM 2603 C CA . ALA A 1 344 ? 22.110 -2.738 -28.575 1.00 96.50 344 ALA A CA 1
ATOM 2604 C C . ALA A 1 344 ? 22.726 -3.634 -29.653 1.00 96.50 344 ALA A C 1
ATOM 2606 O O . ALA A 1 344 ? 23.830 -3.343 -30.123 1.00 96.50 344 ALA A O 1
ATOM 2607 N N . GLU A 1 345 ? 22.025 -4.705 -30.027 1.00 96.19 345 GLU A N 1
ATOM 2608 C CA . GLU A 1 345 ? 22.427 -5.625 -31.091 1.00 96.19 345 GLU A CA 1
ATOM 2609 C C . GLU A 1 345 ? 22.384 -4.944 -32.464 1.00 96.19 345 GLU A C 1
ATOM 2611 O O . GLU A 1 345 ? 23.361 -4.999 -33.209 1.00 96.19 345 GLU A O 1
ATOM 2616 N N . GLU A 1 346 ? 21.290 -4.251 -32.787 1.00 97.06 346 GLU A N 1
ATOM 2617 C CA . GLU A 1 346 ? 21.148 -3.520 -34.051 1.00 97.06 346 GLU A CA 1
ATOM 2618 C C . GLU A 1 346 ? 22.205 -2.421 -34.192 1.00 97.06 346 GLU A C 1
ATOM 2620 O O . GLU A 1 346 ? 22.833 -2.290 -35.239 1.00 97.06 346 GLU A O 1
ATOM 2625 N N . SER A 1 347 ? 22.483 -1.682 -33.116 1.00 96.44 347 SER A N 1
ATOM 2626 C CA . SER A 1 347 ? 23.526 -0.652 -33.131 1.00 96.44 347 SER A CA 1
ATOM 2627 C C . SER A 1 347 ? 24.930 -1.246 -33.264 1.00 96.44 347 SER A C 1
ATOM 2629 O O . SER A 1 347 ? 25.795 -0.646 -33.895 1.00 96.44 347 SER A O 1
ATOM 2631 N N . ALA A 1 348 ? 25.178 -2.440 -32.718 1.00 92.19 348 ALA A N 1
ATOM 2632 C CA . ALA A 1 348 ? 26.445 -3.131 -32.948 1.00 92.19 348 ALA A CA 1
ATOM 2633 C C . ALA A 1 348 ? 26.611 -3.505 -34.433 1.00 92.19 348 ALA A C 1
ATOM 2635 O O . ALA A 1 348 ? 27.666 -3.243 -35.006 1.00 92.19 348 ALA A O 1
ATOM 2636 N N . LYS A 1 349 ? 25.549 -4.007 -35.081 1.00 94.56 349 LYS A N 1
ATOM 2637 C CA . LYS A 1 349 ? 25.550 -4.289 -36.528 1.00 94.56 349 LYS A CA 1
ATOM 2638 C C . LYS A 1 349 ? 25.789 -3.025 -37.360 1.00 94.56 349 LYS A C 1
ATOM 2640 O O . LYS A 1 349 ? 26.603 -3.050 -38.275 1.00 94.56 349 LYS A O 1
ATOM 2645 N N . LEU A 1 350 ? 25.157 -1.904 -37.001 1.00 94.50 350 LEU A N 1
ATOM 2646 C CA . LEU A 1 350 ? 25.389 -0.613 -37.663 1.00 94.50 350 LEU A CA 1
ATOM 2647 C C . LEU A 1 350 ? 26.843 -0.135 -37.536 1.00 94.50 350 LEU A C 1
ATOM 2649 O O . LEU A 1 350 ? 27.384 0.444 -38.478 1.00 94.50 350 LEU A O 1
ATOM 2653 N N . ALA A 1 351 ? 27.494 -0.377 -36.393 1.00 92.31 351 ALA A N 1
ATOM 2654 C CA . ALA A 1 351 ? 28.909 -0.056 -36.218 1.00 92.31 351 ALA A CA 1
ATOM 2655 C C . ALA A 1 351 ? 29.806 -0.908 -37.136 1.00 92.31 351 ALA A C 1
ATOM 2657 O O . ALA A 1 351 ? 30.745 -0.379 -37.739 1.00 92.31 351 ALA A O 1
ATOM 2658 N N . ASP A 1 352 ? 29.493 -2.197 -37.285 1.00 90.12 352 ASP A N 1
ATOM 2659 C CA . ASP A 1 352 ? 30.212 -3.102 -38.186 1.00 90.12 352 ASP A CA 1
ATOM 2660 C C . ASP A 1 352 ? 30.028 -2.711 -39.663 1.00 90.12 352 ASP A C 1
ATOM 2662 O O . ASP A 1 352 ? 31.010 -2.624 -40.405 1.00 90.12 352 ASP A O 1
ATOM 2666 N N . GLU A 1 353 ? 28.805 -2.376 -40.086 1.00 92.25 353 GLU A N 1
ATOM 2667 C CA . GLU A 1 353 ? 28.531 -1.872 -41.440 1.00 92.25 353 GLU A CA 1
ATOM 2668 C C . GLU A 1 353 ? 29.257 -0.544 -41.710 1.00 92.25 353 GLU A C 1
ATOM 2670 O O . GLU A 1 353 ? 29.873 -0.358 -42.763 1.00 92.25 353 GLU A O 1
ATOM 2675 N N . ALA A 1 354 ? 29.271 0.379 -40.742 1.00 91.88 354 ALA A N 1
ATOM 2676 C CA . ALA A 1 354 ? 30.007 1.636 -40.859 1.00 91.88 354 ALA A CA 1
ATOM 2677 C C . ALA A 1 354 ? 31.519 1.400 -41.031 1.00 91.88 354 ALA A C 1
ATOM 2679 O O . ALA A 1 354 ? 32.184 2.073 -41.827 1.00 91.88 354 ALA A O 1
ATOM 2680 N N . LYS A 1 355 ? 32.075 0.404 -40.335 1.00 88.56 355 LYS A N 1
ATOM 2681 C CA . LYS A 1 355 ? 33.474 -0.003 -40.500 1.00 88.56 355 LYS A CA 1
ATOM 2682 C C . LYS A 1 355 ? 33.744 -0.533 -41.910 1.00 88.56 355 LYS A C 1
ATOM 2684 O O . LYS A 1 355 ? 34.777 -0.183 -42.488 1.00 88.56 355 LYS A O 1
ATOM 2689 N N . GLU A 1 356 ? 32.833 -1.314 -42.485 1.00 89.88 356 GLU A N 1
ATOM 2690 C CA . GLU A 1 356 ? 32.944 -1.797 -43.866 1.00 89.88 356 GLU A CA 1
ATOM 2691 C C . GLU A 1 356 ? 32.925 -0.639 -44.876 1.00 89.88 356 GLU A C 1
ATOM 2693 O O . GLU A 1 356 ? 33.823 -0.532 -45.718 1.00 89.88 356 GLU A O 1
ATOM 2698 N N . VAL A 1 357 ? 31.984 0.302 -44.737 1.00 90.12 357 VAL A N 1
ATOM 2699 C CA . VAL A 1 357 ? 31.915 1.500 -45.592 1.00 90.12 357 VAL A CA 1
ATOM 2700 C C . VAL A 1 357 ? 33.198 2.328 -45.485 1.00 90.12 357 VAL A C 1
ATOM 2702 O O . VAL A 1 357 ? 33.724 2.799 -46.498 1.00 90.12 357 VAL A O 1
ATOM 2705 N N . ARG A 1 358 ? 33.776 2.455 -44.285 1.00 87.00 358 ARG A N 1
ATOM 2706 C CA . ARG A 1 358 ? 35.059 3.143 -44.082 1.00 87.00 358 ARG A CA 1
ATOM 2707 C C . ARG A 1 358 ? 36.210 2.463 -44.829 1.00 87.00 358 ARG A C 1
ATOM 2709 O O . ARG A 1 358 ? 37.049 3.160 -45.405 1.00 87.00 358 ARG A O 1
ATOM 2716 N N . ILE A 1 359 ? 36.263 1.129 -44.835 1.00 84.94 359 ILE A N 1
ATOM 2717 C CA . ILE A 1 359 ? 37.267 0.354 -45.586 1.00 84.94 359 ILE A CA 1
ATOM 2718 C C . ILE A 1 359 ? 37.096 0.581 -47.091 1.00 84.94 359 ILE A C 1
ATOM 2720 O O . ILE A 1 359 ? 38.070 0.895 -47.780 1.00 84.94 359 ILE A O 1
ATOM 2724 N N . LEU A 1 360 ? 35.863 0.489 -47.596 1.00 85.69 360 LEU A N 1
ATOM 2725 C CA . LEU A 1 360 ? 35.553 0.739 -49.006 1.00 85.69 360 LEU A CA 1
ATOM 2726 C C . LEU A 1 360 ? 35.931 2.165 -49.423 1.00 85.69 360 LEU A C 1
ATOM 2728 O O . LEU A 1 360 ? 36.532 2.358 -50.479 1.00 85.69 360 LEU A O 1
ATOM 2732 N N . SER A 1 361 ? 35.660 3.152 -48.567 1.00 85.38 361 SER A N 1
ATOM 2733 C CA . SER A 1 361 ? 36.007 4.548 -48.827 1.00 85.38 361 SER A CA 1
ATOM 2734 C C . SER A 1 361 ? 37.518 4.775 -48.904 1.00 85.38 361 SER A C 1
ATOM 2736 O O . SER A 1 361 ? 38.003 5.452 -49.810 1.00 85.38 361 SER A O 1
ATOM 2738 N N . ARG A 1 362 ? 38.295 4.145 -48.011 1.00 79.62 362 ARG A N 1
ATOM 2739 C CA . ARG A 1 362 ? 39.768 4.179 -48.072 1.00 79.62 362 ARG A CA 1
ATOM 2740 C C . ARG A 1 362 ? 40.306 3.558 -49.353 1.00 79.62 362 ARG A C 1
ATOM 2742 O O . ARG A 1 362 ? 41.197 4.126 -49.970 1.00 79.62 362 ARG A O 1
ATOM 2749 N N . ARG A 1 363 ? 39.744 2.426 -49.781 1.00 80.44 363 ARG A N 1
ATOM 2750 C CA . ARG A 1 363 ? 40.122 1.791 -51.049 1.00 80.44 363 ARG A CA 1
ATOM 2751 C C . ARG A 1 363 ? 39.812 2.691 -52.247 1.00 80.44 363 ARG A C 1
ATOM 2753 O O . ARG A 1 363 ? 40.578 2.727 -53.204 1.00 80.44 363 ARG A O 1
ATOM 2760 N N . LEU A 1 364 ? 38.705 3.428 -52.195 1.00 79.31 364 LEU A N 1
ATOM 2761 C CA . LEU A 1 364 ? 38.324 4.383 -53.234 1.00 79.31 364 LEU A CA 1
ATOM 2762 C C . LEU A 1 364 ? 39.258 5.606 -53.262 1.00 79.31 364 LEU A C 1
ATOM 2764 O O . LEU A 1 364 ? 39.622 6.062 -54.346 1.00 79.31 364 LEU A O 1
ATOM 2768 N N . ALA A 1 365 ? 39.701 6.080 -52.093 1.00 73.75 365 ALA A N 1
ATOM 2769 C CA . ALA A 1 365 ? 40.733 7.110 -51.979 1.00 73.75 365 ALA A CA 1
ATOM 2770 C C . ALA A 1 365 ? 42.078 6.631 -52.561 1.00 73.75 365 ALA A C 1
ATOM 2772 O O . ALA A 1 365 ? 42.642 7.315 -53.411 1.00 73.75 365 ALA A O 1
ATOM 2773 N N . ASP A 1 366 ? 42.529 5.423 -52.219 1.00 69.88 366 ASP A N 1
ATOM 2774 C CA . ASP A 1 366 ? 43.776 4.835 -52.739 1.00 69.88 366 ASP A CA 1
ATOM 2775 C C . ASP A 1 366 ? 43.760 4.670 -54.273 1.00 69.88 366 ASP A C 1
ATOM 2777 O O . ASP A 1 366 ? 44.695 5.054 -54.978 1.00 69.88 366 ASP A O 1
ATOM 2781 N N . LEU A 1 367 ? 42.641 4.204 -54.841 1.00 69.38 367 LEU A N 1
ATOM 2782 C CA . LEU A 1 367 ? 42.477 4.095 -56.298 1.00 69.38 367 LEU A CA 1
ATOM 2783 C C . LEU A 1 367 ? 42.591 5.446 -57.023 1.00 69.38 367 LEU A C 1
ATOM 2785 O O . LEU A 1 367 ? 43.010 5.485 -58.181 1.00 69.38 367 LEU A O 1
ATOM 2789 N N . SER A 1 368 ? 42.238 6.545 -56.356 1.00 62.28 368 SER A N 1
ATOM 2790 C CA . SER A 1 368 ? 42.365 7.899 -56.900 1.00 62.28 368 SER A CA 1
ATOM 2791 C C . SER A 1 368 ? 43.798 8.454 -56.824 1.00 62.28 368 SER A C 1
ATOM 2793 O O . SER A 1 368 ? 44.133 9.388 -57.556 1.00 62.28 368 SER A O 1
ATOM 2795 N N . GLU A 1 369 ? 44.655 7.862 -55.983 1.00 59.16 369 GLU A N 1
ATOM 2796 C CA . GLU A 1 369 ? 45.994 8.357 -55.643 1.00 59.16 369 GLU A CA 1
ATOM 2797 C C . GLU A 1 369 ? 47.147 7.578 -56.307 1.00 59.16 369 GLU A C 1
ATOM 2799 O O . GLU A 1 369 ? 48.297 7.984 -56.162 1.00 59.16 369 GLU A O 1
ATOM 2804 N N . ARG A 1 370 ? 46.874 6.545 -57.130 1.00 49.56 370 ARG A N 1
ATOM 2805 C CA . ARG A 1 370 ? 47.858 5.686 -57.854 1.00 49.56 370 ARG A CA 1
ATOM 2806 C C . ARG A 1 370 ? 48.824 6.386 -58.853 1.00 49.56 370 ARG A C 1
ATOM 2808 O O . ARG A 1 370 ? 49.149 5.847 -59.910 1.00 49.56 370 ARG A O 1
ATOM 2815 N N . ARG A 1 371 ? 49.315 7.591 -58.560 1.00 47.25 371 ARG A N 1
ATOM 2816 C CA . ARG A 1 371 ? 50.395 8.297 -59.269 1.00 47.25 371 ARG A CA 1
ATOM 2817 C C . ARG A 1 371 ? 51.397 9.031 -58.367 1.00 47.25 371 ARG A C 1
ATOM 2819 O O . ARG A 1 371 ? 52.177 9.824 -58.894 1.00 47.25 371 ARG A O 1
ATOM 2826 N N . ARG A 1 372 ? 51.421 8.802 -57.052 1.00 43.62 372 ARG A N 1
ATOM 2827 C CA . ARG A 1 372 ? 52.562 9.210 -56.219 1.00 43.62 372 ARG A CA 1
ATOM 2828 C C . ARG A 1 372 ? 53.370 7.975 -55.841 1.00 43.62 372 ARG A C 1
ATOM 2830 O O . ARG A 1 372 ? 52.865 7.088 -55.175 1.00 43.62 372 ARG A O 1
ATOM 2837 N N . GLU A 1 373 ? 54.604 7.908 -56.331 1.00 42.62 373 GLU A N 1
ATOM 2838 C CA . GLU A 1 373 ? 55.623 7.046 -55.736 1.00 42.62 373 GLU A CA 1
ATOM 2839 C C . GLU A 1 373 ? 55.845 7.535 -54.301 1.00 42.62 373 GLU A C 1
ATOM 2841 O O . GLU A 1 373 ? 56.299 8.666 -54.098 1.00 42.62 373 GLU A O 1
ATOM 2846 N N . ASP A 1 374 ? 55.498 6.716 -53.312 1.00 42.94 374 ASP A N 1
ATOM 2847 C CA . ASP A 1 374 ? 55.861 6.976 -51.923 1.00 42.94 374 ASP A CA 1
ATOM 2848 C C . ASP A 1 374 ? 57.376 6.788 -51.782 1.00 42.94 374 ASP A C 1
ATOM 2850 O O . ASP A 1 374 ? 57.897 5.672 -51.759 1.00 42.94 374 ASP A O 1
ATOM 2854 N N . ARG A 1 375 ? 58.105 7.906 -51.744 1.00 40.06 375 ARG A N 1
ATOM 2855 C CA . ARG A 1 375 ? 59.553 7.929 -51.509 1.00 40.06 375 ARG A CA 1
ATOM 2856 C C . ARG A 1 375 ? 59.808 8.030 -50.009 1.00 40.06 375 ARG A C 1
ATOM 2858 O O . ARG A 1 375 ? 59.455 9.037 -49.397 1.00 40.06 375 ARG A O 1
ATOM 2865 N N . ILE A 1 376 ? 60.439 7.010 -49.433 1.00 44.16 376 ILE A N 1
ATOM 2866 C CA . ILE A 1 376 ? 60.930 7.027 -48.051 1.00 44.16 376 ILE A CA 1
ATOM 2867 C C . ILE A 1 376 ? 62.416 7.410 -48.096 1.00 44.16 376 ILE A C 1
ATOM 2869 O O . ILE A 1 376 ? 63.228 6.707 -48.698 1.00 44.16 376 ILE A O 1
ATOM 2873 N N . TYR A 1 377 ? 62.771 8.539 -47.479 1.00 39.47 377 TYR A N 1
ATOM 2874 C CA . TYR A 1 377 ? 64.158 8.994 -47.359 1.00 39.47 377 TYR A CA 1
ATOM 2875 C C . TYR A 1 377 ? 64.744 8.508 -46.033 1.00 39.47 377 TYR A C 1
ATOM 2877 O O . TYR A 1 377 ? 64.176 8.791 -44.979 1.00 39.47 377 TYR A O 1
ATOM 2885 N N . LEU A 1 378 ? 65.889 7.824 -46.077 1.00 42.81 378 LEU A N 1
ATOM 2886 C CA . LEU A 1 378 ? 66.693 7.544 -44.894 1.00 42.81 378 LEU A CA 1
ATOM 2887 C C . LEU A 1 378 ? 67.979 8.375 -44.980 1.00 42.81 378 LEU A C 1
ATOM 2889 O O . LEU A 1 378 ? 68.880 8.095 -45.772 1.00 42.81 378 LEU A O 1
ATOM 2893 N N . ILE A 1 379 ? 68.048 9.444 -44.189 1.00 41.62 379 ILE A N 1
ATOM 2894 C CA . ILE A 1 379 ? 69.219 10.321 -44.148 1.00 41.62 379 ILE A CA 1
ATOM 2895 C C . ILE A 1 379 ? 70.204 9.725 -43.142 1.00 41.62 379 ILE A C 1
ATOM 2897 O O . ILE A 1 379 ? 69.980 9.784 -41.935 1.00 41.62 379 ILE A O 1
ATOM 2901 N N . LEU A 1 380 ? 71.285 9.126 -43.635 1.00 42.78 380 LEU A N 1
ATOM 2902 C CA . LEU A 1 380 ? 72.394 8.688 -42.793 1.00 42.78 380 LEU A CA 1
ATOM 2903 C C . LEU A 1 380 ? 73.348 9.868 -42.610 1.00 42.78 380 LEU A C 1
ATOM 2905 O O . LEU A 1 380 ? 74.128 10.196 -43.497 1.00 42.78 380 LEU A O 1
ATOM 2909 N N . ASN A 1 381 ? 73.289 10.524 -41.455 1.00 35.84 381 ASN A N 1
ATOM 2910 C CA . ASN A 1 381 ? 74.214 11.610 -41.149 1.00 35.84 381 ASN A CA 1
ATOM 2911 C C . ASN A 1 381 ? 75.594 11.040 -40.793 1.00 35.84 381 ASN A C 1
ATOM 2913 O O . ASN A 1 381 ? 75.800 10.532 -39.693 1.00 35.84 381 ASN A O 1
ATOM 2917 N N . GLY A 1 382 ? 76.551 11.150 -41.713 1.00 42.56 382 GLY A N 1
ATOM 2918 C CA . GLY A 1 382 ? 77.960 10.841 -41.474 1.00 42.56 382 GLY A CA 1
ATOM 2919 C C . GLY A 1 382 ? 78.865 11.892 -42.111 1.00 42.56 382 GLY A C 1
ATOM 2920 O O . GLY A 1 382 ? 78.665 12.275 -43.260 1.00 42.56 382 GLY A O 1
ATOM 2921 N N . THR A 1 383 ? 79.863 12.380 -41.371 1.00 37.19 383 THR A N 1
ATOM 2922 C CA . THR A 1 383 ? 80.912 13.256 -41.915 1.00 37.19 383 THR A CA 1
ATOM 2923 C C . THR A 1 383 ? 82.076 12.415 -42.421 1.00 37.19 383 THR A C 1
ATOM 2925 O O . THR A 1 383 ? 82.809 11.845 -41.614 1.00 37.19 383 THR A O 1
ATOM 2928 N N . PHE A 1 384 ? 82.270 12.365 -43.738 1.00 47.28 384 PHE A N 1
ATOM 2929 C CA . PHE A 1 384 ? 83.417 11.699 -44.360 1.00 47.28 384 PHE A CA 1
ATOM 2930 C C . PHE A 1 384 ? 84.480 12.742 -44.732 1.00 47.28 384 PHE A C 1
ATOM 2932 O O . PHE A 1 384 ? 84.180 13.722 -45.410 1.00 4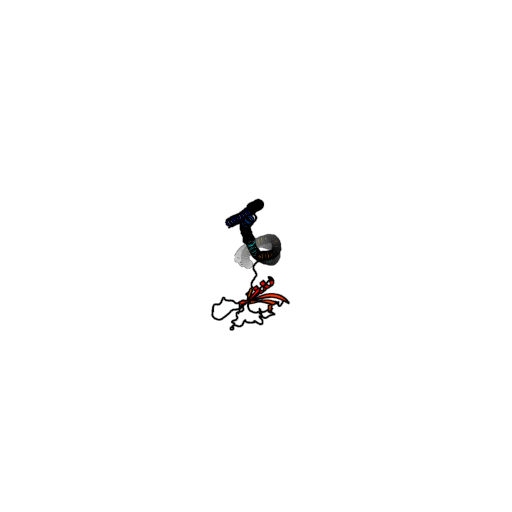7.28 384 PHE A O 1
ATOM 2939 N N . THR A 1 385 ? 85.713 12.559 -44.254 1.00 40.78 385 THR A N 1
ATOM 2940 C CA . THR A 1 385 ? 86.824 13.525 -44.382 1.00 40.78 385 THR A CA 1
ATOM 2941 C C . THR A 1 385 ? 87.938 13.017 -45.305 1.00 40.78 385 THR A C 1
ATOM 2943 O O . THR A 1 385 ? 89.106 13.019 -44.922 1.00 40.78 385 THR A O 1
ATOM 2946 N N . SER A 1 386 ? 87.594 12.530 -46.499 1.00 45.16 386 SER A N 1
ATOM 2947 C CA . SER A 1 386 ? 88.560 12.119 -47.530 1.00 45.16 386 SER A CA 1
ATOM 2948 C C . SER A 1 386 ? 87.962 12.289 -48.932 1.00 45.16 386 SER A C 1
ATOM 2950 O O . SER A 1 386 ? 86.765 12.072 -49.107 1.00 45.16 386 SER A O 1
ATOM 2952 N N . ASP A 1 387 ? 88.795 12.654 -49.914 1.00 46.00 387 ASP A N 1
ATOM 2953 C CA . ASP A 1 387 ? 88.446 12.767 -51.344 1.00 46.00 387 ASP A CA 1
ATOM 2954 C C . ASP A 1 387 ? 88.315 11.397 -52.055 1.00 46.00 387 ASP A C 1
ATOM 2956 O O . ASP A 1 387 ? 88.054 11.337 -53.257 1.00 46.00 387 ASP A O 1
ATOM 2960 N N . GLU A 1 388 ? 88.473 10.280 -51.339 1.00 46.00 388 GLU A N 1
ATOM 2961 C CA . GLU A 1 388 ? 88.185 8.941 -51.867 1.00 46.00 388 GLU A CA 1
ATOM 2962 C C . GLU A 1 388 ? 86.700 8.579 -51.704 1.00 46.00 388 GLU A C 1
ATOM 2964 O O . GLU A 1 388 ? 86.106 8.771 -50.642 1.00 46.00 388 GLU A O 1
ATOM 2969 N N . ILE A 1 389 ? 86.102 8.032 -52.771 1.00 48.31 389 ILE A N 1
ATOM 2970 C CA . ILE A 1 389 ? 84.705 7.570 -52.810 1.00 48.31 389 ILE A CA 1
ATOM 2971 C C . ILE A 1 389 ? 84.483 6.582 -51.650 1.00 48.31 389 ILE A C 1
ATOM 2973 O O . ILE A 1 389 ? 85.109 5.519 -51.652 1.00 48.31 389 ILE A O 1
ATOM 2977 N N . PRO A 1 390 ? 83.604 6.871 -50.670 1.00 49.00 390 PRO A N 1
ATOM 2978 C CA . PRO A 1 390 ? 83.403 5.962 -49.555 1.00 49.00 390 PRO A CA 1
ATOM 2979 C C . PRO A 1 390 ? 82.683 4.705 -50.048 1.00 49.00 390 PRO A C 1
ATOM 2981 O O . PRO A 1 390 ? 81.522 4.753 -50.451 1.00 49.00 390 PRO A O 1
ATOM 2984 N N . THR A 1 391 ? 83.359 3.560 -50.001 1.00 46.47 391 THR A N 1
ATOM 2985 C CA . THR A 1 391 ? 82.702 2.249 -50.029 1.00 46.47 391 THR A CA 1
ATOM 2986 C C . THR A 1 391 ? 82.110 1.987 -48.652 1.00 46.47 391 THR A C 1
ATOM 2988 O O . THR A 1 391 ? 82.855 1.764 -47.696 1.00 46.47 391 THR A O 1
ATOM 2991 N N . ILE A 1 392 ? 80.782 2.019 -48.536 1.00 50.84 392 ILE A N 1
ATOM 2992 C CA . ILE A 1 392 ? 80.082 1.643 -47.303 1.00 50.84 392 ILE A CA 1
ATOM 2993 C C . ILE A 1 392 ? 79.871 0.122 -47.359 1.00 50.84 392 ILE A C 1
ATOM 2995 O O . ILE A 1 392 ? 79.139 -0.346 -48.231 1.00 50.84 392 ILE A O 1
ATOM 2999 N N . PRO A 1 393 ? 80.537 -0.674 -46.501 1.00 43.66 393 PRO A N 1
ATOM 3000 C CA . PRO A 1 393 ? 80.583 -2.123 -46.678 1.00 43.66 393 PRO A CA 1
ATOM 3001 C C . PRO A 1 393 ? 79.270 -2.827 -46.315 1.00 43.66 393 PRO A C 1
ATOM 3003 O O . PRO A 1 393 ? 79.038 -3.924 -46.805 1.00 43.66 393 PRO A O 1
ATOM 3006 N N . PHE A 1 394 ? 78.429 -2.219 -45.474 1.00 46.50 394 PHE A N 1
ATOM 3007 C CA . PHE A 1 394 ? 77.086 -2.689 -45.128 1.00 46.50 394 PHE A CA 1
ATOM 3008 C C . PHE A 1 394 ? 76.366 -1.598 -44.322 1.00 46.50 394 PHE A C 1
ATOM 3010 O O . PHE A 1 394 ? 76.982 -0.911 -43.507 1.00 46.50 394 PHE A O 1
ATOM 3017 N N . VAL A 1 395 ? 75.059 -1.442 -44.527 1.00 46.12 395 VAL A N 1
ATOM 3018 C CA . VAL A 1 395 ? 74.189 -0.674 -43.624 1.00 46.12 395 VAL A CA 1
ATOM 3019 C C . VAL A 1 395 ? 73.168 -1.640 -43.062 1.00 46.12 395 VAL A C 1
ATOM 3021 O O . VAL A 1 395 ? 72.309 -2.114 -43.797 1.00 46.12 395 VAL A O 1
ATOM 3024 N N . THR A 1 396 ? 73.273 -1.925 -41.768 1.00 43.91 396 THR A N 1
ATOM 3025 C CA . THR A 1 396 ? 72.300 -2.731 -41.033 1.00 43.91 396 THR A CA 1
ATOM 3026 C C . THR A 1 396 ? 71.519 -1.794 -40.124 1.00 43.91 396 THR A C 1
ATOM 3028 O O . THR A 1 396 ? 72.046 -1.331 -39.113 1.00 43.91 396 THR A O 1
ATOM 3031 N N . LEU A 1 397 ? 70.274 -1.478 -40.485 1.00 43.84 397 LEU A N 1
ATOM 3032 C CA . LEU A 1 397 ? 69.369 -0.768 -39.583 1.00 43.84 397 LEU A CA 1
ATOM 3033 C C . LEU A 1 397 ? 68.573 -1.786 -38.776 1.00 43.84 397 LEU A C 1
ATOM 3035 O O . LEU A 1 397 ? 67.840 -2.589 -39.348 1.00 43.84 397 LEU A O 1
ATOM 3039 N N . ASN A 1 398 ? 68.707 -1.732 -37.454 1.00 40.94 398 ASN A N 1
ATOM 3040 C CA . ASN A 1 398 ? 67.880 -2.506 -36.542 1.00 40.94 398 ASN A CA 1
ATOM 3041 C C . ASN A 1 398 ? 66.855 -1.565 -35.905 1.00 40.94 398 ASN A C 1
ATOM 3043 O O . ASN A 1 398 ? 67.204 -0.699 -35.104 1.00 40.94 398 ASN A O 1
ATOM 3047 N N . ILE A 1 399 ? 65.601 -1.699 -36.325 1.00 40.72 399 ILE A N 1
ATOM 3048 C CA . ILE A 1 399 ? 64.477 -0.916 -35.817 1.00 40.72 399 ILE A CA 1
ATOM 3049 C C . ILE A 1 399 ? 63.838 -1.772 -34.707 1.00 40.72 399 ILE A C 1
ATOM 3051 O O . ILE A 1 399 ? 63.483 -2.921 -34.947 1.00 40.72 399 ILE A O 1
ATOM 3055 N N . SER A 1 400 ? 63.799 -1.253 -33.482 1.00 35.84 400 SER A N 1
ATOM 3056 C CA . SER A 1 400 ? 63.599 -1.967 -32.205 1.00 35.84 400 SER A CA 1
ATOM 3057 C C . SER A 1 400 ? 62.414 -2.960 -32.075 1.00 35.84 400 SER A C 1
ATOM 3059 O O . SER A 1 400 ? 61.404 -2.888 -32.765 1.00 35.84 400 SER A O 1
ATOM 3061 N N . SER A 1 401 ? 62.594 -3.898 -31.126 1.00 32.09 401 SER A N 1
ATOM 3062 C CA . SER A 1 401 ? 61.687 -4.891 -30.489 1.00 32.09 401 SER A CA 1
ATOM 3063 C C . SER A 1 401 ? 60.612 -5.630 -31.312 1.00 32.09 401 SER A C 1
ATOM 3065 O O . SER A 1 401 ? 59.654 -6.139 -30.730 1.00 32.09 401 SER A O 1
ATOM 3067 N N . GLY A 1 402 ? 60.790 -5.744 -32.626 1.00 43.81 402 GLY A N 1
ATOM 3068 C CA . GLY A 1 402 ? 60.022 -6.626 -33.523 1.00 43.81 402 GLY A CA 1
ATOM 3069 C C . GLY A 1 402 ? 60.468 -6.465 -34.981 1.00 43.81 402 GLY A C 1
ATOM 3070 O O . GLY A 1 402 ? 59.635 -6.250 -35.860 1.00 43.81 402 GLY A O 1
ATOM 3071 N N . GLY A 1 403 ? 61.786 -6.386 -35.180 1.00 42.28 403 GLY A N 1
ATOM 3072 C CA . GLY A 1 403 ? 62.442 -5.645 -36.252 1.00 42.28 403 GLY A CA 1
ATOM 3073 C C . GLY A 1 403 ? 62.385 -6.268 -37.649 1.00 42.28 403 GLY A C 1
ATOM 3074 O O . GLY A 1 403 ? 62.138 -7.453 -37.855 1.00 42.28 403 GLY A O 1
ATOM 3075 N N . ALA A 1 404 ? 62.668 -5.422 -38.639 1.00 42.47 404 ALA A N 1
ATOM 3076 C CA . ALA A 1 404 ? 63.037 -5.842 -39.982 1.00 42.47 404 ALA A CA 1
ATOM 3077 C C . ALA A 1 404 ? 64.526 -5.544 -40.190 1.00 42.47 404 ALA A C 1
ATOM 3079 O O . ALA A 1 404 ? 64.966 -4.412 -39.986 1.00 42.47 404 ALA A O 1
ATOM 3080 N N . LEU A 1 405 ? 65.295 -6.558 -40.577 1.00 43.72 405 LEU A N 1
ATOM 3081 C CA . LEU A 1 405 ? 66.713 -6.437 -40.889 1.00 43.72 405 LEU A CA 1
ATOM 3082 C C . LEU A 1 405 ? 66.853 -6.068 -42.364 1.00 43.72 405 LEU A C 1
ATOM 3084 O O . LEU A 1 405 ? 66.412 -6.821 -43.232 1.00 43.72 405 LEU A O 1
ATOM 3088 N N . ILE A 1 406 ? 67.449 -4.914 -42.650 1.00 51.16 406 ILE A N 1
ATOM 3089 C CA . ILE A 1 406 ? 67.753 -4.500 -44.021 1.00 51.16 406 ILE A CA 1
ATOM 3090 C C . ILE A 1 406 ? 69.228 -4.789 -44.274 1.00 51.16 406 ILE A C 1
ATOM 3092 O O . ILE A 1 406 ? 70.088 -4.143 -43.680 1.00 51.16 406 ILE A O 1
ATOM 3096 N N . GLU A 1 407 ? 69.512 -5.765 -45.133 1.00 50.59 407 GLU A N 1
ATOM 3097 C CA . GLU A 1 407 ? 70.866 -6.126 -45.551 1.00 50.59 407 GLU A CA 1
ATOM 3098 C C . GLU A 1 407 ? 71.071 -5.756 -47.019 1.00 50.59 407 GLU A C 1
ATOM 3100 O O . GLU A 1 407 ? 70.242 -6.033 -47.887 1.00 50.59 407 GLU A O 1
ATOM 3105 N N . THR A 1 408 ? 72.199 -5.118 -47.313 1.00 53.12 408 THR A N 1
ATOM 3106 C CA . THR A 1 408 ? 72.635 -4.850 -48.687 1.00 53.12 408 THR A CA 1
ATOM 3107 C C . THR A 1 408 ? 73.719 -5.875 -49.036 1.00 53.12 408 THR A C 1
ATOM 3109 O O . THR A 1 408 ? 74.716 -5.943 -48.320 1.00 53.12 408 THR A O 1
ATOM 3112 N N . PRO A 1 409 ? 73.535 -6.719 -50.069 1.00 44.81 409 PRO A N 1
ATOM 3113 C CA . PRO A 1 409 ? 74.449 -7.824 -50.361 1.00 44.81 409 PRO A CA 1
ATOM 3114 C C . PRO A 1 409 ? 75.739 -7.389 -51.081 1.00 44.81 409 PRO A C 1
ATOM 3116 O O . PRO A 1 409 ? 76.687 -8.168 -51.128 1.00 44.81 409 PRO A O 1
ATOM 3119 N N . GLU A 1 410 ? 75.809 -6.164 -51.619 1.00 53.34 410 GLU A N 1
ATOM 3120 C CA . GLU A 1 410 ? 76.974 -5.639 -52.348 1.00 53.34 410 GLU A CA 1
ATOM 3121 C C . GLU A 1 410 ? 77.368 -4.225 -51.890 1.00 53.34 410 GLU A C 1
ATOM 3123 O O . GLU A 1 410 ? 76.523 -3.431 -51.468 1.00 53.34 410 GLU A O 1
ATOM 3128 N N . GLN A 1 411 ? 78.665 -3.900 -52.003 1.00 53.47 411 GLN A N 1
ATOM 3129 C CA . GLN A 1 411 ? 79.203 -2.565 -51.720 1.00 53.47 411 GLN A CA 1
ATOM 3130 C C . GLN A 1 411 ? 78.578 -1.523 -52.656 1.00 53.47 411 GLN A C 1
ATOM 3132 O O . GLN A 1 411 ? 78.786 -1.554 -53.869 1.00 53.47 411 GLN A O 1
ATOM 3137 N N . LEU A 1 412 ? 77.846 -0.567 -52.087 1.00 52.09 412 LEU A N 1
ATOM 3138 C CA . LEU A 1 412 ? 77.243 0.532 -52.836 1.00 52.09 412 LEU A CA 1
ATOM 3139 C C . LEU A 1 412 ? 78.239 1.693 -52.954 1.00 52.09 412 LEU A C 1
ATOM 3141 O O . LEU A 1 412 ? 78.790 2.159 -51.955 1.00 52.09 412 LEU A O 1
ATOM 3145 N N . SER A 1 413 ? 78.458 2.166 -54.181 1.00 54.19 413 SER A N 1
ATOM 3146 C CA . SER A 1 413 ? 79.285 3.343 -54.484 1.00 54.19 413 SER A CA 1
ATOM 3147 C C . SER A 1 413 ? 78.415 4.546 -54.871 1.00 54.19 413 SER A C 1
ATOM 3149 O O . SER A 1 413 ? 77.238 4.404 -55.215 1.00 54.19 413 SER A O 1
ATOM 3151 N N . LEU A 1 414 ? 78.963 5.758 -54.784 1.00 54.31 414 LEU A N 1
ATOM 3152 C CA . LEU A 1 414 ? 78.209 6.985 -55.050 1.00 54.31 414 LEU A CA 1
ATOM 3153 C C . LEU A 1 414 ? 77.607 6.990 -56.469 1.00 54.31 414 LEU A C 1
ATOM 3155 O O . LEU A 1 414 ? 78.321 6.761 -57.443 1.00 54.31 414 LEU A O 1
ATOM 3159 N N . GLY A 1 415 ? 76.303 7.266 -56.586 1.00 52.16 415 GLY A N 1
ATOM 3160 C CA . GLY A 1 415 ? 75.596 7.261 -57.872 1.00 52.16 415 GLY A CA 1
ATOM 3161 C C . GLY A 1 415 ? 75.295 5.867 -58.433 1.00 52.16 415 GLY A C 1
ATOM 3162 O O . GLY A 1 415 ? 74.850 5.757 -59.575 1.00 52.16 415 GLY A O 1
ATOM 3163 N N . THR A 1 416 ? 75.523 4.800 -57.658 1.00 53.09 416 THR A N 1
ATOM 3164 C CA . THR A 1 416 ? 75.089 3.444 -58.023 1.00 53.09 416 THR A CA 1
ATOM 3165 C C . THR A 1 416 ? 73.787 3.072 -57.328 1.00 53.09 416 THR A C 1
ATOM 3167 O O . THR A 1 416 ? 73.532 3.459 -56.185 1.00 53.09 416 THR A O 1
ATOM 3170 N N . SER A 1 417 ? 72.951 2.320 -58.049 1.00 53.41 417 SER A N 1
ATOM 3171 C CA . SER A 1 417 ? 71.727 1.741 -57.506 1.00 53.41 417 SER A CA 1
ATOM 3172 C C . SER A 1 417 ? 71.911 0.249 -57.261 1.00 53.41 417 SER A C 1
ATOM 3174 O O . SER A 1 417 ? 72.367 -0.441 -58.172 1.00 53.41 417 SER A O 1
ATOM 3176 N N . GLY A 1 418 ? 71.502 -0.248 -56.098 1.00 58.47 418 GLY A N 1
ATOM 3177 C CA . GLY A 1 418 ? 71.508 -1.676 -55.776 1.00 58.47 418 GLY A CA 1
ATOM 3178 C C . GLY A 1 418 ? 70.158 -2.160 -55.261 1.00 58.47 418 GLY A C 1
ATOM 3179 O O . GLY A 1 418 ? 69.147 -1.459 -55.355 1.00 58.47 418 GLY A O 1
ATOM 3180 N N . THR A 1 419 ? 70.140 -3.380 -54.733 1.00 53.56 419 THR A N 1
ATOM 3181 C CA . THR A 1 419 ? 68.963 -3.996 -54.111 1.00 53.56 419 THR A CA 1
ATOM 3182 C C . THR A 1 419 ? 69.271 -4.332 -52.659 1.00 53.56 419 THR A C 1
ATOM 3184 O O . THR A 1 419 ? 70.244 -5.025 -52.386 1.00 53.56 419 THR A O 1
ATOM 3187 N N . ALA A 1 420 ? 68.465 -3.839 -51.725 1.00 56.09 420 ALA A N 1
ATOM 3188 C CA . ALA A 1 420 ? 68.518 -4.216 -50.319 1.00 56.09 420 ALA A CA 1
ATOM 3189 C C . ALA A 1 420 ? 67.452 -5.271 -50.028 1.00 56.09 420 ALA A C 1
ATOM 3191 O O . ALA A 1 420 ? 66.293 -5.096 -50.402 1.00 56.09 420 ALA A O 1
ATOM 3192 N N . HIS A 1 421 ? 67.837 -6.334 -49.333 1.00 55.91 421 HIS A N 1
ATOM 3193 C CA . HIS A 1 421 ? 66.925 -7.370 -48.876 1.00 55.91 421 HIS A CA 1
ATOM 3194 C C . HIS A 1 421 ? 66.429 -7.011 -47.474 1.00 55.91 421 HIS A C 1
ATOM 3196 O O . HIS A 1 421 ? 67.219 -6.842 -46.546 1.00 55.91 421 HIS A O 1
ATOM 3202 N N . VAL A 1 422 ? 65.116 -6.880 -47.316 1.00 55.22 422 VAL A N 1
ATOM 3203 C CA . VAL A 1 422 ? 64.453 -6.625 -46.035 1.00 55.22 422 VAL A CA 1
ATOM 3204 C C . VAL A 1 422 ? 63.876 -7.928 -45.530 1.00 55.22 422 VAL A C 1
ATOM 3206 O O . VAL A 1 422 ? 62.962 -8.464 -46.149 1.00 55.22 422 VAL A O 1
ATOM 3209 N N . LYS A 1 423 ? 64.373 -8.420 -44.402 1.00 51.78 423 LYS A N 1
ATOM 3210 C CA . LYS A 1 423 ? 63.880 -9.633 -43.757 1.00 51.78 423 LYS A CA 1
ATOM 3211 C C . LYS A 1 423 ? 63.106 -9.259 -42.503 1.00 51.78 423 LYS A C 1
ATOM 3213 O O . LYS A 1 423 ? 63.651 -8.602 -41.623 1.00 51.78 423 LYS A O 1
ATOM 3218 N N . THR A 1 424 ? 61.840 -9.649 -42.431 1.00 53.41 424 THR A N 1
ATOM 3219 C CA . THR A 1 424 ? 60.978 -9.372 -41.271 1.00 53.41 424 THR A CA 1
ATOM 3220 C C . THR A 1 424 ? 60.967 -10.554 -40.298 1.00 53.41 424 THR A C 1
ATOM 3222 O O . THR A 1 424 ? 61.162 -11.701 -40.711 1.00 53.41 424 THR A O 1
ATOM 3225 N N . ASP A 1 425 ? 60.672 -10.300 -39.020 1.00 41.78 425 ASP A N 1
ATOM 3226 C CA . ASP A 1 425 ? 60.523 -11.339 -37.982 1.00 41.78 425 ASP A CA 1
ATOM 3227 C C . ASP A 1 425 ? 59.429 -12.387 -38.295 1.00 41.78 425 ASP A C 1
ATOM 3229 O O . ASP A 1 425 ? 59.395 -13.462 -37.695 1.00 41.78 425 ASP A O 1
ATOM 3233 N N . PHE A 1 426 ? 58.564 -12.117 -39.279 1.00 45.00 426 PHE A N 1
ATOM 3234 C CA . PHE A 1 426 ? 57.510 -13.020 -39.754 1.00 45.00 426 PHE A CA 1
ATOM 3235 C C . PHE A 1 426 ? 57.943 -13.923 -40.927 1.00 45.00 426 PHE A C 1
ATOM 3237 O O . PHE A 1 426 ? 57.129 -14.675 -41.459 1.00 45.00 426 PHE A O 1
ATOM 3244 N N . GLY A 1 427 ? 59.222 -13.889 -41.323 1.00 44.47 427 GLY A N 1
ATOM 3245 C CA . GLY A 1 427 ? 59.794 -14.768 -42.352 1.00 44.47 427 GLY A CA 1
ATOM 3246 C C . GLY A 1 427 ? 59.630 -14.276 -43.793 1.00 44.47 427 GLY A C 1
ATOM 3247 O O . GLY A 1 427 ? 60.107 -14.933 -44.718 1.00 44.47 427 GLY A O 1
ATOM 3248 N N . GLU A 1 428 ? 59.011 -13.115 -44.002 1.00 50.56 428 GLU A N 1
ATOM 3249 C CA . GLU A 1 428 ? 58.849 -12.507 -45.324 1.00 50.56 428 GLU A CA 1
ATOM 3250 C C . GLU A 1 428 ? 60.086 -11.678 -45.697 1.00 50.56 428 GLU A C 1
ATOM 3252 O O . GLU A 1 428 ? 60.627 -10.943 -44.862 1.00 50.56 428 GLU A O 1
ATOM 3257 N N . SER A 1 429 ? 60.547 -11.828 -46.946 1.00 52.62 429 SER A N 1
ATOM 3258 C CA . SER A 1 429 ? 61.701 -11.113 -47.507 1.00 52.62 429 SER A CA 1
ATOM 3259 C C . SER A 1 429 ? 61.273 -10.237 -48.685 1.00 52.62 429 SER A C 1
ATOM 3261 O O . SER A 1 429 ? 60.572 -10.716 -49.577 1.00 52.62 429 SER A O 1
ATOM 3263 N N . PHE A 1 430 ? 61.700 -8.974 -48.695 1.00 58.53 430 PHE A N 1
ATOM 3264 C CA . PHE A 1 430 ? 61.352 -7.997 -49.731 1.00 58.53 430 PHE A CA 1
ATOM 3265 C C . PHE A 1 430 ? 62.596 -7.334 -50.317 1.00 58.53 430 PHE A C 1
ATOM 3267 O O . PHE A 1 430 ? 63.487 -6.934 -49.571 1.00 58.53 430 PHE A O 1
ATOM 3274 N N . ASP A 1 431 ? 62.614 -7.138 -51.634 1.00 54.53 431 ASP A N 1
ATOM 3275 C CA . ASP A 1 431 ? 63.717 -6.464 -52.320 1.00 54.53 431 ASP A CA 1
ATOM 3276 C C . ASP A 1 431 ? 63.371 -4.989 -52.540 1.00 54.53 431 ASP A C 1
ATOM 3278 O O . ASP A 1 431 ? 62.388 -4.650 -53.205 1.00 54.53 431 ASP A O 1
ATOM 3282 N N . LEU A 1 432 ? 64.185 -4.095 -51.983 1.00 57.47 432 LEU A N 1
ATOM 3283 C CA . LEU A 1 432 ? 64.072 -2.650 -52.153 1.00 57.47 432 LEU A CA 1
ATOM 3284 C C . LEU A 1 432 ? 65.177 -2.148 -53.070 1.00 57.47 432 LEU A C 1
ATOM 3286 O O . LEU A 1 432 ? 66.343 -2.478 -52.873 1.00 57.47 432 LEU A O 1
ATOM 3290 N N . ARG A 1 433 ? 64.849 -1.279 -54.027 1.00 55.88 433 ARG A N 1
ATOM 3291 C CA . ARG A 1 433 ? 65.888 -0.615 -54.821 1.00 55.88 433 ARG A CA 1
ATOM 3292 C C . ARG A 1 433 ? 66.484 0.543 -54.024 1.00 55.88 433 ARG A C 1
ATOM 3294 O O . ARG A 1 433 ? 65.749 1.442 -53.609 1.00 55.88 433 ARG A O 1
ATOM 3301 N N . THR A 1 434 ? 67.798 0.528 -53.839 1.00 57.16 434 THR A N 1
ATOM 3302 C CA . THR A 1 434 ? 68.556 1.546 -53.106 1.00 57.16 434 THR A CA 1
ATOM 3303 C C . THR A 1 434 ? 69.385 2.406 -54.041 1.00 57.16 434 THR A C 1
ATOM 3305 O O . THR A 1 434 ? 69.846 1.924 -55.071 1.00 57.16 434 THR A O 1
ATOM 3308 N N . GLU A 1 435 ? 69.593 3.671 -53.688 1.00 56.09 435 GLU A N 1
ATOM 3309 C CA . GLU A 1 435 ? 70.497 4.575 -54.403 1.00 56.09 435 GLU A CA 1
ATOM 3310 C C . GLU A 1 435 ? 71.218 5.494 -53.410 1.00 56.09 435 GLU A C 1
ATOM 3312 O O . GLU A 1 435 ? 70.585 6.036 -52.500 1.00 56.09 435 GLU A O 1
ATOM 3317 N N . ILE A 1 436 ? 72.538 5.650 -53.566 1.00 57.22 436 ILE A N 1
ATOM 3318 C CA . ILE A 1 436 ? 73.340 6.567 -52.744 1.00 57.22 436 ILE A CA 1
ATOM 3319 C C . ILE A 1 436 ? 73.477 7.898 -53.470 1.00 57.22 436 ILE A C 1
ATOM 3321 O O . ILE A 1 436 ? 74.062 7.965 -54.555 1.00 57.22 436 ILE A O 1
ATOM 3325 N N . MET A 1 437 ? 72.988 8.961 -52.839 1.00 55.16 437 MET A N 1
ATOM 3326 C CA . MET A 1 437 ? 73.013 10.312 -53.392 1.00 55.16 437 MET A CA 1
ATOM 3327 C C . MET A 1 437 ? 73.843 11.253 -52.523 1.00 55.16 437 MET A C 1
ATOM 3329 O O . MET A 1 437 ? 73.901 11.111 -51.301 1.00 55.16 437 MET A O 1
ATOM 3333 N N . ARG A 1 438 ? 74.477 12.232 -53.171 1.00 54.03 438 ARG A N 1
ATOM 3334 C CA . ARG A 1 438 ? 75.153 13.348 -52.510 1.00 54.03 438 ARG A CA 1
ATOM 3335 C C . ARG A 1 438 ? 74.148 14.471 -52.268 1.00 54.03 438 ARG A C 1
ATOM 3337 O O . ARG A 1 438 ? 73.433 14.852 -53.190 1.00 54.03 438 ARG A O 1
ATOM 3344 N N . ASP A 1 439 ? 74.096 14.971 -51.041 1.00 53.84 439 ASP A N 1
ATOM 3345 C CA . ASP A 1 439 ? 73.260 16.104 -50.655 1.00 53.84 439 ASP A CA 1
ATOM 3346 C C . ASP A 1 439 ? 74.111 17.380 -50.632 1.00 53.84 439 ASP A C 1
ATOM 3348 O O . ASP A 1 439 ? 74.977 17.567 -49.774 1.00 53.84 439 ASP A O 1
ATOM 3352 N N . ASP A 1 440 ? 73.879 18.250 -51.614 1.00 52.97 440 ASP A N 1
ATOM 3353 C CA . ASP A 1 440 ? 74.618 19.501 -51.802 1.00 52.97 440 ASP A CA 1
ATOM 3354 C C . ASP A 1 440 ? 74.005 20.683 -51.008 1.00 52.97 440 ASP A C 1
ATOM 3356 O O . ASP A 1 440 ? 74.386 21.837 -51.205 1.00 52.97 440 ASP A O 1
ATOM 3360 N N . GLY A 1 441 ? 73.040 20.422 -50.113 1.00 46.50 441 GLY A N 1
ATOM 3361 C CA . GLY A 1 441 ? 72.250 21.440 -49.407 1.00 46.50 441 GLY A CA 1
ATOM 3362 C C . GLY A 1 441 ? 72.866 22.075 -48.150 1.00 46.50 441 GLY A C 1
ATOM 3363 O O . GLY A 1 441 ? 72.250 22.977 -47.580 1.00 46.50 441 GLY A O 1
ATOM 3364 N N . LEU A 1 442 ? 74.053 21.656 -47.695 1.00 44.53 442 LEU A N 1
ATOM 3365 C CA . LEU A 1 442 ? 74.687 22.167 -46.468 1.00 44.53 442 LEU A CA 1
ATOM 3366 C C . LEU A 1 442 ? 75.969 22.944 -46.794 1.00 44.53 442 LEU A C 1
ATOM 3368 O O . LEU A 1 442 ? 77.031 22.385 -47.045 1.00 44.53 442 LEU A O 1
ATOM 3372 N N . ASN A 1 443 ? 75.836 24.268 -46.814 1.00 42.25 443 ASN A N 1
ATOM 3373 C CA . ASN A 1 443 ? 76.840 25.219 -47.282 1.00 42.25 443 ASN A CA 1
ATOM 3374 C C . ASN A 1 443 ? 77.872 25.573 -46.191 1.00 42.25 443 ASN A C 1
ATOM 3376 O O . ASN A 1 443 ? 77.960 26.731 -45.790 1.00 42.25 443 ASN A O 1
ATOM 3380 N N . ASP A 1 444 ? 78.633 24.587 -45.707 1.00 39.75 444 ASP A N 1
ATOM 3381 C CA . ASP A 1 444 ? 79.810 24.833 -44.864 1.00 39.75 444 ASP A CA 1
ATOM 3382 C C . ASP A 1 444 ? 81.016 24.030 -45.369 1.00 39.75 444 ASP A C 1
ATOM 3384 O O . ASP A 1 444 ? 80.925 22.860 -45.749 1.00 39.75 444 ASP A O 1
ATOM 3388 N N . SER A 1 445 ? 82.157 24.706 -45.448 1.00 47.53 445 SER A N 1
ATOM 3389 C CA . SER A 1 445 ? 83.344 24.292 -46.192 1.00 47.53 445 SER A CA 1
ATOM 3390 C C . SER A 1 445 ? 83.892 22.912 -45.784 1.00 47.53 445 SER A C 1
ATOM 3392 O O . SER A 1 445 ? 84.163 22.627 -44.619 1.00 47.53 445 SER A O 1
ATOM 3394 N N . HIS A 1 446 ? 84.112 22.076 -46.807 1.00 43.09 446 HIS A N 1
ATOM 3395 C CA . HIS A 1 446 ? 84.774 20.759 -46.787 1.00 43.09 446 HIS A CA 1
ATOM 3396 C C . HIS A 1 446 ? 84.015 19.561 -46.189 1.00 43.09 446 HIS A C 1
ATOM 3398 O O . HIS A 1 446 ? 84.648 18.569 -45.830 1.00 43.09 446 HIS A O 1
ATOM 3404 N N . LYS A 1 447 ? 82.676 19.581 -46.133 1.00 42.72 447 LYS A N 1
ATOM 3405 C CA . LYS A 1 447 ? 81.882 18.400 -45.737 1.00 42.72 447 LYS A CA 1
ATOM 3406 C C . LYS A 1 447 ? 80.850 18.030 -46.802 1.00 42.72 447 LYS A C 1
ATOM 3408 O O . LYS A 1 447 ? 79.994 18.838 -47.138 1.00 42.72 447 LYS A O 1
ATOM 3413 N N . PHE A 1 448 ? 80.922 16.799 -47.307 1.00 46.34 448 PHE A N 1
ATOM 3414 C CA . PHE A 1 448 ? 79.890 16.214 -48.167 1.00 46.34 448 PHE A CA 1
ATOM 3415 C C . PHE A 1 448 ? 78.962 15.342 -47.321 1.00 46.34 448 PHE A C 1
ATOM 3417 O O . PHE A 1 448 ? 79.439 14.498 -46.560 1.00 46.34 448 PHE A O 1
ATOM 3424 N N . VAL A 1 449 ? 77.651 15.551 -47.445 1.00 44.97 449 VAL A N 1
ATOM 3425 C CA . VAL A 1 449 ? 76.626 14.719 -46.801 1.00 44.97 449 VAL A CA 1
ATOM 3426 C C . VAL A 1 449 ? 76.082 13.744 -47.843 1.00 44.97 449 VAL A C 1
ATOM 3428 O O . VAL A 1 449 ? 75.841 14.126 -48.987 1.00 44.97 449 VAL A O 1
ATOM 3431 N N . TYR A 1 450 ? 75.925 12.476 -47.468 1.00 50.91 450 TYR A N 1
ATOM 3432 C CA . TYR A 1 450 ? 75.450 11.415 -48.357 1.00 50.91 450 TYR A CA 1
ATOM 3433 C C . TYR A 1 450 ? 74.245 10.710 -47.729 1.00 50.91 450 TYR A C 1
ATOM 3435 O O . TYR A 1 450 ? 74.265 10.403 -46.542 1.00 50.91 450 TYR A O 1
ATOM 3443 N N . GLY A 1 451 ? 73.201 10.445 -48.518 1.00 50.28 451 GLY A N 1
ATOM 3444 C CA . GLY A 1 451 ? 71.978 9.763 -48.076 1.00 50.28 451 GLY A CA 1
ATOM 3445 C C . GLY A 1 451 ? 71.703 8.486 -48.871 1.00 50.28 451 GLY A C 1
ATOM 3446 O O . GLY A 1 451 ? 72.159 8.354 -50.008 1.00 50.28 451 GLY A O 1
ATOM 3447 N N . ILE A 1 452 ? 70.941 7.554 -48.283 1.00 51.12 452 ILE A N 1
ATOM 3448 C CA . ILE A 1 452 ? 70.485 6.330 -48.960 1.00 51.12 452 ILE A CA 1
ATOM 3449 C C . ILE A 1 452 ? 68.978 6.424 -49.191 1.00 51.12 452 ILE A C 1
ATOM 3451 O O . ILE A 1 452 ? 68.187 6.539 -48.253 1.00 51.12 452 ILE A O 1
ATOM 3455 N N . GLN A 1 453 ? 68.573 6.359 -50.455 1.00 52.62 453 GLN A N 1
ATOM 3456 C CA . GLN A 1 453 ? 67.172 6.419 -50.855 1.00 52.62 453 GLN A CA 1
ATOM 3457 C C . GLN A 1 453 ? 66.637 5.019 -51.151 1.00 52.62 453 GLN A C 1
ATOM 3459 O O . GLN A 1 453 ? 67.212 4.301 -51.967 1.00 52.62 453 GLN A O 1
ATOM 3464 N N . PHE A 1 454 ? 65.512 4.650 -50.533 1.00 53.19 454 PHE A N 1
ATOM 3465 C CA . PHE A 1 454 ? 64.819 3.387 -50.792 1.00 53.19 454 PHE A CA 1
ATOM 3466 C C . PHE A 1 454 ? 63.578 3.627 -51.659 1.00 53.19 454 PHE A C 1
ATOM 3468 O O . PHE A 1 454 ? 62.776 4.521 -51.384 1.00 53.19 454 PHE A O 1
ATOM 3475 N N . HIS A 1 455 ? 63.392 2.801 -52.688 1.00 51.09 455 HIS A N 1
ATOM 3476 C CA . HIS A 1 455 ? 62.194 2.799 -53.526 1.00 51.09 455 HIS A CA 1
ATOM 3477 C C . HIS A 1 455 ? 61.372 1.545 -53.211 1.00 51.09 455 HIS A C 1
ATOM 3479 O O . HIS A 1 455 ? 61.825 0.428 -53.470 1.00 51.09 455 HIS A O 1
ATOM 3485 N N . THR A 1 456 ? 60.175 1.728 -52.643 1.00 50.97 456 THR A N 1
ATOM 3486 C CA . THR A 1 456 ? 59.234 0.634 -52.364 1.00 50.97 456 THR A CA 1
ATOM 3487 C C . THR A 1 456 ? 58.140 0.579 -53.426 1.00 50.97 456 THR A C 1
ATOM 3489 O O . THR A 1 456 ? 57.565 1.599 -53.797 1.00 50.97 456 THR A O 1
ATOM 3492 N N . PHE A 1 457 ? 57.835 -0.626 -53.907 1.00 47.62 457 PHE A N 1
ATOM 3493 C CA . PHE A 1 457 ? 56.710 -0.885 -54.814 1.00 47.62 457 PHE A CA 1
ATOM 3494 C C . PHE A 1 457 ? 55.513 -1.541 -54.099 1.00 47.62 457 PHE A C 1
ATOM 3496 O O . PHE A 1 457 ? 54.494 -1.804 -54.738 1.00 47.62 457 PHE A O 1
ATOM 3503 N N . ASN A 1 458 ? 55.615 -1.810 -52.788 1.00 51.06 458 ASN A N 1
ATOM 3504 C CA . ASN A 1 458 ? 54.592 -2.514 -52.010 1.00 51.06 458 ASN A CA 1
ATOM 3505 C C . ASN A 1 458 ? 53.984 -1.608 -50.918 1.00 51.06 458 ASN A C 1
ATOM 3507 O O . ASN A 1 458 ? 54.682 -1.119 -50.028 1.00 51.06 458 ASN A O 1
ATOM 3511 N N . ILE A 1 459 ? 52.662 -1.419 -50.993 1.00 47.34 459 ILE A N 1
ATOM 3512 C CA . ILE A 1 459 ? 51.847 -0.562 -50.115 1.00 47.34 459 ILE A CA 1
ATOM 3513 C C . ILE A 1 459 ? 51.794 -1.073 -48.668 1.00 47.34 459 ILE A C 1
ATOM 3515 O O . ILE A 1 459 ? 51.770 -0.263 -47.740 1.00 47.34 459 ILE A O 1
ATOM 3519 N N . GLU A 1 460 ? 51.789 -2.389 -48.446 1.00 49.62 460 GLU A N 1
ATOM 3520 C CA . GLU A 1 460 ? 51.767 -2.954 -47.088 1.00 49.62 460 GLU A CA 1
ATOM 3521 C C . GLU A 1 460 ? 53.096 -2.702 -46.376 1.00 49.62 460 GLU A C 1
ATOM 3523 O O . GLU A 1 460 ? 53.115 -2.215 -45.245 1.00 49.62 460 GLU A O 1
ATOM 3528 N N . LEU A 1 461 ? 54.205 -2.914 -47.089 1.00 52.03 461 LEU A N 1
ATOM 3529 C CA . LEU A 1 461 ? 55.549 -2.638 -46.590 1.00 52.03 461 LEU A CA 1
ATOM 3530 C C . LEU A 1 461 ? 55.771 -1.132 -46.358 1.00 52.03 461 LEU A C 1
ATOM 3532 O O . LEU A 1 461 ? 56.353 -0.750 -45.347 1.00 52.03 461 LEU A O 1
ATOM 3536 N N . SER A 1 462 ? 55.261 -0.271 -47.249 1.00 50.06 462 SER A N 1
ATOM 3537 C CA . SER A 1 462 ? 55.330 1.195 -47.105 1.00 50.06 462 SER A CA 1
ATOM 3538 C C . SER A 1 462 ? 54.607 1.681 -45.843 1.00 50.06 462 SER A C 1
ATOM 3540 O O . SER A 1 462 ? 55.179 2.409 -45.033 1.00 50.06 462 SER A O 1
ATOM 3542 N N . ASN A 1 463 ? 53.371 1.219 -45.619 1.00 50.09 463 ASN A N 1
ATOM 3543 C CA . ASN A 1 463 ? 52.585 1.589 -44.440 1.00 50.09 463 ASN A CA 1
ATOM 3544 C C . ASN A 1 463 ? 53.193 1.061 -43.135 1.00 50.09 463 ASN A C 1
ATOM 3546 O O . ASN A 1 463 ? 53.186 1.777 -42.131 1.00 50.09 463 ASN A O 1
ATOM 3550 N N . TYR A 1 464 ? 53.729 -0.162 -43.149 1.00 54.66 464 TYR A N 1
ATOM 3551 C CA . TYR A 1 464 ? 54.430 -0.745 -42.007 1.00 54.66 464 TYR A CA 1
ATOM 3552 C C . TYR A 1 464 ? 55.679 0.072 -41.642 1.00 54.66 464 TYR A C 1
ATOM 3554 O O . TYR A 1 464 ? 55.821 0.511 -40.500 1.00 54.66 464 TYR A O 1
ATOM 3562 N N . LEU A 1 465 ? 56.539 0.367 -42.624 1.00 50.03 465 LEU A N 1
ATOM 3563 C CA . LEU A 1 465 ? 57.757 1.155 -42.414 1.00 50.03 465 LEU A CA 1
ATOM 3564 C C . LEU A 1 465 ? 57.449 2.604 -41.993 1.00 50.03 465 LEU A C 1
ATOM 3566 O O . LEU A 1 465 ? 58.129 3.134 -41.118 1.00 50.03 465 LEU A O 1
ATOM 3570 N N . PHE A 1 466 ? 56.400 3.228 -42.540 1.00 49.34 466 PHE A N 1
ATOM 3571 C CA . PHE A 1 466 ? 55.981 4.591 -42.183 1.00 49.34 466 PHE A CA 1
ATOM 3572 C C . PHE A 1 466 ? 55.370 4.697 -40.773 1.00 49.34 466 PHE A C 1
ATOM 3574 O O . PHE A 1 466 ? 55.568 5.694 -40.072 1.00 49.34 466 PHE A O 1
ATOM 3581 N N . GLN A 1 467 ? 54.620 3.683 -40.326 1.00 48.50 467 GLN A N 1
ATOM 3582 C CA . GLN A 1 467 ? 54.142 3.628 -38.940 1.00 48.50 467 GLN A CA 1
ATOM 3583 C C . GLN A 1 467 ? 55.300 3.460 -37.954 1.00 48.50 467 GLN A C 1
ATOM 3585 O O . GLN A 1 467 ? 55.332 4.159 -36.941 1.00 48.50 467 GLN A O 1
ATOM 3590 N N . GLN A 1 468 ? 56.267 2.594 -38.270 1.00 47.41 468 GLN A N 1
ATOM 3591 C CA . GLN A 1 468 ? 57.443 2.376 -37.426 1.00 47.41 468 GLN A CA 1
ATOM 3592 C C . GLN A 1 468 ? 58.381 3.593 -37.402 1.00 47.41 468 GLN A C 1
ATOM 3594 O O . GLN A 1 468 ? 58.878 3.968 -36.343 1.00 47.41 468 GLN A O 1
ATOM 3599 N N . SER A 1 469 ? 58.558 4.300 -38.526 1.00 43.22 469 SER A N 1
ATOM 3600 C CA . SER A 1 469 ? 59.383 5.519 -38.572 1.00 43.22 469 SER A CA 1
ATOM 3601 C C . SER A 1 469 ? 58.809 6.668 -37.739 1.00 43.22 469 SER A C 1
ATOM 3603 O O . SER A 1 469 ? 59.554 7.521 -37.267 1.00 43.22 469 SER A O 1
ATOM 3605 N N . LYS A 1 470 ? 57.484 6.708 -37.533 1.00 40.81 470 LYS A N 1
ATOM 3606 C CA . LYS A 1 470 ? 56.839 7.671 -36.626 1.00 40.81 470 LYS A CA 1
ATOM 3607 C C . LYS A 1 470 ? 57.028 7.340 -35.145 1.00 40.81 470 LYS A C 1
ATOM 3609 O O . LYS A 1 470 ? 56.895 8.245 -34.327 1.00 40.81 470 LYS A O 1
ATOM 3614 N N . LEU A 1 471 ? 57.309 6.082 -34.802 1.00 36.59 471 LEU A N 1
ATOM 3615 C CA . LEU A 1 471 ? 57.511 5.641 -33.419 1.00 36.59 471 LEU A CA 1
ATOM 3616 C C . LEU A 1 471 ? 58.937 5.907 -32.910 1.00 36.59 471 LEU A C 1
ATOM 3618 O O . LEU A 1 471 ? 59.110 6.062 -31.708 1.00 36.59 471 LEU A O 1
ATOM 3622 N N . ASN A 1 472 ? 59.924 6.047 -33.801 1.00 38.00 472 ASN A N 1
ATOM 3623 C CA . ASN A 1 472 ? 61.344 6.184 -33.444 1.00 38.00 472 ASN A CA 1
ATOM 3624 C C . ASN A 1 472 ? 61.920 7.606 -33.577 1.00 38.00 472 ASN A C 1
ATOM 3626 O O . ASN A 1 472 ? 63.124 7.771 -33.737 1.00 38.00 472 ASN A O 1
ATOM 3630 N N . TYR A 1 473 ? 61.097 8.651 -33.447 1.00 30.08 473 TYR A N 1
ATOM 3631 C CA . TYR A 1 473 ? 61.612 9.993 -33.126 1.00 30.08 473 TYR A CA 1
ATOM 3632 C C . TYR A 1 473 ? 61.888 10.102 -31.614 1.00 30.08 473 TYR A C 1
ATOM 3634 O O . TYR A 1 473 ? 61.269 10.884 -30.895 1.00 30.08 473 TYR A O 1
ATOM 3642 N N . SER A 1 474 ? 62.811 9.281 -31.126 1.00 26.39 474 SER A N 1
ATOM 3643 C CA . SER A 1 474 ? 63.560 9.532 -29.898 1.00 26.39 474 SER A CA 1
ATOM 3644 C C . SER A 1 474 ? 64.932 8.885 -30.052 1.00 26.39 474 SER A C 1
ATOM 3646 O O . SER A 1 474 ? 65.003 7.666 -30.214 1.00 26.39 474 SER A O 1
ATOM 3648 N N . ASP A 1 475 ? 65.943 9.748 -29.964 1.00 25.08 475 ASP A N 1
ATOM 3649 C CA . ASP A 1 475 ? 67.398 9.569 -30.096 1.00 25.08 475 ASP A CA 1
ATOM 3650 C C . ASP A 1 475 ? 67.989 9.558 -31.515 1.00 25.08 475 ASP A C 1
ATOM 3652 O O . ASP A 1 475 ? 67.999 8.511 -32.201 1.00 25.08 475 ASP A O 1
#

Solvent-accessible surface area (backbone atoms only — not comparable to full-atom values): 24676 Å² total; per-residue (Å²): 110,75,67,59,55,53,53,52,49,52,51,50,51,52,50,53,50,51,52,52,51,53,51,52,53,50,53,52,49,49,55,57,54,46,51,52,52,49,51,52,52,49,49,54,50,49,55,46,57,56,47,53,76,74,46,62,75,76,57,42,53,58,52,49,52,53,48,51,50,53,52,48,52,55,48,50,54,49,52,51,57,53,50,56,51,53,51,48,50,52,52,51,53,51,51,52,48,50,54,51,53,51,48,45,43,67,69,47,39,52,55,50,40,53,50,20,53,51,45,29,52,52,19,53,50,44,24,54,53,20,47,51,48,17,50,54,19,44,52,49,17,54,52,25,53,53,49,43,52,56,49,50,54,51,51,51,53,48,52,50,51,34,50,52,29,47,49,48,18,50,52,24,49,52,49,31,53,53,38,54,52,48,47,54,53,47,54,50,51,51,53,52,46,55,52,49,54,50,51,52,51,50,54,49,53,54,46,52,53,51,48,54,50,36,53,50,49,30,51,51,17,51,52,43,28,52,53,19,50,54,43,29,53,53,15,62,71,51,44,83,85,14,53,73,52,26,55,53,17,51,51,48,26,50,53,17,53,54,46,30,53,51,26,53,53,50,46,54,53,50,53,53,47,51,54,50,50,53,53,49,53,52,54,50,53,54,50,49,52,50,51,54,53,48,47,56,52,47,51,54,52,31,57,52,23,51,52,48,19,52,53,23,50,52,49,29,53,53,44,54,56,51,50,53,52,49,54,52,48,47,52,51,34,53,48,49,21,52,50,21,45,49,50,18,52,53,20,47,51,48,20,53,52,20,49,50,50,27,52,53,20,50,52,54,34,50,69,62,50,83,81,66,83,68,75,54,79,48,78,53,92,54,88,57,90,63,95,65,84,68,70,52,78,65,62,76,55,80,50,80,101,75,37,46,46,36,45,42,88,62,70,51,43,84,77,39,71,52,61,29,43,35,40,36,81,84,74,53,75,47,81,30,43,32,35,35,44,80,50,88,84,62,95,55,93,87,56,60,42,46,32,46,39,44,48,65,94,48,71,69,60,50,53,53,53,55,56,52,60,68,71,59,83,69,135